Protein AF-0000000082330257 (afdb_homodimer)

InterPro domains:
  IPR017039 Virulence factor BrkB [PF03631] (16-256)
  IPR017039 Virulence factor BrkB [PIRSF035875] (5-257)
  IPR017039 Virulence factor BrkB [PTHR30213] (6-256)
  IPR017039 Virulence factor BrkB [TIGR00765] (14-254)

Radius of gyration: 24.35 Å; Cα contacts (8 Å, |Δi|>4): 590; chains: 2; bounding box: 57×85×53 Å

Nearest PDB structures (foldseek):
  4hyj-assembly2_B  TM=2.632E-01  e=9.137E-01  Exiguobacterium artemiae
  8u5c-assembly1_F  TM=2.332E-01  e=3.524E+00  Homo sapiens
  4s0f-assembly1_A  TM=1.521E-01  e=9.595E+00  Acetivibrio thermocellus ATCC 27405
  4hyj-assembly2_B  TM=2.632E-01  e=1.122E+00  Exiguobacterium artemiae
  4s0f-assembly1_A  TM=1.520E-01  e=5.107E+00  Acetivibrio thermocellus ATCC 27405

Solvent-accessible surface area (backbone atoms only — not comparable to full-atom values): 25754 Å² total; per-residue (Å²): 130,65,62,67,58,52,52,50,50,38,49,52,52,42,62,72,60,50,44,68,45,54,11,24,16,36,17,35,27,48,56,67,11,41,63,34,44,51,51,47,47,34,53,49,26,32,72,74,57,30,65,66,41,20,51,49,49,50,54,57,53,37,70,75,37,48,70,43,42,36,50,50,53,49,48,39,59,64,25,69,68,48,61,69,58,69,30,74,60,38,49,49,45,17,50,50,19,50,49,49,31,35,44,48,48,35,49,49,34,17,58,66,70,68,41,88,67,87,70,47,72,65,54,41,50,52,49,37,49,49,32,49,50,42,26,51,47,24,49,50,48,37,49,54,49,46,52,53,41,55,66,42,34,83,74,40,93,59,43,67,64,47,46,54,50,47,47,44,51,32,36,23,46,35,40,36,40,52,57,53,63,42,41,82,54,92,60,60,71,78,56,30,44,63,16,17,46,45,26,24,53,48,48,50,51,51,44,51,52,48,46,53,44,58,70,65,37,68,54,42,62,50,43,37,59,60,31,33,50,51,51,33,42,50,49,36,25,52,51,34,42,37,50,52,50,14,52,36,44,23,49,56,52,48,52,47,60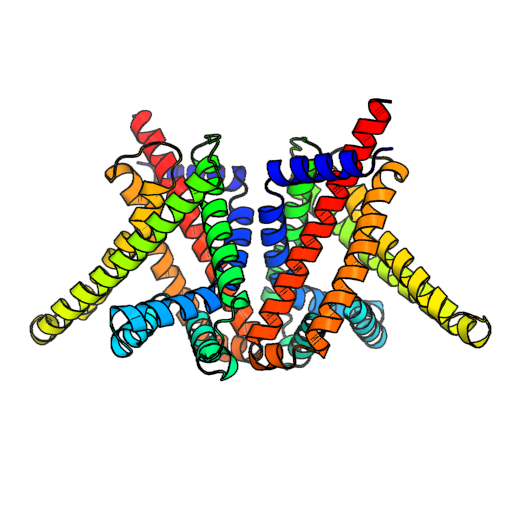,68,72,103,129,63,63,66,57,51,52,50,50,37,49,53,52,41,61,73,61,49,43,68,45,53,12,26,17,35,17,36,26,47,58,67,11,40,62,34,44,51,51,47,47,34,53,50,26,31,71,73,57,31,66,66,41,20,50,50,47,50,53,56,53,37,70,75,38,48,70,42,41,36,51,50,54,49,48,41,60,64,24,70,66,47,60,71,59,67,29,75,62,36,51,49,46,16,51,51,19,50,51,49,32,35,44,49,49,35,51,50,34,17,58,67,69,68,43,88,67,85,70,47,73,64,54,40,50,51,50,37,49,49,30,50,49,42,25,51,46,25,48,50,49,37,49,53,49,46,52,53,42,55,67,40,38,81,74,43,92,58,47,66,64,48,45,53,50,49,48,43,51,33,36,23,47,35,38,35,41,51,56,53,61,43,41,81,52,95,60,60,71,79,56,30,44,61,14,18,47,46,26,24,53,48,46,52,52,50,44,50,53,48,47,54,45,58,71,66,36,69,56,41,61,50,46,37,59,61,31,34,50,51,52,32,43,50,48,37,24,52,51,33,41,35,51,51,50,13,52,38,45,24,49,55,52,50,52,46,60,68,71,102

pLDDT: mean 76.74, std 12.43, range [41.78, 95.62]

Structure (mmCIF, N/CA/C/O backbone):
data_AF-0000000082330257-model_v1
#
loop_
_entity.id
_entity.type
_entity.pdbx_description
1 polymer 'YihY/virulence factor BrkB family protein'
#
loop_
_atom_site.group_PDB
_atom_site.id
_atom_site.type_symbol
_atom_site.label_atom_id
_atom_site.label_alt_id
_atom_site.label_comp_id
_atom_site.label_asym_id
_atom_site.label_entity_id
_atom_site.label_seq_id
_atom_site.pdbx_PDB_ins_code
_atom_site.Cartn_x
_atom_site.Cartn_y
_atom_site.Cartn_z
_atom_site.occupancy
_atom_site.B_iso_or_equiv
_atom_site.auth_seq_id
_atom_site.auth_comp_id
_atom_site.auth_asym_id
_atom_site.auth_atom_id
_atom_site.pdbx_PDB_model_num
ATOM 1 N N . MET A 1 1 ? 24.609 -26.953 3.521 1 55 1 MET A N 1
ATOM 2 C CA . MET A 1 1 ? 24.328 -25.531 3.369 1 55 1 MET A CA 1
ATOM 3 C C . MET A 1 1 ? 23.672 -24.969 4.629 1 55 1 MET A C 1
ATOM 5 O O . MET A 1 1 ? 22.734 -25.547 5.164 1 55 1 MET A O 1
ATOM 9 N N . ASP A 1 2 ? 24.391 -23.984 5.359 1 77.56 2 ASP A N 1
ATOM 10 C CA . ASP A 1 2 ? 23.938 -23.562 6.684 1 77.56 2 ASP A CA 1
ATOM 11 C C . ASP A 1 2 ? 22.688 -22.703 6.594 1 77.56 2 ASP A C 1
ATOM 13 O O . ASP A 1 2 ? 22.703 -21.609 6.023 1 77.56 2 ASP A O 1
ATOM 17 N N . VAL A 1 3 ? 21.609 -23.344 6.824 1 82.25 3 VAL A N 1
ATOM 18 C CA . VAL A 1 3 ? 20.266 -22.766 6.805 1 82.25 3 VAL A CA 1
ATOM 19 C C . VAL A 1 3 ? 20.266 -21.422 7.551 1 82.25 3 VAL A C 1
ATOM 21 O O . VAL A 1 3 ? 19.641 -20.453 7.105 1 82.25 3 VAL A O 1
ATOM 24 N N . SER A 1 4 ? 21.047 -21.359 8.547 1 84.38 4 SER A N 1
ATOM 25 C CA . SER A 1 4 ? 21.109 -20.141 9.352 1 84.38 4 SER A CA 1
ATOM 26 C C . SER A 1 4 ? 21.75 -18.984 8.586 1 84.38 4 SER A C 1
ATOM 28 O O . SER A 1 4 ? 21.281 -17.844 8.656 1 84.38 4 SER A O 1
ATOM 30 N N . GLU A 1 5 ? 22.734 -19.344 7.891 1 83 5 GLU A N 1
ATOM 31 C CA . GLU A 1 5 ? 23.422 -18.312 7.113 1 83 5 GLU A CA 1
ATOM 32 C C . GLU A 1 5 ? 22.562 -17.828 5.961 1 83 5 GLU A C 1
ATOM 34 O O . GLU A 1 5 ? 22.562 -16.641 5.633 1 83 5 GLU A O 1
ATOM 39 N N . THR A 1 6 ? 21.906 -18.797 5.434 1 83.94 6 THR A N 1
ATOM 40 C CA . THR A 1 6 ? 21.016 -18.438 4.336 1 83.94 6 THR A CA 1
ATOM 41 C C . THR A 1 6 ? 19.891 -17.516 4.82 1 83.94 6 THR A C 1
ATOM 43 O O . THR A 1 6 ? 19.594 -16.5 4.184 1 83.94 6 THR A O 1
ATOM 46 N N . LEU A 1 7 ? 19.344 -17.75 5.938 1 85.56 7 LEU A N 1
ATOM 47 C CA . LEU A 1 7 ? 18.266 -16.953 6.504 1 85.56 7 LEU A CA 1
ATOM 48 C C . LEU A 1 7 ? 18.734 -15.547 6.836 1 85.56 7 LEU A C 1
ATOM 50 O O . LEU A 1 7 ? 18.016 -14.57 6.602 1 85.56 7 LEU A O 1
ATOM 54 N N . THR A 1 8 ? 19.938 -15.492 7.371 1 82.25 8 THR A N 1
ATOM 55 C CA . THR A 1 8 ? 20.484 -14.188 7.715 1 82.25 8 THR A CA 1
ATOM 56 C C . THR A 1 8 ? 20.734 -13.359 6.457 1 82.25 8 THR A C 1
ATOM 58 O O . THR A 1 8 ? 20.469 -12.156 6.434 1 82.25 8 THR A O 1
ATOM 61 N N . SER A 1 9 ? 21.25 -14.047 5.465 1 83.81 9 SER A N 1
ATOM 62 C CA . SER A 1 9 ? 21.516 -13.359 4.207 1 83.81 9 SER A CA 1
ATOM 63 C C . SER A 1 9 ? 20.219 -12.883 3.553 1 83.81 9 SER A C 1
ATOM 65 O O . SER A 1 9 ? 20.172 -11.781 2.99 1 83.81 9 SER A O 1
ATOM 67 N N . VAL A 1 10 ? 19.281 -13.688 3.645 1 84 10 VAL A N 1
ATOM 68 C CA . VAL A 1 10 ? 17.984 -13.336 3.084 1 84 10 VAL A CA 1
ATOM 69 C C . VAL A 1 10 ? 17.406 -12.125 3.814 1 84 10 VAL A C 1
ATOM 71 O O . VAL A 1 10 ? 16.953 -11.164 3.182 1 84 10 VAL A O 1
ATOM 74 N N . TYR A 1 11 ? 17.516 -12.133 5.082 1 80.56 11 TYR A N 1
ATOM 75 C CA . TYR A 1 11 ? 17 -11.039 5.891 1 80.56 11 TYR A CA 1
ATOM 76 C C . TYR A 1 11 ? 17.75 -9.742 5.602 1 80.56 11 TYR A C 1
ATOM 78 O O . TYR A 1 11 ? 17.141 -8.688 5.445 1 80.56 11 TYR A O 1
ATOM 86 N N . ARG A 1 12 ? 19.031 -9.797 5.57 1 77.94 12 ARG A N 1
ATOM 87 C CA . ARG A 1 12 ? 19.844 -8.625 5.32 1 77.94 12 ARG A CA 1
ATOM 88 C C . ARG A 1 12 ? 19.562 -8.039 3.941 1 77.94 12 ARG A C 1
ATOM 90 O O . ARG A 1 12 ? 19.438 -6.82 3.793 1 77.94 12 ARG A O 1
ATOM 97 N N . THR A 1 13 ? 19.453 -8.977 3.057 1 75.69 13 THR A N 1
ATOM 98 C CA . THR A 1 13 ? 19.188 -8.531 1.693 1 75.69 13 THR A CA 1
ATOM 99 C C . THR A 1 13 ? 17.812 -7.898 1.586 1 75.69 13 THR A C 1
ATOM 101 O O . THR A 1 13 ? 17.641 -6.855 0.954 1 75.69 13 THR A O 1
ATOM 104 N N . ALA A 1 14 ? 16.875 -8.484 2.23 1 75.94 14 ALA A N 1
ATOM 105 C CA . ALA A 1 14 ? 15.508 -7.988 2.219 1 75.94 14 ALA A CA 1
ATOM 106 C C . ALA A 1 14 ? 15.406 -6.625 2.902 1 75.94 14 ALA A C 1
ATOM 108 O O . ALA A 1 14 ? 14.703 -5.734 2.428 1 75.94 14 ALA A O 1
ATOM 109 N N . SER A 1 15 ? 16.094 -6.484 3.98 1 72.75 15 SER A N 1
ATOM 110 C CA . SER A 1 15 ? 16.078 -5.238 4.742 1 72.75 15 SER A CA 1
ATOM 111 C C . SER A 1 15 ? 16.766 -4.113 3.969 1 72.75 15 SER A C 1
ATOM 113 O O . SER A 1 15 ? 16.297 -2.973 3.979 1 72.75 15 SER A O 1
ATOM 115 N N . ASP A 1 16 ? 17.734 -4.457 3.301 1 72.19 16 ASP A N 1
ATOM 116 C CA . ASP A 1 16 ? 18.516 -3.484 2.549 1 72.19 16 ASP A CA 1
ATOM 117 C C . ASP A 1 16 ? 17.75 -2.971 1.337 1 72.19 16 ASP A C 1
ATOM 119 O O . ASP A 1 16 ? 17.953 -1.836 0.9 1 72.19 16 ASP A O 1
ATOM 123 N N . ARG A 1 17 ? 16.844 -3.768 1 1 70.75 17 ARG A N 1
ATOM 124 C CA . ARG A 1 17 ? 16.203 -3.434 -0.262 1 70.75 17 ARG A CA 1
ATOM 125 C C . ARG A 1 17 ? 14.812 -2.852 -0.025 1 70.75 17 ARG A C 1
ATOM 127 O O . ARG A 1 17 ? 14.031 -2.686 -0.966 1 70.75 17 ARG A O 1
ATOM 134 N N . ASP A 1 18 ? 14.438 -2.498 1.193 1 79.75 18 ASP A N 1
ATOM 135 C CA . ASP A 1 18 ? 13.172 -1.87 1.557 1 79.75 18 ASP A CA 1
ATOM 136 C C . ASP A 1 18 ? 11.984 -2.676 1.025 1 79.75 18 ASP A C 1
ATOM 138 O O . ASP A 1 18 ? 11.023 -2.105 0.509 1 79.75 18 ASP A O 1
ATOM 142 N N . LEU A 1 19 ? 12.094 -3.982 1.088 1 84.88 19 LEU A N 1
ATOM 143 C CA . LEU A 1 19 ? 11.102 -4.875 0.509 1 84.88 19 LEU A CA 1
ATOM 144 C C . LEU A 1 19 ? 9.75 -4.699 1.19 1 84.88 19 LEU A C 1
ATOM 146 O O . LEU A 1 19 ? 8.703 -4.941 0.582 1 84.88 19 LEU A O 1
ATOM 150 N N . SER A 1 20 ? 9.797 -4.195 2.445 1 87.31 20 SER A N 1
ATOM 151 C CA . SER A 1 20 ? 8.539 -3.998 3.154 1 87.31 20 SER A CA 1
ATOM 152 C C . SER A 1 20 ? 7.691 -2.914 2.494 1 87.31 20 SER A C 1
ATOM 154 O O . SER A 1 20 ? 6.465 -3.016 2.447 1 87.31 20 SER A O 1
ATOM 156 N N . PHE A 1 21 ? 8.344 -1.95 1.915 1 86.94 21 PHE A N 1
ATOM 157 C CA . PHE A 1 21 ? 7.613 -0.881 1.245 1 86.94 21 PHE A CA 1
ATOM 158 C C . PHE A 1 21 ? 7.047 -1.365 -0.083 1 86.94 21 PHE A C 1
ATOM 160 O O . PHE A 1 21 ? 5.934 -0.992 -0.461 1 86.94 21 PHE A O 1
ATOM 167 N N . LEU A 1 22 ? 7.797 -2.176 -0.749 1 88.19 22 LEU A N 1
ATOM 168 C CA . LEU A 1 22 ? 7.312 -2.736 -2.008 1 88.19 22 LEU A CA 1
ATOM 169 C C . LEU A 1 22 ? 6.145 -3.684 -1.769 1 88.19 22 LEU A C 1
ATOM 171 O O . LEU A 1 22 ? 5.191 -3.713 -2.555 1 88.19 22 LEU A O 1
ATOM 175 N N . ALA A 1 23 ? 6.25 -4.426 -0.662 1 92.25 23 ALA A N 1
ATOM 176 C CA . ALA A 1 23 ? 5.156 -5.324 -0.3 1 92.25 23 ALA A CA 1
ATOM 177 C C . ALA A 1 23 ? 3.895 -4.539 0.05 1 92.25 23 ALA A C 1
ATOM 179 O O . ALA A 1 23 ? 2.781 -4.969 -0.261 1 92.25 23 ALA A O 1
ATOM 180 N N . ALA A 1 24 ? 4.082 -3.418 0.729 1 92.69 24 ALA A N 1
ATOM 181 C CA . ALA A 1 24 ? 2.949 -2.562 1.074 1 92.69 24 ALA A CA 1
ATOM 182 C C . ALA A 1 24 ? 2.311 -1.967 -0.177 1 92.69 24 ALA A C 1
ATOM 184 O O . ALA A 1 24 ? 1.083 -1.91 -0.289 1 92.69 24 ALA A O 1
ATOM 185 N N . ALA A 1 25 ? 3.145 -1.484 -1.099 1 92.06 25 ALA A N 1
ATOM 186 C CA . ALA A 1 25 ? 2.641 -0.972 -2.369 1 92.06 25 ALA A CA 1
ATOM 187 C C . ALA A 1 25 ? 1.884 -2.053 -3.137 1 92.06 25 ALA A C 1
ATOM 189 O O . ALA A 1 25 ? 0.811 -1.798 -3.688 1 92.06 25 ALA A O 1
ATOM 190 N N . PHE A 1 26 ? 2.457 -3.242 -3.162 1 90.75 26 PHE A N 1
ATOM 191 C CA . PHE A 1 26 ? 1.805 -4.391 -3.777 1 90.75 26 PHE A CA 1
ATOM 192 C C . PHE A 1 26 ? 0.429 -4.625 -3.164 1 90.75 26 PHE A C 1
ATOM 194 O O . PHE A 1 26 ? -0.548 -4.844 -3.885 1 90.75 26 PHE A O 1
ATOM 201 N N . ALA A 1 27 ? 0.396 -4.613 -1.829 1 93.5 27 ALA A N 1
ATOM 202 C CA . ALA A 1 27 ? -0.858 -4.863 -1.125 1 93.5 27 ALA A CA 1
ATOM 203 C C . ALA A 1 27 ? -1.919 -3.838 -1.509 1 93.5 27 ALA A C 1
ATOM 205 O O . ALA A 1 27 ? -3.088 -4.184 -1.699 1 93.5 27 ALA A O 1
ATOM 206 N N . TYR A 1 28 ? -1.498 -2.652 -1.652 1 93.56 28 TYR A N 1
ATOM 207 C CA . TYR A 1 28 ? -2.424 -1.592 -2.035 1 93.56 28 TYR A CA 1
ATOM 208 C C . TYR A 1 28 ? -2.953 -1.813 -3.447 1 93.56 28 TYR A C 1
ATOM 210 O O . TYR A 1 28 ? -4.168 -1.851 -3.664 1 93.56 28 TYR A O 1
ATOM 218 N N . TYR A 1 29 ? -2.127 -1.953 -4.395 1 90.5 29 TYR A N 1
ATOM 219 C CA . TYR A 1 29 ? -2.535 -2.08 -5.789 1 90.5 29 TYR A CA 1
ATOM 220 C C . TYR A 1 29 ? -3.318 -3.367 -6.012 1 90.5 29 TYR A C 1
ATOM 222 O O . TYR A 1 29 ? -4.262 -3.398 -6.809 1 90.5 29 TYR A O 1
ATOM 230 N N . ALA A 1 30 ? -2.877 -4.41 -5.348 1 88.88 30 ALA A N 1
ATOM 231 C CA . ALA A 1 30 ? -3.607 -5.668 -5.449 1 88.88 30 ALA A CA 1
ATOM 232 C C . ALA A 1 30 ? -5.031 -5.523 -4.922 1 88.88 30 ALA A C 1
ATOM 234 O O . ALA A 1 30 ? -5.977 -6.059 -5.512 1 88.88 30 ALA A O 1
ATOM 235 N N . PHE A 1 31 ? -5.164 -4.824 -3.814 1 90.81 31 PHE A N 1
ATOM 236 C CA . PHE A 1 31 ? -6.484 -4.613 -3.229 1 90.81 31 PHE A CA 1
ATOM 237 C C . PHE A 1 31 ? -7.359 -3.779 -4.156 1 90.81 31 PHE A C 1
ATOM 239 O O . PHE A 1 31 ? -8.508 -4.137 -4.422 1 90.81 31 PHE A O 1
ATOM 246 N N . VAL A 1 32 ? -6.844 -2.723 -4.652 1 85.75 32 VAL A N 1
ATOM 247 C CA . VAL A 1 32 ? -7.594 -1.785 -5.48 1 85.75 32 VAL A CA 1
ATOM 248 C C . VAL A 1 32 ? -8.008 -2.465 -6.785 1 85.75 32 VAL A C 1
ATOM 250 O O . VAL A 1 32 ? -9.094 -2.201 -7.312 1 85.75 32 VAL A O 1
ATOM 253 N N . SER A 1 33 ? -7.246 -3.35 -7.227 1 83.75 33 SER A N 1
ATOM 254 C CA . SER A 1 33 ? -7.5 -3.957 -8.531 1 83.75 33 SER A CA 1
ATOM 255 C C . SER A 1 33 ? -8.344 -5.219 -8.398 1 83.75 33 SER A C 1
ATOM 257 O O . SER A 1 33 ? -8.852 -5.742 -9.391 1 83.75 33 SER A O 1
ATOM 259 N N . LEU A 1 34 ? -8.461 -5.695 -7.227 1 80.31 34 LEU A N 1
ATOM 260 C CA . LEU A 1 34 ? -9.031 -7.023 -7.008 1 80.31 34 LEU A CA 1
ATOM 261 C C . LEU A 1 34 ? -10.438 -7.113 -7.586 1 80.31 34 LEU A C 1
ATOM 263 O O . LEU A 1 34 ? -10.727 -8 -8.391 1 80.31 34 LEU A O 1
ATOM 267 N N . ILE A 1 35 ? -11.312 -6.188 -7.16 1 74.44 35 ILE A N 1
ATOM 268 C CA . ILE A 1 35 ? -12.711 -6.254 -7.57 1 74.44 35 ILE A CA 1
ATOM 269 C C . ILE A 1 35 ? -12.812 -6.125 -9.086 1 74.44 35 ILE A C 1
ATOM 271 O O . ILE A 1 35 ? -13.43 -6.957 -9.75 1 74.44 35 ILE A O 1
ATOM 275 N N . PRO A 1 36 ? -12.172 -5.156 -9.609 1 72.25 36 PRO A N 1
ATOM 276 C CA . PRO A 1 36 ? -12.219 -5.043 -11.07 1 72.25 36 PRO A CA 1
ATOM 277 C C . PRO A 1 36 ? -11.641 -6.266 -11.773 1 72.25 36 PRO A C 1
ATOM 279 O O . PRO A 1 36 ? -12.133 -6.664 -12.836 1 72.25 36 PRO A O 1
ATOM 282 N N . LEU A 1 37 ? -10.641 -6.848 -11.227 1 74.25 37 LEU A N 1
ATOM 283 C CA . LEU A 1 37 ? -10.016 -8.016 -11.844 1 74.25 37 LEU A CA 1
ATOM 284 C C . LEU A 1 37 ? -10.938 -9.227 -11.766 1 74.25 37 LEU A C 1
ATOM 286 O O . LEU A 1 37 ? -10.992 -10.031 -12.695 1 74.25 37 LEU A O 1
ATOM 290 N N . VAL A 1 38 ? -11.57 -9.375 -10.664 1 73.44 38 VAL A N 1
ATOM 291 C CA . VAL A 1 38 ? -12.523 -10.469 -10.516 1 73.44 38 VAL A CA 1
ATOM 292 C C . VAL A 1 38 ? -13.664 -10.297 -11.516 1 73.44 38 VAL A C 1
ATOM 294 O O . VAL A 1 38 ? -14.094 -11.266 -12.156 1 73.44 38 VAL A O 1
ATOM 297 N N . LEU A 1 39 ? -14.156 -9.086 -11.562 1 71.62 39 LEU A N 1
ATOM 298 C CA . LEU A 1 39 ? -15.234 -8.805 -12.508 1 71.62 39 LEU A CA 1
ATOM 299 C C . LEU A 1 39 ? -14.773 -9.078 -13.938 1 71.62 39 LEU A C 1
ATOM 301 O O . LEU A 1 39 ? -15.523 -9.648 -14.734 1 71.62 39 LEU A O 1
ATOM 305 N N . LEU A 1 40 ? -13.625 -8.633 -14.258 1 70.38 40 LEU A N 1
ATOM 306 C CA . LEU A 1 40 ? -13.062 -8.875 -15.578 1 70.38 40 LEU A CA 1
ATOM 307 C C . LEU A 1 40 ? -12.922 -10.375 -15.844 1 70.38 40 LEU A C 1
ATOM 309 O O . LEU A 1 40 ? -13.188 -10.844 -16.953 1 70.38 40 LEU A O 1
ATOM 313 N N . ALA A 1 41 ? -12.438 -11.094 -14.914 1 70.25 41 ALA A N 1
ATOM 314 C CA . ALA A 1 41 ? -12.297 -12.539 -15.047 1 70.25 41 ALA A CA 1
ATOM 315 C C . ALA A 1 41 ? -13.648 -13.211 -15.297 1 70.25 41 ALA A C 1
ATOM 317 O O . ALA A 1 41 ? -13.742 -14.164 -16.062 1 70.25 41 ALA A O 1
ATOM 318 N N . LEU A 1 42 ? -14.609 -12.711 -14.609 1 69.94 42 LEU A N 1
ATOM 319 C CA . LEU A 1 42 ? -15.953 -13.25 -14.797 1 69.94 42 LEU A CA 1
ATOM 320 C C . LEU A 1 42 ? -16.453 -12.977 -16.203 1 69.94 42 LEU A C 1
ATOM 322 O O . LEU A 1 42 ? -17.062 -13.852 -16.828 1 69.94 42 LEU A O 1
ATOM 326 N N . VAL A 1 43 ? -16.25 -11.766 -16.594 1 69.38 43 VAL A N 1
ATOM 327 C CA . VAL A 1 43 ? -16.688 -11.391 -17.938 1 69.38 43 VAL A CA 1
ATOM 328 C C . VAL A 1 43 ? -15.953 -12.234 -18.969 1 69.38 43 VAL A C 1
ATOM 330 O O . VAL A 1 43 ? -16.562 -12.789 -19.891 1 69.38 43 VAL A O 1
ATOM 333 N N . VAL A 1 44 ? -14.672 -12.328 -18.875 1 68.38 44 VAL A N 1
ATOM 334 C CA . VAL A 1 44 ? -13.852 -13.086 -19.812 1 68.38 44 VAL A CA 1
ATOM 335 C C . VAL A 1 44 ? -14.211 -14.57 -19.734 1 68.38 44 VAL A C 1
ATOM 337 O O . VAL A 1 44 ? -14.312 -15.25 -20.75 1 68.38 44 VAL A O 1
ATOM 340 N N . GLY A 1 45 ? -14.273 -15.078 -18.531 1 69.94 45 GLY A N 1
ATOM 341 C CA . GLY A 1 45 ? -14.672 -16.469 -18.359 1 69.94 45 GLY A CA 1
ATOM 342 C C . GLY A 1 45 ? -16.016 -16.781 -18.984 1 69.94 45 GLY A C 1
ATOM 343 O O . GLY A 1 45 ? -16.188 -17.859 -19.578 1 69.94 45 GLY A O 1
ATOM 344 N N . SER A 1 46 ? -16.859 -15.812 -18.734 1 72.62 46 SER A N 1
ATOM 345 C CA . SER A 1 46 ? -18.188 -16.016 -19.312 1 72.62 46 SER A CA 1
ATOM 346 C C . SER A 1 46 ? -18.125 -16.016 -20.844 1 72.62 46 SER A C 1
ATOM 348 O O . SER A 1 46 ? -18.859 -16.766 -21.5 1 72.62 46 SER A O 1
ATOM 350 N N . LEU A 1 47 ? -17.266 -15.219 -21.344 1 72 47 LEU A N 1
ATOM 351 C CA . LEU A 1 47 ? -17.156 -15.117 -22.781 1 72 47 LEU A CA 1
ATOM 352 C C . LEU A 1 47 ? -16.469 -16.344 -23.375 1 72 47 LEU A C 1
ATOM 354 O O . LEU A 1 47 ? -16.828 -16.797 -24.453 1 72 47 LEU A O 1
ATOM 358 N N . LEU A 1 48 ? -15.539 -16.844 -22.594 1 68.62 48 LEU A N 1
ATOM 359 C CA . LEU A 1 48 ? -14.734 -17.938 -23.141 1 68.62 48 LEU A CA 1
ATOM 360 C C . LEU A 1 48 ? -15.344 -19.281 -22.797 1 68.62 48 LEU A C 1
ATOM 362 O O . LEU A 1 48 ? -15.234 -20.234 -23.578 1 68.62 48 LEU A O 1
ATOM 366 N N . GLY A 1 49 ? -15.82 -19.438 -21.594 1 71.25 49 GLY A N 1
ATOM 367 C CA . GLY A 1 49 ? -16.25 -20.75 -21.156 1 71.25 49 GLY A CA 1
ATOM 368 C C . GLY A 1 49 ? -17.688 -20.781 -20.656 1 71.25 49 GLY A C 1
ATOM 369 O O . GLY A 1 49 ? -18.156 -21.797 -20.141 1 71.25 49 GLY A O 1
ATOM 370 N N . GLY A 1 50 ? -18.281 -19.688 -20.812 1 73.75 50 GLY A N 1
ATOM 371 C CA . GLY A 1 50 ? -19.656 -19.625 -20.328 1 73.75 50 GLY A CA 1
ATOM 372 C C . GLY A 1 50 ? -19.75 -19.297 -18.844 1 73.75 50 GLY A C 1
ATOM 373 O O . GLY A 1 50 ? -18.734 -19.031 -18.203 1 73.75 50 GLY A O 1
ATOM 374 N N . GLU A 1 51 ? -21 -19.219 -18.312 1 75.06 51 GLU A N 1
ATOM 375 C CA . GLU A 1 51 ? -21.281 -18.828 -16.938 1 75.06 51 GLU A CA 1
ATOM 376 C C . GLU A 1 51 ? -20.703 -19.844 -15.945 1 75.06 51 GLU A C 1
ATOM 378 O O . GLU A 1 51 ? -20.219 -19.469 -14.883 1 75.06 51 GLU A O 1
ATOM 383 N N . ALA A 1 52 ? -20.766 -21.062 -16.328 1 75.25 52 ALA A N 1
ATOM 384 C CA . ALA A 1 52 ? -20.25 -22.109 -15.453 1 75.25 52 ALA A CA 1
ATOM 385 C C . ALA A 1 52 ? -18.75 -21.984 -15.242 1 75.25 52 ALA A C 1
ATOM 387 O O . ALA A 1 52 ? -18.25 -22.188 -14.125 1 75.25 52 ALA A O 1
ATOM 388 N N . ALA A 1 53 ? -18.109 -21.672 -16.297 1 71.06 53 ALA A N 1
ATOM 389 C CA . ALA A 1 53 ? -16.656 -21.5 -16.203 1 71.06 53 ALA A CA 1
ATOM 390 C C . ALA A 1 53 ? -16.312 -20.297 -15.328 1 71.06 53 ALA A C 1
ATOM 392 O O . ALA A 1 53 ? -15.359 -20.359 -14.547 1 71.06 53 ALA A O 1
ATOM 393 N N . ALA A 1 54 ? -17.109 -19.281 -15.492 1 72.75 54 ALA A N 1
ATOM 394 C CA . ALA A 1 54 ? -16.891 -18.094 -14.688 1 72.75 54 ALA A CA 1
ATOM 395 C C . ALA A 1 54 ? -17.094 -18.375 -13.203 1 72.75 54 ALA A C 1
ATOM 397 O O . ALA A 1 54 ? -16.297 -17.938 -12.359 1 72.75 54 ALA A O 1
ATOM 398 N N . GLU A 1 55 ? -18.062 -19.156 -12.922 1 72.44 55 GLU A N 1
ATOM 399 C CA . GLU A 1 55 ? -18.359 -19.516 -11.531 1 72.44 55 GLU A CA 1
ATOM 400 C C . GLU A 1 55 ? -17.25 -20.406 -10.953 1 72.44 55 GLU A C 1
ATOM 402 O O . GLU A 1 55 ? -16.891 -20.266 -9.781 1 72.44 55 GLU A O 1
ATOM 407 N N . ARG A 1 56 ? -16.797 -21.312 -11.766 1 71.5 56 ARG A N 1
ATOM 408 C CA . ARG A 1 56 ? -15.734 -22.188 -11.312 1 71.5 56 ARG A CA 1
ATOM 409 C C . ARG A 1 56 ? -14.453 -21.406 -11.023 1 71.5 56 ARG A C 1
ATOM 411 O O . ARG A 1 56 ? -13.719 -21.719 -10.086 1 71.5 56 ARG A O 1
ATOM 418 N N . LEU A 1 57 ? -14.266 -20.406 -11.805 1 69.19 57 LEU A N 1
ATOM 419 C CA . LEU A 1 57 ? -13.094 -19.547 -11.617 1 69.19 57 LEU A CA 1
ATOM 420 C C . LEU A 1 57 ? -13.156 -18.828 -10.273 1 69.19 57 LEU A C 1
ATOM 422 O O . LEU A 1 57 ? -12.141 -18.719 -9.578 1 69.19 57 LEU A O 1
ATOM 426 N N . ILE A 1 58 ? -14.336 -18.438 -9.984 1 71 58 ILE A N 1
ATOM 427 C CA . ILE A 1 58 ? -14.523 -17.719 -8.727 1 71 58 ILE A CA 1
ATOM 428 C C . ILE A 1 58 ? -14.289 -18.672 -7.551 1 71 58 ILE A C 1
ATOM 430 O O . ILE A 1 58 ? -13.672 -18.297 -6.551 1 71 58 ILE A O 1
ATOM 434 N N . VAL A 1 59 ? -14.773 -19.844 -7.688 1 69.56 59 VAL A N 1
ATOM 435 C CA . VAL A 1 59 ? -14.656 -20.844 -6.621 1 69.56 59 VAL A CA 1
ATOM 436 C C . VAL A 1 59 ? -13.188 -21.188 -6.414 1 69.56 59 VAL A C 1
ATOM 438 O O . VAL A 1 59 ? -12.695 -21.203 -5.281 1 69.56 59 VAL A O 1
ATOM 441 N N . VAL A 1 60 ? -12.531 -21.406 -7.477 1 67.62 60 VAL A N 1
ATOM 442 C CA . VAL A 1 60 ? -11.125 -21.797 -7.387 1 67.62 60 VAL A CA 1
ATOM 443 C C . VAL A 1 60 ? -10.297 -20.625 -6.855 1 67.62 60 VAL A C 1
ATOM 445 O O . VAL A 1 60 ? -9.406 -20.812 -6.023 1 67.62 60 VAL A O 1
ATOM 448 N N . ALA A 1 61 ? -10.586 -19.391 -7.355 1 69.62 61 ALA A N 1
ATOM 449 C CA . ALA A 1 61 ? -9.883 -18.219 -6.871 1 69.62 61 ALA A CA 1
ATOM 450 C C . ALA A 1 61 ? -10.133 -18 -5.379 1 69.62 61 ALA A C 1
ATOM 452 O O . ALA A 1 61 ? -9.234 -17.578 -4.648 1 69.62 61 ALA A O 1
ATOM 453 N N . GLY A 1 62 ? -11.367 -18.312 -4.996 1 72.12 62 GLY A N 1
ATOM 454 C CA . GLY A 1 62 ? -11.734 -18.203 -3.592 1 72.12 62 GLY A CA 1
ATOM 455 C C . GLY A 1 62 ? -10.922 -19.125 -2.695 1 72.12 62 GLY A C 1
ATOM 456 O O . GLY A 1 62 ? -10.625 -18.781 -1.548 1 72.12 62 GLY A O 1
ATOM 457 N N . ASP A 1 63 ? -10.492 -20.234 -3.295 1 69.31 63 ASP A N 1
ATOM 458 C CA . ASP A 1 63 ? -9.711 -21.188 -2.531 1 69.31 63 ASP A CA 1
ATOM 459 C C . ASP A 1 63 ? -8.328 -20.641 -2.205 1 69.31 63 ASP A C 1
ATOM 461 O O . ASP A 1 63 ? -7.672 -21.094 -1.266 1 69.31 63 ASP A O 1
ATOM 465 N N . PHE A 1 64 ? -7.902 -19.656 -2.945 1 69.75 64 PHE A N 1
ATOM 466 C CA . PHE A 1 64 ? -6.582 -19.062 -2.746 1 69.75 64 PHE A CA 1
ATOM 467 C C . PHE A 1 64 ? -6.668 -17.828 -1.859 1 69.75 64 PHE A C 1
ATOM 469 O O . PHE A 1 64 ? -5.645 -17.266 -1.467 1 69.75 64 PHE A O 1
ATOM 476 N N . LEU A 1 65 ? -7.844 -17.406 -1.537 1 74.94 65 LEU A N 1
ATOM 477 C CA . LEU A 1 65 ? -8.047 -16.219 -0.714 1 74.94 65 LEU A CA 1
ATOM 478 C C . LEU A 1 65 ? -8.367 -16.594 0.725 1 74.94 65 LEU A C 1
ATOM 480 O O . LEU A 1 65 ? -9.008 -17.625 0.968 1 74.94 65 LEU A O 1
ATOM 484 N N . PRO A 1 66 ? -7.902 -15.758 1.67 1 76.25 66 PRO A N 1
ATOM 485 C CA . PRO A 1 66 ? -8.445 -15.938 3.02 1 76.25 66 PRO A CA 1
ATOM 486 C C . PRO A 1 66 ? -9.938 -15.617 3.102 1 76.25 66 PRO A C 1
ATOM 488 O O . PRO A 1 66 ? -10.5 -15.031 2.174 1 76.25 66 PRO A O 1
ATOM 491 N N . ALA A 1 67 ? -10.547 -16.047 4.203 1 73.69 67 ALA A N 1
ATOM 492 C CA . ALA A 1 67 ? -11.984 -15.859 4.395 1 73.69 67 ALA A CA 1
ATOM 493 C C . ALA A 1 67 ? -12.391 -14.406 4.164 1 73.69 67 ALA A C 1
ATOM 495 O O . ALA A 1 67 ? -13.43 -14.141 3.555 1 73.69 67 ALA A O 1
ATOM 496 N N . ALA A 1 68 ? -11.555 -13.516 4.59 1 74.75 68 ALA A N 1
ATOM 497 C CA . ALA A 1 68 ? -11.852 -12.102 4.43 1 74.75 68 ALA A CA 1
ATOM 498 C C . ALA A 1 68 ? -11.867 -11.703 2.955 1 74.75 68 ALA A C 1
ATOM 500 O O . ALA A 1 68 ? -12.703 -10.906 2.529 1 74.75 68 ALA A O 1
ATOM 501 N N . GLY A 1 69 ? -10.953 -12.211 2.203 1 77.5 69 GLY A N 1
ATOM 502 C CA . GLY A 1 69 ? -10.922 -11.938 0.774 1 77.5 69 GLY A CA 1
ATOM 503 C C . GLY A 1 69 ? -12.109 -12.531 0.031 1 77.5 69 GLY A C 1
ATOM 504 O O . GLY A 1 69 ? -12.68 -11.883 -0.853 1 77.5 69 GLY A O 1
ATOM 505 N N . GLU A 1 70 ? -12.484 -13.742 0.441 1 76.56 70 GLU A N 1
ATOM 506 C CA . GLU A 1 70 ? -13.648 -14.383 -0.167 1 76.56 70 GLU A CA 1
ATOM 507 C C . GLU A 1 70 ? -14.922 -13.594 0.112 1 76.56 70 GLU A C 1
ATOM 509 O O . GLU A 1 70 ? -15.766 -13.43 -0.773 1 76.56 70 GLU A O 1
ATOM 514 N N . GLU A 1 71 ? -15.031 -13.133 1.302 1 74.88 71 GLU A N 1
ATOM 515 C CA . GLU A 1 71 ? -16.188 -12.336 1.688 1 74.88 71 GLU A CA 1
ATOM 516 C C . GLU A 1 71 ? -16.266 -11.039 0.876 1 74.88 71 GLU A C 1
ATOM 518 O O . GLU A 1 71 ? -17.328 -10.648 0.413 1 74.88 71 GLU A O 1
ATOM 523 N N . LEU A 1 72 ? -15.156 -10.469 0.713 1 73.38 72 LEU A N 1
ATOM 524 C CA . LEU A 1 72 ? -15.117 -9.211 -0.018 1 73.38 72 LEU A CA 1
ATOM 525 C C . LEU A 1 72 ? -15.477 -9.422 -1.485 1 73.38 72 LEU A C 1
ATOM 527 O O . LEU A 1 72 ? -16.219 -8.625 -2.066 1 73.38 72 LEU A O 1
ATOM 531 N N . VAL A 1 73 ? -14.953 -10.453 -2.08 1 73.69 73 VAL A N 1
ATOM 532 C CA . VAL A 1 73 ? -15.227 -10.758 -3.48 1 73.69 73 VAL A CA 1
ATOM 533 C C . VAL A 1 73 ? -16.703 -11.109 -3.658 1 73.69 73 VAL A C 1
ATOM 535 O O . VAL A 1 73 ? -17.344 -10.656 -4.605 1 73.69 73 VAL A O 1
ATOM 538 N N . THR A 1 74 ? -17.25 -11.883 -2.742 1 73.88 74 THR A N 1
ATOM 539 C CA . THR A 1 74 ? -18.656 -12.266 -2.803 1 73.88 74 THR A CA 1
ATOM 540 C C . THR A 1 74 ? -19.562 -11.047 -2.658 1 73.88 74 THR A C 1
ATOM 542 O O . THR A 1 74 ? -20.547 -10.906 -3.393 1 73.88 74 THR A O 1
ATOM 545 N N . ASP A 1 75 ? -19.219 -10.211 -1.734 1 70.5 75 ASP A N 1
ATOM 546 C CA . ASP A 1 75 ? -20 -8.992 -1.531 1 70.5 75 ASP A CA 1
ATOM 547 C C . ASP A 1 75 ? -19.953 -8.102 -2.773 1 70.5 75 ASP A C 1
ATOM 549 O O . ASP A 1 75 ? -20.984 -7.527 -3.162 1 70.5 75 ASP A O 1
ATOM 553 N N . ALA A 1 76 ? -18.828 -7.98 -3.318 1 67.56 76 ALA A N 1
ATOM 554 C CA . ALA A 1 76 ? -18.656 -7.133 -4.496 1 67.56 76 ALA A CA 1
ATOM 555 C C . ALA A 1 76 ? -19.469 -7.672 -5.676 1 67.56 76 ALA A C 1
ATOM 557 O O . ALA A 1 76 ? -19.969 -6.898 -6.492 1 67.56 76 ALA A O 1
ATOM 558 N N . LEU A 1 77 ? -19.562 -8.961 -5.738 1 69.62 77 LEU A N 1
ATOM 559 C CA . LEU A 1 77 ? -20.234 -9.594 -6.863 1 69.62 77 LEU A CA 1
ATOM 560 C C . LEU A 1 77 ? -21.75 -9.609 -6.648 1 69.62 77 LEU A C 1
ATOM 562 O O . LEU A 1 77 ? -22.516 -9.719 -7.609 1 69.62 77 LEU A O 1
ATOM 566 N N . THR A 1 78 ? -22.141 -9.586 -5.426 1 67.25 78 THR A N 1
ATOM 567 C CA . THR A 1 78 ? -23.562 -9.664 -5.145 1 67.25 78 THR A CA 1
ATOM 568 C C . THR A 1 78 ? -24.188 -8.273 -5.113 1 67.25 78 THR A C 1
ATOM 570 O O . THR A 1 78 ? -25.406 -8.133 -5.141 1 67.25 78 THR A O 1
ATOM 573 N N . THR A 1 79 ? -23.406 -7.422 -4.855 1 57.94 79 THR A N 1
ATOM 574 C CA . THR A 1 79 ? -23.969 -6.078 -4.844 1 57.94 79 THR A CA 1
ATOM 575 C C . THR A 1 79 ? -24.312 -5.629 -6.262 1 57.94 79 THR A C 1
ATOM 577 O O . THR A 1 79 ? -23.641 -6 -7.219 1 57.94 79 THR A O 1
ATOM 580 N N . GLU A 1 80 ? -25.562 -5.43 -6.504 1 51.69 80 GLU A N 1
ATOM 581 C CA . GLU A 1 80 ? -26.188 -5.09 -7.781 1 51.69 80 GLU A CA 1
ATOM 582 C C . GLU A 1 80 ? -25.203 -4.332 -8.68 1 51.69 80 GLU A C 1
ATOM 584 O O . GLU A 1 80 ? -25.172 -4.551 -9.891 1 51.69 80 GLU A O 1
ATOM 589 N N . SER A 1 81 ? -24.734 -3.301 -8.18 1 48.66 81 SER A N 1
ATOM 590 C CA . SER A 1 81 ? -23.922 -2.369 -8.961 1 48.66 81 SER A CA 1
ATOM 591 C C . SER A 1 81 ? -22.625 -3.018 -9.422 1 48.66 81 SER A C 1
ATOM 593 O O . SER A 1 81 ? -21.953 -2.502 -10.32 1 48.66 81 SER A O 1
ATOM 595 N N . GLY A 1 82 ? -22.125 -3.969 -8.82 1 48.62 82 GLY A N 1
ATOM 596 C CA . GLY A 1 82 ? -20.922 -4.723 -9.18 1 48.62 82 GLY A CA 1
ATOM 597 C C . GLY A 1 82 ? -21.047 -5.414 -10.523 1 48.62 82 GLY A C 1
ATOM 598 O O . GLY A 1 82 ? -20.062 -5.5 -11.273 1 48.62 82 GLY A O 1
ATOM 599 N N . ARG A 1 83 ? -22.266 -6.125 -10.711 1 46.16 83 ARG A N 1
ATOM 600 C CA . ARG A 1 83 ? -22.453 -6.867 -11.953 1 46.16 83 ARG A CA 1
ATOM 601 C C . ARG A 1 83 ? -22.469 -5.934 -13.156 1 46.16 83 ARG A C 1
ATOM 603 O O . ARG A 1 83 ? -22.047 -6.316 -14.25 1 46.16 83 ARG A O 1
ATOM 610 N N . ALA A 1 84 ? -23.594 -5.059 -13.016 1 43.31 84 ALA A N 1
ATOM 611 C CA . ALA A 1 84 ? -23.875 -4.359 -14.266 1 43.31 84 ALA A CA 1
ATOM 612 C C . ALA A 1 84 ? -22.594 -3.785 -14.867 1 43.31 84 ALA A C 1
ATOM 614 O O . ALA A 1 84 ? -22.328 -3.967 -16.062 1 43.31 84 ALA A O 1
ATOM 615 N N . GLN A 1 85 ? -22.109 -2.523 -14.656 1 42.44 85 GLN A N 1
ATOM 616 C CA . GLN A 1 85 ? -21.203 -1.729 -15.492 1 42.44 85 GLN A CA 1
ATOM 617 C C . GLN A 1 85 ? -19.75 -1.943 -15.102 1 42.44 85 GLN A C 1
ATOM 619 O O . GLN A 1 85 ? -19.234 -1.278 -14.203 1 42.44 85 GLN A O 1
ATOM 624 N N . ALA A 1 86 ? -19.453 -3.209 -14.922 1 51.97 86 ALA A N 1
ATOM 625 C CA . ALA A 1 86 ? -18 -3.18 -15.117 1 51.97 86 ALA A CA 1
ATOM 626 C C . ALA A 1 86 ? -17.578 -1.993 -15.977 1 51.97 86 ALA A C 1
ATOM 628 O O . ALA A 1 86 ? -17.531 -2.102 -17.203 1 51.97 86 ALA A O 1
ATOM 629 N N . THR A 1 87 ? -18 -0.792 -15.492 1 57.34 87 THR A N 1
ATOM 630 C CA . THR A 1 87 ? -17.859 0.513 -16.125 1 57.34 87 THR A CA 1
ATOM 631 C C . THR A 1 87 ? -16.438 0.712 -16.656 1 57.34 87 THR A C 1
ATOM 633 O O . THR A 1 87 ? -15.516 0.001 -16.25 1 57.34 87 THR A O 1
ATOM 636 N N . VAL A 1 88 ? -16.406 1.21 -17.75 1 63.56 88 VAL A N 1
ATOM 637 C CA . VAL A 1 88 ? -15.148 1.683 -18.344 1 63.56 88 VAL A CA 1
ATOM 638 C C . VAL A 1 88 ? -14.203 2.141 -17.234 1 63.56 88 VAL A C 1
ATOM 640 O O . VAL A 1 88 ? -13 1.864 -17.281 1 63.56 88 VAL A O 1
ATOM 643 N N . VAL A 1 89 ? -14.852 2.508 -16.141 1 66.31 89 VAL A N 1
ATOM 644 C CA . VAL A 1 89 ? -14.031 3.025 -15.039 1 66.31 89 VAL A CA 1
ATOM 645 C C . VAL A 1 89 ? -13.43 1.864 -14.258 1 66.31 89 VAL A C 1
ATOM 647 O O . VAL A 1 89 ? -12.242 1.888 -13.922 1 66.31 89 VAL A O 1
ATOM 650 N N . ALA A 1 90 ? -14.336 0.854 -14.117 1 63.47 90 ALA A N 1
ATOM 651 C CA . ALA A 1 90 ? -13.844 -0.307 -13.383 1 63.47 90 ALA A CA 1
ATOM 652 C C . ALA A 1 90 ? -12.719 -1.001 -14.141 1 63.47 90 ALA A C 1
ATOM 654 O O . ALA A 1 90 ? -11.742 -1.445 -13.531 1 63.47 90 ALA A O 1
ATOM 655 N N . LEU A 1 91 ? -12.859 -1.025 -15.398 1 70.81 91 LEU A N 1
ATOM 656 C CA . LEU A 1 91 ? -11.844 -1.655 -16.234 1 70.81 91 LEU A CA 1
ATOM 657 C C . LEU A 1 91 ? -10.555 -0.852 -16.234 1 70.81 91 LEU A C 1
ATOM 659 O O . LEU A 1 91 ? -9.461 -1.425 -16.172 1 70.81 91 LEU A O 1
ATOM 663 N N . VAL A 1 92 ? -10.664 0.402 -16.266 1 75.88 92 VAL A N 1
ATOM 664 C CA . VAL A 1 92 ? -9.492 1.271 -16.266 1 75.88 92 VAL A CA 1
ATOM 665 C C . VAL A 1 92 ? -8.758 1.154 -14.93 1 75.88 92 VAL A C 1
ATOM 667 O O . VAL A 1 92 ? -7.531 1.034 -14.891 1 75.88 92 VAL A O 1
ATOM 670 N N . VAL A 1 93 ? -9.523 1.076 -13.867 1 74.19 93 VAL A N 1
ATOM 671 C CA . VAL A 1 93 ? -8.93 0.987 -12.539 1 74.19 93 VAL A CA 1
ATOM 672 C C . VAL A 1 93 ? -8.281 -0.382 -12.352 1 74.19 93 VAL A C 1
ATOM 674 O O . VAL A 1 93 ? -7.188 -0.486 -11.789 1 74.19 93 VAL A O 1
ATOM 677 N N . ALA A 1 94 ? -8.984 -1.343 -12.875 1 73.94 94 ALA A N 1
ATOM 678 C CA . ALA A 1 94 ? -8.438 -2.695 -12.797 1 73.94 94 ALA A CA 1
ATOM 679 C C . ALA A 1 94 ? -7.129 -2.805 -13.57 1 73.94 94 ALA A C 1
ATOM 681 O O . ALA A 1 94 ? -6.148 -3.373 -13.078 1 73.94 94 ALA A O 1
ATOM 682 N N . ALA A 1 95 ? -7.164 -2.275 -14.773 1 76.69 95 ALA A N 1
ATOM 683 C CA . ALA A 1 95 ? -5.98 -2.316 -15.633 1 76.69 95 ALA A CA 1
ATOM 684 C C . ALA A 1 95 ? -4.836 -1.511 -15.016 1 76.69 95 ALA A C 1
ATOM 686 O O . ALA A 1 95 ? -3.689 -1.961 -15.008 1 76.69 95 ALA A O 1
ATOM 687 N N . TRP A 1 96 ? -5.176 -0.367 -14.508 1 81.69 96 TRP A N 1
ATOM 688 C CA . TRP A 1 96 ? -4.188 0.493 -13.867 1 81.69 96 TRP A CA 1
ATOM 689 C C . TRP A 1 96 ? -3.574 -0.194 -12.648 1 81.69 96 TRP A C 1
ATOM 691 O O . TRP A 1 96 ? -2.354 -0.203 -12.484 1 81.69 96 TRP A O 1
ATOM 701 N N . GLY A 1 97 ? -4.426 -0.771 -11.812 1 81.62 97 GLY A N 1
ATOM 702 C CA . GLY A 1 97 ? -3.939 -1.475 -10.633 1 81.62 97 GLY A CA 1
ATOM 703 C C . GLY A 1 97 ? -3.072 -2.674 -10.969 1 81.62 97 GLY A C 1
ATOM 704 O O . GLY A 1 97 ? -2.023 -2.879 -10.352 1 81.62 97 GLY A O 1
ATOM 705 N N . ALA A 1 98 ? -3.576 -3.428 -11.953 1 80.31 98 ALA A N 1
ATOM 706 C CA . ALA A 1 98 ? -2.814 -4.598 -12.383 1 80.31 98 ALA A CA 1
ATOM 707 C C . ALA A 1 98 ? -1.442 -4.195 -12.914 1 80.31 98 ALA A C 1
ATOM 709 O O . ALA A 1 98 ? -0.434 -4.824 -12.594 1 80.31 98 ALA A O 1
ATOM 710 N N . LEU A 1 99 ? -1.451 -3.127 -13.703 1 81.19 99 LEU A N 1
ATOM 711 C CA . LEU A 1 99 ? -0.196 -2.625 -14.25 1 81.19 99 LEU A CA 1
ATOM 712 C C . LEU A 1 99 ? 0.752 -2.197 -13.133 1 81.19 99 LEU A C 1
ATOM 714 O O . LEU A 1 99 ? 1.955 -2.463 -13.203 1 81.19 99 LEU A O 1
ATOM 718 N N . LYS A 1 100 ? 0.202 -1.566 -12.156 1 84.81 100 LYS A N 1
ATOM 719 C CA . LYS A 1 100 ? 1.041 -1.07 -11.07 1 84.81 100 LYS A CA 1
ATOM 720 C C . LYS A 1 100 ? 1.58 -2.219 -10.219 1 84.81 100 LYS A C 1
ATOM 722 O O . LYS A 1 100 ? 2.695 -2.145 -9.703 1 84.81 100 LYS A O 1
ATOM 727 N N . VAL A 1 101 ? 0.765 -3.24 -10.062 1 83.12 101 VAL A N 1
ATOM 728 C CA . VAL A 1 101 ? 1.216 -4.426 -9.344 1 83.12 101 VAL A CA 1
ATOM 729 C C . VAL A 1 101 ? 2.422 -5.035 -10.055 1 83.12 101 VAL A C 1
ATOM 731 O O . VAL A 1 101 ? 3.443 -5.324 -9.43 1 83.12 101 VAL A O 1
ATOM 734 N N . PHE A 1 102 ? 2.367 -5.148 -11.328 1 83.5 102 PHE A N 1
ATOM 735 C CA . PHE A 1 102 ? 3.436 -5.785 -12.086 1 83.5 102 PHE A CA 1
ATOM 736 C C . PHE A 1 102 ? 4.66 -4.883 -12.164 1 83.5 102 PHE A C 1
ATOM 738 O O . PHE A 1 102 ? 5.793 -5.363 -12.117 1 83.5 102 PHE A O 1
ATOM 745 N N . ARG A 1 103 ? 4.367 -3.645 -12.352 1 82.31 103 ARG A N 1
ATOM 746 C CA . ARG A 1 103 ? 5.488 -2.713 -12.328 1 82.31 103 ARG A CA 1
ATOM 747 C C . ARG A 1 103 ? 6.207 -2.752 -10.984 1 82.31 103 ARG A C 1
ATOM 749 O O . ARG A 1 103 ? 7.438 -2.725 -10.93 1 82.31 103 ARG A O 1
ATOM 756 N N . GLY A 1 104 ? 5.402 -2.764 -9.945 1 83.12 104 GLY A N 1
ATOM 757 C CA . GLY A 1 104 ? 5.988 -2.863 -8.617 1 83.12 104 GLY A CA 1
ATOM 758 C C . GLY A 1 104 ? 6.793 -4.133 -8.414 1 83.12 104 GLY A C 1
ATOM 759 O O . GLY A 1 104 ? 7.891 -4.094 -7.852 1 83.12 104 GLY A O 1
ATOM 760 N N . LEU A 1 105 ? 6.281 -5.199 -8.891 1 85.69 105 LEU A N 1
ATOM 761 C CA . LEU A 1 105 ? 7.008 -6.461 -8.789 1 85.69 105 LEU A CA 1
ATOM 762 C C . LEU A 1 105 ? 8.289 -6.422 -9.617 1 85.69 105 LEU A C 1
ATOM 764 O O . LEU A 1 105 ? 9.336 -6.883 -9.164 1 85.69 105 LEU A O 1
ATOM 768 N N . SER A 1 106 ? 8.133 -5.867 -10.812 1 84.5 106 SER A N 1
ATOM 769 C CA . SER A 1 106 ? 9.312 -5.754 -11.664 1 84.5 106 SER A CA 1
ATOM 770 C C . SER A 1 106 ? 10.398 -4.922 -11 1 84.5 106 SER A C 1
ATOM 772 O O . SER A 1 106 ? 11.578 -5.285 -11.031 1 84.5 106 SER A O 1
ATOM 774 N N . LEU A 1 107 ? 9.977 -3.857 -10.414 1 83.19 107 LEU A N 1
ATOM 775 C CA . LEU A 1 107 ? 10.922 -3.004 -9.695 1 83.19 107 LEU A CA 1
ATOM 776 C C . LEU A 1 107 ? 11.555 -3.752 -8.531 1 83.19 107 LEU A C 1
ATOM 778 O O . LEU A 1 107 ? 12.75 -3.615 -8.281 1 83.19 107 LEU A O 1
ATOM 782 N N . ALA A 1 108 ? 10.773 -4.441 -7.801 1 85.94 108 ALA A N 1
ATOM 783 C CA . ALA A 1 108 ? 11.281 -5.211 -6.668 1 85.94 108 ALA A CA 1
ATOM 784 C C . ALA A 1 108 ? 12.297 -6.254 -7.129 1 85.94 108 ALA A C 1
ATOM 786 O O . ALA A 1 108 ? 13.344 -6.438 -6.492 1 85.94 108 ALA A O 1
ATOM 787 N N . PHE A 1 109 ? 11.977 -6.922 -8.203 1 88.94 109 PHE A N 1
ATOM 788 C CA . PHE A 1 109 ? 12.898 -7.926 -8.719 1 88.94 109 PHE A CA 1
ATOM 789 C C . PHE A 1 109 ? 14.188 -7.273 -9.219 1 88.94 109 PHE A C 1
ATOM 791 O O . PHE A 1 109 ? 15.273 -7.832 -9.047 1 88.94 109 PHE A O 1
ATOM 798 N N . ASP A 1 110 ? 14.047 -6.102 -9.828 1 86.69 110 ASP A N 1
ATOM 799 C CA . ASP A 1 110 ? 15.242 -5.367 -10.234 1 86.69 110 ASP A CA 1
ATOM 800 C C . ASP A 1 110 ? 16.156 -5.094 -9.039 1 86.69 110 ASP A C 1
ATOM 802 O O . ASP A 1 110 ? 17.375 -5.246 -9.125 1 86.69 110 ASP A O 1
ATOM 806 N N . LYS A 1 111 ? 15.539 -4.68 -8.023 1 83.81 111 LYS A N 1
ATOM 807 C CA . LYS A 1 111 ? 16.297 -4.355 -6.816 1 83.81 111 LYS A CA 1
ATOM 808 C C . LYS A 1 111 ? 16.938 -5.602 -6.215 1 83.81 111 LYS A C 1
ATOM 810 O O . LYS A 1 111 ? 18.094 -5.57 -5.789 1 83.81 111 LYS A O 1
ATOM 815 N N . VAL A 1 112 ? 16.188 -6.652 -6.152 1 87.31 112 VAL A N 1
ATOM 816 C CA . VAL A 1 112 ? 16.656 -7.898 -5.559 1 87.31 112 VAL A CA 1
ATOM 817 C C . VAL A 1 112 ? 17.844 -8.438 -6.367 1 87.31 112 VAL A C 1
ATOM 819 O O . VAL A 1 112 ? 18.828 -8.898 -5.797 1 87.31 112 VAL A O 1
ATOM 822 N N . TYR A 1 113 ? 17.75 -8.312 -7.625 1 87.62 113 TYR A N 1
ATOM 823 C CA . TYR A 1 113 ? 18.781 -8.852 -8.5 1 87.62 113 TYR A CA 1
ATOM 824 C C . TYR A 1 113 ? 19.875 -7.824 -8.758 1 87.62 113 TYR A C 1
ATOM 826 O O . TYR A 1 113 ? 20.859 -8.109 -9.445 1 87.62 113 TYR A O 1
ATOM 834 N N . ASP A 1 114 ? 19.594 -6.602 -8.148 1 80.38 114 ASP A N 1
ATOM 835 C CA . ASP A 1 114 ? 20.562 -5.523 -8.211 1 80.38 114 ASP A CA 1
ATOM 836 C C . ASP A 1 114 ? 20.859 -5.129 -9.656 1 80.38 114 ASP A C 1
ATOM 838 O O . ASP A 1 114 ? 22.016 -5.066 -10.062 1 80.38 114 ASP A O 1
ATOM 842 N N . GLU A 1 115 ? 19.922 -5.129 -10.422 1 74.31 115 GLU A N 1
ATOM 843 C CA . GLU A 1 115 ? 20.016 -4.711 -11.82 1 74.31 115 GLU A CA 1
ATOM 844 C C . GLU A 1 115 ? 19.094 -3.521 -12.102 1 74.31 115 GLU A C 1
ATOM 846 O O . GLU A 1 115 ? 18.031 -3.391 -11.492 1 74.31 115 GLU A O 1
ATOM 851 N N . VAL A 1 116 ? 19.656 -2.555 -12.602 1 64.88 116 VAL A N 1
ATOM 852 C CA . VAL A 1 116 ? 18.844 -1.426 -13.031 1 64.88 116 VAL A CA 1
ATOM 853 C C . VAL A 1 116 ? 18.328 -1.67 -14.445 1 64.88 116 VAL A C 1
ATOM 855 O O . VAL A 1 116 ? 19.125 -1.778 -15.391 1 64.88 116 VAL A O 1
ATOM 858 N N . ALA A 1 117 ? 17.188 -2.324 -14.531 1 62.5 117 ALA A N 1
ATOM 859 C CA . ALA A 1 117 ? 16.719 -2.562 -15.891 1 62.5 117 ALA A CA 1
ATOM 860 C C . ALA A 1 117 ? 15.906 -1.376 -16.406 1 62.5 117 ALA A C 1
ATOM 862 O O . ALA A 1 117 ? 15.242 -0.686 -15.625 1 62.5 117 ALA A O 1
ATOM 863 N N . GLU A 1 118 ? 16.234 -0.94 -17.531 1 64.44 118 GLU A N 1
ATOM 864 C CA . GLU A 1 118 ? 15.492 0.105 -18.234 1 64.44 118 GLU A CA 1
ATOM 865 C C . GLU A 1 118 ? 14.219 -0.446 -18.859 1 64.44 118 GLU A C 1
ATOM 867 O O . GLU A 1 118 ? 14.078 -0.466 -20.078 1 64.44 118 GLU A O 1
ATOM 872 N N . ASP A 1 119 ? 13.477 -1.059 -18.109 1 63.56 119 ASP A N 1
ATOM 873 C CA . ASP A 1 119 ? 12.273 -1.607 -18.75 1 63.56 119 ASP A CA 1
ATOM 874 C C . ASP A 1 119 ? 11.273 -0.504 -19.062 1 63.56 119 ASP A C 1
ATOM 876 O O . ASP A 1 119 ? 11.062 0.406 -18.266 1 63.56 119 ASP A O 1
ATOM 880 N N . THR A 1 120 ? 10.945 -0.642 -20.391 1 68.75 120 THR A N 1
ATOM 881 C CA . THR A 1 120 ? 9.898 0.268 -20.828 1 68.75 120 THR A CA 1
ATOM 882 C C . THR A 1 120 ? 8.539 -0.163 -20.281 1 68.75 120 THR A C 1
ATOM 884 O O . THR A 1 120 ? 8.406 -1.262 -19.734 1 68.75 120 THR A O 1
ATOM 887 N N . LEU A 1 121 ? 7.676 0.694 -20.344 1 71.88 121 LEU A N 1
ATOM 888 C CA . LEU A 1 121 ? 6.301 0.398 -19.953 1 71.88 121 LEU A CA 1
ATOM 889 C C . LEU A 1 121 ? 5.762 -0.802 -20.719 1 71.88 121 LEU A C 1
ATOM 891 O O . LEU A 1 121 ? 5.016 -1.615 -20.172 1 71.88 121 LEU A O 1
ATOM 895 N N . VAL A 1 122 ? 6.215 -0.92 -21.938 1 72.94 122 VAL A N 1
ATOM 896 C CA . VAL A 1 122 ? 5.746 -1.995 -22.797 1 72.94 122 VAL A CA 1
ATOM 897 C C . VAL A 1 122 ? 6.281 -3.336 -22.297 1 72.94 122 VAL A C 1
ATOM 899 O O . VAL A 1 122 ? 5.562 -4.336 -22.297 1 72.94 122 VAL A O 1
ATOM 902 N N . ASP A 1 123 ? 7.445 -3.301 -21.906 1 76.19 123 ASP A N 1
ATOM 903 C CA . ASP A 1 123 ? 8.047 -4.523 -21.375 1 76.19 123 ASP A CA 1
ATOM 904 C C . ASP A 1 123 ? 7.332 -4.98 -20.109 1 76.19 123 ASP A C 1
ATOM 906 O O . ASP A 1 123 ? 7.07 -6.172 -19.922 1 76.19 123 ASP A O 1
ATOM 910 N N . GLN A 1 124 ? 6.965 -4.02 -19.422 1 74 124 GLN A N 1
ATOM 911 C CA . GLN A 1 124 ? 6.316 -4.32 -18.156 1 74 124 GLN A CA 1
ATOM 912 C C . GLN A 1 124 ? 4.906 -4.867 -18.375 1 74 124 GLN A C 1
ATOM 914 O O . GLN A 1 124 ? 4.477 -5.785 -17.672 1 74 124 GLN A O 1
ATOM 919 N N . LEU A 1 125 ? 4.297 -4.273 -19.328 1 75 125 LEU A N 1
ATOM 920 C CA . LEU A 1 125 ? 2.967 -4.75 -19.688 1 75 125 LEU A CA 1
ATOM 921 C C . LEU A 1 125 ? 3.025 -6.18 -20.219 1 75 125 LEU A C 1
ATOM 923 O O . LEU A 1 125 ? 2.188 -7.012 -19.875 1 75 125 LEU A O 1
ATOM 927 N N . ARG A 1 126 ? 3.959 -6.426 -21.031 1 77.12 126 ARG A N 1
ATOM 928 C CA . ARG A 1 126 ? 4.121 -7.754 -21.609 1 77.12 126 ARG A CA 1
ATOM 929 C C . ARG A 1 126 ? 4.41 -8.789 -20.516 1 77.12 126 ARG A C 1
ATOM 931 O O . ARG A 1 126 ? 3.789 -9.852 -20.484 1 77.12 126 ARG A O 1
ATOM 938 N N . ASP A 1 127 ? 5.246 -8.406 -19.656 1 76.25 127 ASP A N 1
ATOM 939 C CA . ASP A 1 127 ? 5.602 -9.328 -18.578 1 76.25 127 ASP A CA 1
ATOM 940 C C . ASP A 1 127 ? 4.402 -9.602 -17.672 1 76.25 127 ASP A C 1
ATOM 942 O O . ASP A 1 127 ? 4.168 -10.742 -17.266 1 76.25 127 ASP A O 1
ATOM 946 N N . GLY A 1 128 ? 3.688 -8.57 -17.406 1 75.56 128 GLY A N 1
ATOM 947 C CA . GLY A 1 128 ? 2.486 -8.719 -16.609 1 75.56 128 GLY A CA 1
ATOM 948 C C . GLY A 1 128 ? 1.457 -9.641 -17.234 1 75.56 128 GLY A C 1
ATOM 949 O O . GLY A 1 128 ? 0.909 -10.516 -16.562 1 75.56 128 GLY A O 1
ATOM 950 N N . VAL A 1 129 ? 1.294 -9.453 -18.5 1 76.38 129 VAL A N 1
ATOM 951 C CA . VAL A 1 129 ? 0.336 -10.266 -19.234 1 76.38 129 VAL A CA 1
ATOM 952 C C . VAL A 1 129 ? 0.788 -11.727 -19.234 1 76.38 129 VAL A C 1
ATOM 954 O O . VAL A 1 129 ? -0.024 -12.633 -19.031 1 76.38 129 VAL A O 1
ATOM 957 N N . VAL A 1 130 ? 2.035 -11.914 -19.359 1 75.62 130 VAL A N 1
ATOM 958 C CA . VAL A 1 130 ? 2.59 -13.266 -19.375 1 75.62 130 VAL A CA 1
ATOM 959 C C . VAL A 1 130 ? 2.383 -13.922 -18.016 1 75.62 130 VAL A C 1
ATOM 961 O O . VAL A 1 130 ? 1.956 -15.078 -17.922 1 75.62 130 VAL A O 1
ATOM 964 N N . VAL A 1 131 ? 2.609 -13.141 -17.047 1 76.38 131 VAL A N 1
ATOM 965 C CA . VAL A 1 131 ? 2.475 -13.672 -15.695 1 76.38 131 VAL A CA 1
ATOM 966 C C . VAL A 1 131 ? 1.01 -14 -15.414 1 76.38 131 VAL A C 1
ATOM 968 O O . VAL A 1 131 ? 0.698 -15.047 -14.844 1 76.38 131 VAL A O 1
ATOM 971 N N . ILE A 1 132 ? 0.163 -13.125 -15.82 1 73.44 132 ILE A N 1
ATOM 972 C CA . ILE A 1 132 ? -1.265 -13.312 -15.586 1 73.44 132 ILE A CA 1
ATOM 973 C C . ILE A 1 132 ? -1.756 -14.539 -16.344 1 73.44 132 ILE A C 1
ATOM 975 O O . ILE A 1 132 ? -2.439 -15.391 -15.789 1 73.44 132 ILE A O 1
ATOM 979 N N . ILE A 1 133 ? -1.339 -14.617 -17.609 1 72.25 133 ILE A N 1
ATOM 980 C CA . ILE A 1 133 ? -1.761 -15.734 -18.453 1 72.25 133 ILE A CA 1
ATOM 981 C C . ILE A 1 133 ? -1.182 -17.031 -17.906 1 72.25 133 ILE A C 1
ATOM 983 O O . ILE A 1 133 ? -1.886 -18.047 -17.828 1 72.25 133 ILE A O 1
ATOM 987 N N . ALA A 1 134 ? 0.057 -16.906 -17.547 1 72.81 134 ALA A N 1
ATOM 988 C CA . ALA A 1 134 ? 0.706 -18.109 -17 1 72.81 134 ALA A CA 1
ATOM 989 C C . ALA A 1 134 ? 0.074 -18.531 -15.68 1 72.81 134 ALA A C 1
ATOM 991 O O . ALA A 1 134 ? -0.138 -19.719 -15.438 1 72.81 134 ALA A O 1
ATOM 992 N N . GLY A 1 135 ? -0.201 -17.578 -14.883 1 71.44 135 GLY A N 1
ATOM 993 C CA . GLY A 1 135 ? -0.872 -17.859 -13.625 1 71.44 135 GLY A CA 1
ATOM 994 C C . GLY A 1 135 ? -2.27 -18.422 -13.812 1 71.44 135 GLY A C 1
ATOM 995 O O . GLY A 1 135 ? -2.65 -19.391 -13.148 1 71.44 135 GLY A O 1
ATOM 996 N N . ALA A 1 136 ? -3.006 -17.75 -14.68 1 68.62 136 ALA A N 1
ATOM 997 C CA . ALA A 1 136 ? -4.34 -18.234 -15.016 1 68.62 136 ALA A CA 1
ATOM 998 C C . ALA A 1 136 ? -4.273 -19.656 -15.594 1 68.62 136 ALA A C 1
ATOM 1000 O O . ALA A 1 136 ? -5.094 -20.5 -15.25 1 68.62 136 ALA A O 1
ATOM 1001 N N . GLY A 1 137 ? -3.289 -19.797 -16.5 1 70.94 137 GLY A N 1
ATOM 1002 C CA . GLY A 1 137 ? -3.082 -21.125 -17.047 1 70.94 137 GLY A CA 1
ATOM 1003 C C . GLY A 1 137 ? -2.77 -22.172 -16 1 70.94 137 GLY A C 1
ATOM 1004 O O . GLY A 1 137 ? -3.279 -23.281 -16.062 1 70.94 137 GLY A O 1
ATOM 1005 N N . ALA A 1 138 ? -1.95 -21.766 -15.07 1 72.19 138 ALA A N 1
ATOM 1006 C CA . ALA A 1 138 ? -1.612 -22.656 -13.969 1 72.19 138 ALA A CA 1
ATOM 1007 C C . ALA A 1 138 ? -2.848 -23 -13.141 1 72.19 138 ALA A C 1
ATOM 1009 O O . ALA A 1 138 ? -3.027 -24.156 -12.727 1 72.19 138 ALA A O 1
ATOM 1010 N N . LEU A 1 139 ? -3.668 -22.047 -12.992 1 69.25 139 LEU A N 1
ATOM 1011 C CA . LEU A 1 139 ? -4.91 -22.25 -12.258 1 69.25 139 LEU A CA 1
ATOM 1012 C C . LEU A 1 139 ? -5.828 -23.219 -13 1 69.25 139 LEU A C 1
ATOM 1014 O O . LEU A 1 139 ? -6.418 -24.109 -12.398 1 69.25 139 LEU A O 1
ATOM 1018 N N . VAL A 1 140 ? -5.902 -22.969 -14.312 1 69.75 140 VAL A N 1
ATOM 1019 C CA . VAL A 1 140 ? -6.711 -23.859 -15.148 1 69.75 140 VAL A CA 1
ATOM 1020 C C . VAL A 1 140 ? -6.156 -25.281 -15.086 1 69.75 140 VAL A C 1
ATOM 1022 O O . VAL A 1 140 ? -6.914 -26.25 -14.961 1 69.75 140 VAL A O 1
ATOM 1025 N N . LEU A 1 141 ? -4.867 -25.297 -15.172 1 70.12 141 LEU A N 1
ATOM 1026 C CA . LEU A 1 141 ? -4.219 -26.609 -15.102 1 70.12 141 LEU A CA 1
ATOM 1027 C C . LEU A 1 141 ? -4.48 -27.266 -13.75 1 70.12 141 LEU A C 1
ATOM 1029 O O . LEU A 1 141 ? -4.711 -28.484 -13.688 1 70.12 141 LEU A O 1
ATOM 1033 N N . MET A 1 142 ? -4.492 -26.531 -12.766 1 68.81 142 MET A N 1
ATOM 1034 C CA . MET A 1 142 ? -4.777 -27.047 -11.43 1 68.81 142 MET A CA 1
ATOM 1035 C C . MET A 1 142 ? -6.207 -27.578 -11.336 1 68.81 142 MET A C 1
ATOM 1037 O O . MET A 1 142 ? -6.449 -28.625 -10.734 1 68.81 142 MET A O 1
ATOM 1041 N N . ILE A 1 143 ? -7.074 -26.859 -11.867 1 67.94 143 ILE A N 1
ATOM 1042 C CA . ILE A 1 143 ? -8.477 -27.266 -11.883 1 67.94 143 ILE A CA 1
ATOM 1043 C C . ILE A 1 143 ? -8.625 -28.562 -12.672 1 67.94 143 ILE A C 1
ATOM 1045 O O . ILE A 1 143 ? -9.336 -29.469 -12.242 1 67.94 143 ILE A O 1
ATOM 1049 N N . ALA A 1 144 ? -7.98 -28.547 -13.789 1 69.38 144 ALA A N 1
ATOM 1050 C CA . ALA A 1 144 ? -8.031 -29.734 -14.633 1 69.38 144 ALA A CA 1
ATOM 1051 C C . ALA A 1 144 ? -7.477 -30.953 -13.898 1 69.38 144 ALA A C 1
ATOM 1053 O O . ALA A 1 144 ? -8.078 -32.031 -13.922 1 69.38 144 ALA A O 1
ATOM 1054 N N . ILE A 1 145 ? -6.391 -30.734 -13.227 1 67.12 145 ILE A N 1
ATOM 1055 C CA . ILE A 1 145 ? -5.762 -31.812 -12.477 1 67.12 145 ILE A CA 1
ATOM 1056 C C . ILE A 1 145 ? -6.664 -32.25 -11.312 1 67.12 145 ILE A C 1
ATOM 1058 O O . ILE A 1 145 ? -6.828 -33.438 -11.047 1 67.12 145 ILE A O 1
ATOM 1062 N N . GLY A 1 146 ? -7.16 -31.25 -10.609 1 63.97 146 GLY A N 1
ATOM 1063 C CA . GLY A 1 146 ? -8.094 -31.547 -9.539 1 63.97 146 GLY A CA 1
ATOM 1064 C C . GLY A 1 146 ? -9.312 -32.344 -10.008 1 63.97 146 GLY A C 1
ATOM 1065 O O . GLY A 1 146 ? -9.766 -33.25 -9.32 1 63.97 146 GLY A O 1
ATOM 1066 N N . ALA A 1 147 ? -9.812 -31.906 -11.094 1 64.25 147 ALA A N 1
ATOM 1067 C CA . ALA A 1 147 ? -10.969 -32.594 -11.656 1 64.25 147 ALA A CA 1
ATOM 1068 C C . ALA A 1 147 ? -10.633 -34.062 -11.977 1 64.25 147 ALA A C 1
ATOM 1070 O O . ALA A 1 147 ? -11.438 -34.969 -11.727 1 64.25 147 ALA A O 1
ATOM 1071 N N . VAL A 1 148 ? -9.516 -34.25 -12.516 1 63.94 148 VAL A N 1
ATOM 1072 C CA . VAL A 1 148 ? -9.086 -35.594 -12.883 1 63.94 148 VAL A CA 1
ATOM 1073 C C . VAL A 1 148 ? -8.867 -36.438 -11.633 1 63.94 148 VAL A C 1
ATOM 1075 O O . VAL A 1 148 ? -9.258 -37.594 -11.586 1 63.94 148 VAL A O 1
ATOM 1078 N N . LEU A 1 149 ? -8.258 -35.719 -10.641 1 63.38 149 LEU A N 1
ATOM 1079 C CA . LEU A 1 149 ? -8.008 -36.438 -9.391 1 63.38 149 LEU A CA 1
ATOM 1080 C C . LEU A 1 149 ? -9.312 -36.75 -8.656 1 63.38 149 LEU A C 1
ATOM 1082 O O . LEU A 1 149 ? -9.422 -37.75 -7.965 1 63.38 149 LEU A O 1
ATOM 1086 N N . GLY A 1 150 ? -10.094 -35.656 -8.664 1 60.56 150 GLY A N 1
ATOM 1087 C CA . GLY A 1 150 ? -11.406 -35.906 -8.086 1 60.56 150 GLY A CA 1
ATOM 1088 C C . GLY A 1 150 ? -12.109 -37.125 -8.672 1 60.56 150 GLY A C 1
ATOM 1089 O O . GLY A 1 150 ? -12.719 -37.906 -7.938 1 60.56 150 GLY A O 1
ATOM 1090 N N . ILE A 1 151 ? -12.008 -37.25 -9.852 1 59.09 151 ILE A N 1
ATOM 1091 C CA . ILE A 1 151 ? -12.578 -38.438 -10.5 1 59.09 151 ILE A CA 1
ATOM 1092 C C . ILE A 1 151 ? -11.844 -39.688 -10.031 1 59.09 151 ILE A C 1
ATOM 1094 O O . ILE A 1 151 ? -12.461 -40.719 -9.805 1 59.09 151 ILE A O 1
ATOM 1098 N N . ALA A 1 152 ? -10.586 -39.438 -9.773 1 53.44 152 ALA A N 1
ATOM 1099 C CA . ALA A 1 152 ? -9.797 -40.594 -9.359 1 53.44 152 ALA A CA 1
ATOM 1100 C C . ALA A 1 152 ? -9.93 -40.844 -7.855 1 53.44 152 ALA A C 1
ATOM 1102 O O . ALA A 1 152 ? -9.547 -41.906 -7.355 1 53.44 152 ALA A O 1
ATOM 1103 N N . ALA A 1 153 ? -10.117 -39.812 -7.023 1 56.91 153 ALA A N 1
ATOM 1104 C CA . ALA A 1 153 ? -10.203 -39.906 -5.57 1 56.91 153 ALA A CA 1
ATOM 1105 C C . ALA A 1 153 ? -11.289 -40.906 -5.145 1 56.91 153 ALA A C 1
ATOM 1107 O O . ALA A 1 153 ? -11.18 -41.531 -4.094 1 56.91 153 ALA A O 1
ATOM 1108 N N . ASP A 1 154 ? -12.398 -40.875 -5.793 1 52.84 154 ASP A N 1
ATOM 1109 C CA . ASP A 1 154 ? -13.281 -42 -5.441 1 52.84 154 ASP A CA 1
ATOM 1110 C C . ASP A 1 154 ? -12.539 -43.312 -5.449 1 52.84 154 ASP A C 1
ATOM 1112 O O . ASP A 1 154 ? -12.969 -44.281 -4.82 1 52.84 154 ASP A O 1
ATOM 1116 N N . VAL A 1 155 ? -11.5 -43.5 -6.09 1 50.84 155 VAL A N 1
ATOM 1117 C CA . VAL A 1 155 ? -10.828 -44.781 -6.137 1 50.84 155 VAL A CA 1
ATOM 1118 C C . VAL A 1 155 ? -9.523 -44.719 -5.348 1 50.84 155 VAL A C 1
ATOM 1120 O O . VAL A 1 155 ? -8.906 -45.75 -5.059 1 50.84 155 VAL A O 1
ATOM 1123 N N . VAL A 1 156 ? -8.938 -43.531 -5.074 1 52.09 156 VAL A N 1
ATOM 1124 C CA . VAL A 1 156 ? -7.605 -43.562 -4.473 1 52.09 156 VAL A CA 1
ATOM 1125 C C . VAL A 1 156 ? -7.711 -43.188 -2.992 1 52.09 156 VAL A C 1
ATOM 1127 O O . VAL A 1 156 ? -8.234 -42.125 -2.641 1 52.09 156 VAL A O 1
ATOM 1130 N N . PRO A 1 157 ? -7.582 -43.938 -1.968 1 53.88 157 PRO A N 1
ATOM 1131 C CA . PRO A 1 157 ? -7.727 -43.875 -0.512 1 53.88 157 PRO A CA 1
ATOM 1132 C C . PRO A 1 157 ? -7.07 -42.656 0.09 1 53.88 157 PRO A C 1
ATOM 1134 O O . PRO A 1 157 ? -7.516 -42.156 1.129 1 53.88 157 PRO A O 1
ATOM 1137 N N . PHE A 1 158 ? -5.957 -41.969 -0.531 1 54.62 158 PHE A N 1
ATOM 1138 C CA . PHE A 1 158 ? -5.195 -40.906 0.105 1 54.62 158 PHE A CA 1
ATOM 1139 C C . PHE A 1 158 ? -5.516 -39.562 -0.538 1 54.62 158 PHE A C 1
ATOM 1141 O O . PHE A 1 158 ? -4.645 -38.688 -0.637 1 54.62 158 PHE A O 1
ATOM 1148 N N . ALA A 1 159 ? -6.695 -39.344 -0.827 1 52.88 159 ALA A N 1
ATOM 1149 C CA . ALA A 1 159 ? -7.246 -38.188 -1.527 1 52.88 159 ALA A CA 1
ATOM 1150 C C . ALA A 1 159 ? -6.961 -36.906 -0.76 1 52.88 159 ALA A C 1
ATOM 1152 O O . ALA A 1 159 ? -6.719 -35.844 -1.362 1 52.88 159 ALA A O 1
ATOM 1153 N N . GLY A 1 160 ? -7.039 -37.031 0.579 1 54.66 160 GLY A N 1
ATOM 1154 C CA . GLY A 1 160 ? -6.75 -35.875 1.394 1 54.66 160 GLY A CA 1
ATOM 1155 C C . GLY A 1 160 ? -5.32 -35.375 1.243 1 54.66 160 GLY A C 1
ATOM 1156 O O . GLY A 1 160 ? -5.086 -34.188 1.056 1 54.66 160 GLY A O 1
ATOM 1157 N N . ALA A 1 161 ? -4.418 -36.219 1.523 1 56.59 161 ALA A N 1
ATOM 1158 C CA . ALA A 1 161 ? -3.004 -35.906 1.364 1 56.59 161 ALA A CA 1
ATOM 1159 C C . ALA A 1 161 ? -2.699 -35.469 -0.066 1 56.59 161 ALA A C 1
ATOM 1161 O O . ALA A 1 161 ? -1.888 -34.562 -0.288 1 56.59 161 ALA A O 1
ATOM 1162 N N . LEU A 1 162 ? -3.365 -36.062 -1.004 1 59.06 162 LEU A N 1
ATOM 1163 C CA . LEU A 1 162 ? -3.205 -35.719 -2.41 1 59.06 162 LEU A CA 1
ATOM 1164 C C . LEU A 1 162 ? -3.715 -34.312 -2.682 1 59.06 162 LEU A C 1
ATOM 1166 O O . LEU A 1 162 ? -3.17 -33.594 -3.529 1 59.06 162 LEU A O 1
ATOM 1170 N N . GLY A 1 163 ? -4.672 -34.031 -1.797 1 62.09 163 GLY A N 1
ATOM 1171 C CA . GLY A 1 163 ? -5.223 -32.688 -1.923 1 62.09 163 GLY A CA 1
ATOM 1172 C C . GLY A 1 163 ? -4.227 -31.609 -1.56 1 62.09 163 GLY A C 1
ATOM 1173 O O . GLY A 1 163 ? -4.078 -30.625 -2.293 1 62.09 163 GLY A O 1
ATOM 1174 N N . TRP A 1 164 ? -3.551 -31.938 -0.472 1 70.12 164 TRP A N 1
ATOM 1175 C CA . TRP A 1 164 ? -2.578 -30.953 -0.015 1 70.12 164 TRP A CA 1
ATOM 1176 C C . TRP A 1 164 ? -1.405 -30.844 -0.986 1 70.12 164 TRP A C 1
ATOM 1178 O O . TRP A 1 164 ? -0.915 -29.75 -1.268 1 70.12 164 TRP A O 1
ATOM 1188 N N . VAL A 1 165 ? -0.98 -32 -1.49 1 74.25 165 VAL A N 1
ATOM 1189 C CA . VAL A 1 165 ? 0.143 -32.031 -2.422 1 74.25 165 VAL A CA 1
ATOM 1190 C C . VAL A 1 165 ? -0.254 -31.328 -3.725 1 74.25 165 VAL A C 1
ATOM 1192 O O . VAL A 1 165 ? 0.535 -30.578 -4.301 1 74.25 165 VAL A O 1
ATOM 1195 N N . THR A 1 166 ? -1.435 -31.625 -4.117 1 72.88 166 THR A N 1
ATOM 1196 C CA . THR A 1 166 ? -1.925 -31.016 -5.348 1 72.88 166 THR A CA 1
ATOM 1197 C C . THR A 1 166 ? -2.025 -29.5 -5.191 1 72.88 166 THR A C 1
ATOM 1199 O O . THR A 1 166 ? -1.676 -28.75 -6.109 1 72.88 166 THR A O 1
ATOM 1202 N N . LE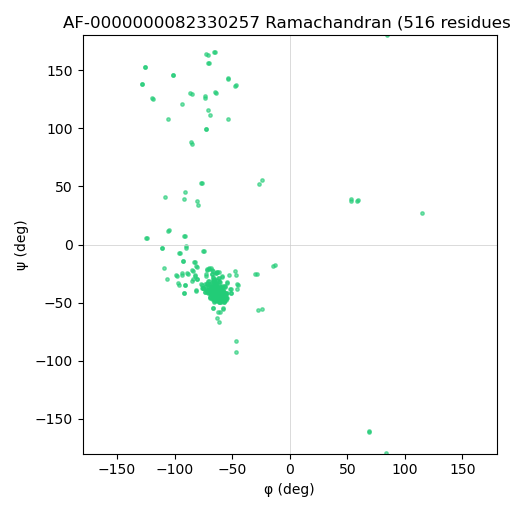U A 1 167 ? -2.422 -29.125 -4 1 72.94 167 LEU A N 1
ATOM 1203 C CA . LEU A 1 167 ? -2.525 -27.703 -3.748 1 72.94 167 LEU A CA 1
ATOM 1204 C C . LEU A 1 167 ? -1.15 -27.031 -3.787 1 72.94 167 LEU A C 1
ATOM 1206 O O . LEU A 1 167 ? -0.979 -25.984 -4.406 1 72.94 167 LEU A O 1
ATOM 1210 N N . LEU A 1 168 ? -0.248 -27.75 -3.154 1 82.31 168 LEU A N 1
ATOM 1211 C CA . LEU A 1 168 ? 1.094 -27.188 -3.098 1 82.31 168 LEU A CA 1
ATOM 1212 C C . LEU A 1 168 ? 1.718 -27.125 -4.488 1 82.31 168 LEU A C 1
ATOM 1214 O O . LEU A 1 168 ? 2.346 -26.125 -4.852 1 82.31 168 LEU A O 1
ATOM 1218 N N . LEU A 1 169 ? 1.548 -28.156 -5.227 1 83.38 169 LEU A N 1
ATOM 1219 C CA . LEU A 1 169 ? 2.08 -28.188 -6.586 1 83.38 169 LEU A CA 1
ATOM 1220 C C . LEU A 1 169 ? 1.393 -27.141 -7.461 1 83.38 169 LEU A C 1
ATOM 1222 O O . LEU A 1 169 ? 2.037 -26.5 -8.297 1 83.38 169 LEU A O 1
ATOM 1226 N N . GLY A 1 170 ? 0.104 -27.062 -7.285 1 81.31 170 GLY A N 1
ATOM 1227 C CA . GLY A 1 170 ? -0.633 -26.031 -7.992 1 81.31 170 GLY A CA 1
ATOM 1228 C C . GLY A 1 170 ? -0.135 -24.625 -7.688 1 81.31 170 GLY A C 1
ATOM 1229 O O . GLY A 1 170 ? 0.024 -23.812 -8.594 1 81.31 170 GLY A O 1
ATOM 1230 N N . LEU A 1 171 ? 0.188 -24.422 -6.41 1 84.44 171 LEU A N 1
ATOM 1231 C CA . LEU A 1 171 ? 0.675 -23.109 -5.996 1 84.44 171 LEU A CA 1
ATOM 1232 C C . LEU A 1 171 ? 2.059 -22.828 -6.578 1 84.44 171 LEU A C 1
ATOM 1234 O O . LEU A 1 171 ? 2.354 -21.703 -6.98 1 84.44 171 LEU A O 1
ATOM 1238 N N . VAL A 1 172 ? 2.852 -23.859 -6.598 1 90.31 172 VAL A N 1
ATOM 1239 C CA . VAL A 1 172 ? 4.176 -23.688 -7.191 1 90.31 172 VAL A CA 1
ATOM 1240 C C . VAL A 1 172 ? 4.035 -23.297 -8.664 1 90.31 172 VAL A C 1
ATOM 1242 O O . VAL A 1 172 ? 4.738 -22.406 -9.141 1 90.31 172 VAL A O 1
ATOM 1245 N N . LEU A 1 173 ? 3.119 -23.953 -9.32 1 86.62 173 LEU A N 1
ATOM 1246 C CA . LEU A 1 173 ? 2.902 -23.672 -10.734 1 86.62 173 LEU A CA 1
ATOM 1247 C C . LEU A 1 173 ? 2.367 -22.266 -10.945 1 86.62 173 LEU A C 1
ATOM 1249 O O . LEU A 1 173 ? 2.676 -21.625 -11.953 1 86.62 173 LEU A O 1
ATOM 1253 N N . VAL A 1 174 ? 1.663 -21.781 -10.016 1 83.5 174 VAL A N 1
ATOM 1254 C CA . VAL A 1 174 ? 1.082 -20.453 -10.109 1 83.5 174 VAL A CA 1
ATOM 1255 C C . VAL A 1 174 ? 2.164 -19.391 -9.875 1 83.5 174 VAL A C 1
ATOM 1257 O O . VAL A 1 174 ? 2.178 -18.359 -10.531 1 83.5 174 VAL A O 1
ATOM 1260 N N . PHE A 1 175 ? 3.094 -19.672 -8.945 1 91.38 175 PHE A N 1
ATOM 1261 C CA . PHE A 1 175 ? 4.113 -18.703 -8.586 1 91.38 175 PHE A CA 1
ATOM 1262 C C . PHE A 1 175 ? 5.293 -18.766 -9.555 1 91.38 175 PHE A C 1
ATOM 1264 O O . PHE A 1 175 ? 6.035 -17.797 -9.703 1 91.38 175 PHE A O 1
ATOM 1271 N N . LEU A 1 176 ? 5.477 -19.875 -10.219 1 92.31 176 LEU A N 1
ATOM 1272 C CA . LEU A 1 176 ? 6.652 -20.125 -11.039 1 92.31 176 LEU A CA 1
ATOM 1273 C C . LEU A 1 176 ? 6.812 -19.062 -12.109 1 92.31 176 LEU A C 1
ATOM 1275 O O . LEU A 1 176 ? 7.914 -18.531 -12.312 1 92.31 176 LEU A O 1
ATOM 1279 N N . PRO A 1 177 ? 5.762 -18.703 -12.805 1 90.38 177 PRO A N 1
ATOM 1280 C CA . PRO A 1 177 ? 5.922 -17.688 -13.844 1 90.38 177 PRO A CA 1
ATOM 1281 C C . PRO A 1 177 ? 6.41 -16.344 -13.289 1 90.38 177 PRO A C 1
ATOM 1283 O O . PRO A 1 177 ? 7.129 -15.617 -13.977 1 90.38 177 PRO A O 1
ATOM 1286 N N . ILE A 1 178 ? 6.055 -16.031 -12.141 1 90.56 178 ILE A N 1
ATOM 1287 C CA . ILE A 1 178 ? 6.484 -14.781 -11.523 1 90.56 178 ILE A CA 1
ATOM 1288 C C . ILE A 1 178 ? 8.008 -14.773 -11.375 1 90.56 178 ILE A C 1
ATOM 1290 O O . ILE A 1 178 ? 8.672 -13.805 -11.75 1 90.56 178 ILE A O 1
ATOM 1294 N N . TYR A 1 179 ? 8.539 -15.844 -10.938 1 94.25 179 TYR A N 1
ATOM 1295 C CA . TYR A 1 179 ? 9.969 -15.93 -10.625 1 94.25 179 TYR A CA 1
ATOM 1296 C C . TYR A 1 179 ? 10.781 -16.172 -11.891 1 94.25 179 TYR A C 1
ATOM 1298 O O . TYR A 1 179 ? 11.992 -15.953 -11.906 1 94.25 179 TYR A O 1
ATOM 1306 N N . TYR A 1 180 ? 10.102 -16.625 -12.875 1 92.12 180 TYR A N 1
ATOM 1307 C CA . TYR A 1 180 ? 10.805 -16.938 -14.109 1 92.12 180 TYR A CA 1
ATOM 1308 C C . TYR A 1 180 ? 10.82 -15.727 -15.047 1 92.12 180 TYR A C 1
ATOM 1310 O O . TYR A 1 180 ? 11.805 -15.5 -15.75 1 92.12 180 TYR A O 1
ATOM 1318 N N . VAL A 1 181 ? 9.805 -14.945 -15.078 1 89.19 181 VAL A N 1
ATOM 1319 C CA . VAL A 1 181 ? 9.609 -13.906 -16.094 1 89.19 181 VAL A CA 1
ATOM 1320 C C . VAL A 1 181 ? 10.086 -12.562 -15.547 1 89.19 181 VAL A C 1
ATOM 1322 O O . VAL A 1 181 ? 10.633 -11.742 -16.297 1 89.19 181 VAL A O 1
ATOM 1325 N N . LEU A 1 182 ? 9.961 -12.305 -14.305 1 88.31 182 LEU A N 1
ATOM 1326 C CA . LEU A 1 182 ? 10.109 -10.961 -13.773 1 88.31 182 LEU A CA 1
ATOM 1327 C C . LEU A 1 182 ? 11.578 -10.602 -13.594 1 88.31 182 LEU A C 1
ATOM 1329 O O . LEU A 1 182 ? 11.945 -9.422 -13.625 1 88.31 182 LEU A O 1
ATOM 1333 N N . PRO A 1 183 ? 12.375 -11.586 -13.336 1 89.69 183 PRO A N 1
ATOM 1334 C CA . PRO A 1 183 ? 13.781 -11.195 -13.234 1 89.69 183 PRO A CA 1
ATOM 1335 C C . PRO A 1 183 ? 14.273 -10.422 -14.461 1 89.69 183 PRO A C 1
ATOM 1337 O O . PRO A 1 183 ? 13.883 -10.734 -15.586 1 89.69 183 PRO A O 1
ATOM 1340 N N . PRO A 1 184 ? 15.141 -9.43 -14.148 1 88.06 184 PRO A N 1
ATOM 1341 C CA . PRO A 1 184 ? 15.656 -8.617 -15.25 1 88.06 184 PRO A CA 1
ATOM 1342 C C . PRO A 1 184 ? 16.703 -9.352 -16.078 1 88.06 184 PRO A C 1
ATOM 1344 O O . PRO A 1 184 ? 17.156 -8.828 -17.109 1 88.06 184 PRO A O 1
ATOM 1347 N N . VAL A 1 185 ? 17.094 -10.523 -15.664 1 86.94 185 VAL A N 1
ATOM 1348 C CA . VAL A 1 185 ? 18.062 -11.352 -16.375 1 86.94 185 VAL A CA 1
ATOM 1349 C C . VAL A 1 185 ? 17.469 -12.734 -16.625 1 86.94 185 VAL A C 1
ATOM 1351 O O . VAL A 1 185 ? 16.609 -13.203 -15.875 1 86.94 185 VAL A O 1
ATOM 1354 N N . PRO A 1 186 ? 17.938 -13.312 -17.641 1 89.94 186 PRO A N 1
ATOM 1355 C CA . PRO A 1 186 ? 17.484 -14.688 -17.859 1 89.94 186 PRO A CA 1
ATOM 1356 C C . PRO A 1 186 ? 17.938 -15.648 -16.75 1 89.94 186 PRO A C 1
ATOM 1358 O O . PRO A 1 186 ? 19.078 -15.578 -16.312 1 89.94 186 PRO A O 1
ATOM 1361 N N . VAL A 1 187 ? 17 -16.391 -16.266 1 92.25 187 VAL A N 1
ATOM 1362 C CA . VAL A 1 187 ? 17.297 -17.359 -15.211 1 92.25 187 VAL A CA 1
ATOM 1363 C C . VAL A 1 187 ? 16.766 -18.734 -15.594 1 92.25 187 VAL A C 1
ATOM 1365 O O . VAL A 1 187 ? 15.695 -18.844 -16.203 1 92.25 187 VAL A O 1
ATOM 1368 N N . PRO A 1 188 ? 17.562 -19.766 -15.328 1 93.5 188 PRO A N 1
ATOM 1369 C CA . PRO A 1 188 ? 17.031 -21.109 -15.578 1 93.5 188 PRO A CA 1
ATOM 1370 C C . PRO A 1 188 ? 15.938 -21.5 -14.594 1 93.5 188 PRO A C 1
ATOM 1372 O O . PRO A 1 188 ? 15.891 -20.984 -13.477 1 93.5 188 PRO A O 1
ATOM 1375 N N . LEU A 1 189 ? 15.078 -22.422 -14.977 1 93 189 LEU A N 1
ATOM 1376 C CA . LEU A 1 189 ? 13.93 -22.859 -14.195 1 93 189 LEU A CA 1
ATOM 1377 C C . LEU A 1 189 ? 14.375 -23.422 -12.852 1 93 189 LEU A C 1
ATOM 1379 O O . LEU A 1 189 ? 13.695 -23.234 -11.836 1 93 189 LEU A O 1
ATOM 1383 N N . GLU A 1 190 ? 15.484 -24.094 -12.82 1 93.31 190 GLU A N 1
ATOM 1384 C CA . GLU A 1 190 ? 15.961 -24.734 -11.602 1 93.31 190 GLU A CA 1
ATOM 1385 C C . GLU A 1 190 ? 16.359 -23.703 -10.547 1 93.31 190 GLU A C 1
ATOM 1387 O O . GLU A 1 190 ? 16.281 -23.984 -9.352 1 93.31 190 GLU A O 1
ATOM 1392 N N . ASP A 1 191 ? 16.719 -22.516 -11.016 1 94.44 191 ASP A N 1
ATOM 1393 C CA . ASP A 1 191 ? 17.203 -21.484 -10.094 1 94.44 191 ASP A CA 1
ATOM 1394 C C . ASP A 1 191 ? 16.031 -20.75 -9.438 1 94.44 191 ASP A C 1
ATOM 1396 O O . ASP A 1 191 ? 16.219 -20.047 -8.445 1 94.44 191 ASP A O 1
ATOM 1400 N N . VAL A 1 192 ? 14.844 -20.938 -10.016 1 95.44 192 VAL A N 1
ATOM 1401 C CA . VAL A 1 192 ? 13.758 -20.141 -9.469 1 95.44 192 VAL A CA 1
ATOM 1402 C C . VAL A 1 192 ? 12.766 -21.031 -8.734 1 95.44 192 VAL A C 1
ATOM 1404 O O . VAL A 1 192 ? 11.859 -20.547 -8.062 1 95.44 192 VAL A O 1
ATOM 1407 N N . LEU A 1 193 ? 13.016 -22.359 -8.758 1 94.88 193 LEU A N 1
ATOM 1408 C CA . LEU A 1 193 ? 12.141 -23.344 -8.109 1 94.88 193 LEU A CA 1
ATOM 1409 C C . LEU A 1 193 ? 12.156 -23.156 -6.598 1 94.88 193 LEU A C 1
ATOM 1411 O O . LEU A 1 193 ? 11.117 -23.281 -5.945 1 94.88 193 LEU A O 1
ATOM 1415 N N . PRO A 1 194 ? 13.328 -22.859 -5.992 1 94.81 194 PRO A N 1
ATOM 1416 C CA . PRO A 1 194 ? 13.328 -22.688 -4.539 1 94.81 194 PRO A CA 1
ATOM 1417 C C . PRO A 1 194 ? 12.445 -21.531 -4.086 1 94.81 194 PRO A C 1
ATOM 1419 O O . PRO A 1 194 ? 11.719 -21.656 -3.094 1 94.81 194 PRO A O 1
ATOM 1422 N N . GLY A 1 195 ? 12.531 -20.438 -4.828 1 95.62 195 GLY A N 1
ATOM 1423 C CA . GLY A 1 195 ? 11.672 -19.297 -4.5 1 95.62 195 GLY A CA 1
ATOM 1424 C C . GLY A 1 195 ? 10.195 -19.609 -4.664 1 95.62 195 GLY A C 1
ATOM 1425 O O . GLY A 1 195 ? 9.383 -19.234 -3.82 1 95.62 195 GLY A O 1
ATOM 1426 N N . ALA A 1 196 ? 9.867 -20.328 -5.73 1 95.5 196 ALA A N 1
ATOM 1427 C CA . ALA A 1 196 ? 8.477 -20.703 -5.98 1 95.5 196 ALA A CA 1
ATOM 1428 C C . ALA A 1 196 ? 7.957 -21.641 -4.895 1 95.5 196 ALA A C 1
ATOM 1430 O O . ALA A 1 196 ? 6.82 -21.516 -4.438 1 95.5 196 ALA A O 1
ATOM 1431 N N . ALA A 1 197 ? 8.781 -22.578 -4.539 1 95.19 197 ALA A N 1
ATOM 1432 C CA . ALA A 1 197 ? 8.422 -23.516 -3.477 1 95.19 197 ALA A CA 1
ATOM 1433 C C . ALA A 1 197 ? 8.25 -22.797 -2.145 1 95.19 197 ALA A C 1
ATOM 1435 O O . ALA A 1 197 ? 7.309 -23.078 -1.395 1 95.19 197 ALA A O 1
ATOM 1436 N N . PHE A 1 198 ? 9.18 -21.922 -1.841 1 95.44 198 PHE A N 1
ATOM 1437 C CA . PHE A 1 198 ? 9.086 -21.125 -0.627 1 95.44 198 PHE A CA 1
ATOM 1438 C C . PHE A 1 198 ? 7.785 -20.328 -0.596 1 95.44 198 PHE A C 1
ATOM 1440 O O . PHE A 1 198 ? 7.09 -20.312 0.421 1 95.44 198 PHE A O 1
ATOM 1447 N N . ALA A 1 199 ? 7.477 -19.672 -1.671 1 94.44 199 ALA A N 1
ATOM 1448 C CA . ALA A 1 199 ? 6.258 -18.875 -1.768 1 94.44 199 ALA A CA 1
ATOM 1449 C C . ALA A 1 199 ? 5.016 -19.75 -1.607 1 94.44 199 ALA A C 1
ATOM 1451 O O . ALA A 1 199 ? 4.051 -19.359 -0.952 1 94.44 199 ALA A O 1
ATOM 1452 N N . ALA A 1 200 ? 5.059 -20.938 -2.182 1 91.31 200 ALA A N 1
ATOM 1453 C CA . ALA A 1 200 ? 3.924 -21.859 -2.102 1 91.31 200 ALA A CA 1
ATOM 1454 C C . ALA A 1 200 ? 3.695 -22.328 -0.667 1 91.31 200 ALA A C 1
ATOM 1456 O O . ALA A 1 200 ? 2.568 -22.297 -0.169 1 91.31 200 ALA A O 1
ATOM 1457 N N . VAL A 1 201 ? 4.754 -22.75 -0.052 1 93.5 201 VAL A N 1
ATOM 1458 C CA . VAL A 1 201 ? 4.668 -23.203 1.332 1 93.5 201 VAL A CA 1
ATOM 1459 C C . VAL A 1 201 ? 4.258 -22.031 2.234 1 93.5 201 VAL A C 1
ATOM 1461 O O . VAL A 1 201 ? 3.395 -22.188 3.1 1 93.5 201 VAL A O 1
ATOM 1464 N N . GLY A 1 202 ? 4.957 -20.891 2.035 1 94.12 202 GLY A N 1
ATOM 1465 C CA . GLY A 1 202 ? 4.605 -19.703 2.807 1 94.12 202 GLY A CA 1
ATOM 1466 C C . GLY A 1 202 ? 3.156 -19.297 2.645 1 94.12 202 GLY A C 1
ATOM 1467 O O . GLY A 1 202 ? 2.506 -18.891 3.611 1 94.12 202 GLY A O 1
ATOM 1468 N N . TRP A 1 203 ? 2.689 -19.375 1.447 1 88.81 203 TRP A N 1
ATOM 1469 C CA . TRP A 1 203 ? 1.296 -19.047 1.16 1 88.81 203 TRP A CA 1
ATOM 1470 C C . TRP A 1 203 ? 0.353 -19.953 1.93 1 88.81 203 TRP A C 1
ATOM 1472 O O . TRP A 1 203 ? -0.645 -19.5 2.494 1 88.81 203 TRP A O 1
ATOM 1482 N N . THR A 1 204 ? 0.636 -21.234 1.889 1 86.62 204 THR A N 1
ATOM 1483 C CA . THR A 1 204 ? -0.183 -22.219 2.59 1 86.62 204 THR A CA 1
ATOM 1484 C C . THR A 1 204 ? -0.205 -21.938 4.09 1 86.62 204 THR A C 1
ATOM 1486 O O . THR A 1 204 ? -1.265 -21.969 4.719 1 86.62 204 THR A O 1
ATOM 1489 N N . ILE A 1 205 ? 0.955 -21.672 4.645 1 90.56 205 ILE A N 1
ATOM 1490 C CA . ILE A 1 205 ? 1.057 -21.344 6.062 1 90.56 205 ILE A CA 1
ATOM 1491 C C . ILE A 1 205 ? 0.259 -20.078 6.363 1 90.56 205 ILE A C 1
ATOM 1493 O O . ILE A 1 205 ? -0.447 -20 7.371 1 90.56 205 ILE A O 1
ATOM 1497 N N . LEU A 1 206 ? 0.426 -19.094 5.492 1 89.12 206 LEU A N 1
ATOM 1498 C CA . LEU A 1 206 ? -0.307 -17.844 5.637 1 89.12 206 LEU A CA 1
ATOM 1499 C C . LEU A 1 206 ? -1.812 -18.078 5.617 1 89.12 206 LEU A C 1
ATOM 1501 O O . LEU A 1 206 ? -2.549 -17.5 6.418 1 89.12 206 LEU A O 1
ATOM 1505 N N . GLN A 1 207 ? -2.254 -18.938 4.734 1 81.62 207 GLN A N 1
ATOM 1506 C CA . GLN A 1 207 ? -3.672 -19.266 4.633 1 81.62 207 GLN A CA 1
ATOM 1507 C C . GLN A 1 207 ? -4.168 -19.938 5.91 1 81.62 207 GLN A C 1
ATOM 1509 O O . GLN A 1 207 ? -5.25 -19.609 6.41 1 81.62 207 GLN A O 1
ATOM 1514 N N . ILE A 1 208 ? -3.434 -20.875 6.387 1 83.5 208 ILE A N 1
ATOM 1515 C CA . ILE A 1 208 ? -3.801 -21.578 7.605 1 83.5 208 ILE A CA 1
ATOM 1516 C C . ILE A 1 208 ? -3.846 -20.609 8.781 1 83.5 208 ILE A C 1
ATOM 1518 O O . ILE A 1 208 ? -4.785 -20.641 9.578 1 83.5 208 ILE A O 1
ATOM 1522 N N . GLY A 1 209 ? -2.799 -19.781 8.922 1 84.94 209 GLY A N 1
ATOM 1523 C CA . GLY A 1 209 ? -2.768 -18.797 9.992 1 84.94 209 GLY A CA 1
ATOM 1524 C C . GLY A 1 209 ? -3.963 -17.875 9.977 1 84.94 209 GLY A C 1
ATOM 1525 O O . GLY A 1 209 ? -4.559 -17.594 11.016 1 84.94 209 GLY A O 1
ATOM 1526 N N . PHE A 1 210 ? -4.285 -17.422 8.836 1 81.44 210 PHE A N 1
ATOM 1527 C CA . PHE A 1 210 ? -5.406 -16.5 8.727 1 81.44 210 PHE A CA 1
ATOM 1528 C C . PHE A 1 210 ? -6.73 -17.219 8.938 1 81.44 210 PHE A C 1
ATOM 1530 O O . PHE A 1 210 ? -7.684 -16.641 9.461 1 81.44 210 PHE A O 1
ATOM 1537 N N . GLN A 1 211 ? -6.84 -18.453 8.547 1 75.62 211 GLN A N 1
ATOM 1538 C CA . GLN A 1 211 ? -8.039 -19.234 8.812 1 75.62 211 GLN A CA 1
ATOM 1539 C C . GLN A 1 211 ? -8.25 -19.438 10.312 1 75.62 211 GLN A C 1
ATOM 1541 O O . GLN A 1 211 ? -9.375 -19.375 10.797 1 75.62 211 GLN A O 1
ATOM 1546 N N . ILE A 1 212 ? -7.195 -19.781 10.977 1 77 212 ILE A N 1
ATOM 1547 C CA . ILE A 1 212 ? -7.258 -19.953 12.422 1 77 212 ILE A CA 1
ATOM 1548 C C . ILE A 1 212 ? -7.672 -18.625 13.078 1 77 212 ILE A C 1
ATOM 1550 O O . ILE A 1 212 ? -8.523 -18.609 13.969 1 77 212 ILE A O 1
ATOM 1554 N N . TYR A 1 213 ? -7.039 -17.625 12.586 1 74.75 213 TYR A N 1
ATOM 1555 C CA . TYR A 1 213 ? -7.383 -16.312 13.125 1 74.75 213 TYR A CA 1
ATOM 1556 C C . TYR A 1 213 ? -8.852 -15.992 12.883 1 74.75 213 TYR A C 1
ATOM 1558 O O . TYR A 1 213 ? -9.547 -15.5 13.773 1 74.75 213 TYR A O 1
ATOM 1566 N N . ALA A 1 214 ? -9.305 -16.141 11.734 1 68.81 214 ALA A N 1
ATOM 1567 C CA . ALA A 1 214 ? -10.68 -15.836 11.359 1 68.81 214 ALA A CA 1
ATOM 1568 C C . ALA A 1 214 ? -11.672 -16.688 12.148 1 68.81 214 ALA A C 1
ATOM 1570 O O . ALA A 1 214 ? -12.773 -16.25 12.469 1 68.81 214 ALA A O 1
ATOM 1571 N N . ALA A 1 215 ? -11.281 -17.922 12.359 1 69.06 215 ALA A N 1
ATOM 1572 C CA . ALA A 1 215 ? -12.164 -18.844 13.078 1 69.06 215 ALA A CA 1
ATOM 1573 C C . ALA A 1 215 ? -12.289 -18.453 14.547 1 69.06 215 ALA A C 1
ATOM 1575 O O . ALA A 1 215 ? -13.297 -18.75 15.195 1 69.06 215 ALA A O 1
ATOM 1576 N N . ASN A 1 216 ? -11.242 -17.969 14.992 1 62.12 216 ASN A N 1
ATOM 1577 C CA . ASN A 1 216 ? -11.234 -17.656 16.422 1 62.12 216 ASN A CA 1
ATOM 1578 C C . ASN A 1 216 ? -11.523 -16.188 16.672 1 62.12 216 ASN A C 1
ATOM 1580 O O . ASN A 1 216 ? -11.789 -15.789 17.812 1 62.12 216 ASN A O 1
ATOM 1584 N N . ALA A 1 217 ? -11.18 -15.43 15.711 1 56.81 217 ALA A N 1
ATOM 1585 C CA . ALA A 1 217 ? -11.328 -13.992 15.93 1 56.81 217 ALA A CA 1
ATOM 1586 C C . ALA A 1 217 ? -12.773 -13.555 15.734 1 56.81 217 ALA A C 1
ATOM 1588 O O . ALA A 1 217 ? -13.141 -13.07 14.656 1 56.81 217 ALA A O 1
ATOM 1589 N N . GLY A 1 218 ? -13.758 -14.352 16.062 1 51.47 218 GLY A N 1
ATOM 1590 C CA . GLY A 1 218 ? -15.094 -13.781 16.172 1 51.47 218 GLY A CA 1
ATOM 1591 C C . GLY A 1 218 ? -15.094 -12.266 16.188 1 51.47 218 GLY A C 1
ATOM 1592 O O . GLY A 1 218 ? -16.062 -11.633 15.75 1 51.47 218 GLY A O 1
ATOM 1593 N N . SER A 1 219 ? -13.914 -11.641 16.469 1 51.53 219 SER A N 1
ATOM 1594 C CA . SER A 1 219 ? -13.797 -10.234 16.844 1 51.53 219 SER A CA 1
ATOM 1595 C C . SER A 1 219 ? -13.523 -9.359 15.617 1 51.53 219 SER A C 1
ATOM 1597 O O . SER A 1 219 ? -13.844 -8.164 15.617 1 51.53 219 SER A O 1
ATOM 1599 N N . TYR A 1 220 ? -12.891 -9.969 14.523 1 55.38 220 TYR A N 1
ATOM 1600 C CA . TYR A 1 220 ? -12.68 -9.031 13.422 1 55.38 220 TYR A CA 1
ATOM 1601 C C . TYR A 1 220 ? -14 -8.664 12.758 1 55.38 220 TYR A C 1
ATOM 1603 O O . TYR A 1 220 ? -14.148 -7.555 12.242 1 55.38 220 TYR A O 1
ATOM 1611 N N . GLN A 1 221 ? -14.914 -9.594 12.773 1 56.66 221 GLN A N 1
ATOM 1612 C CA . GLN A 1 221 ? -16.25 -9.273 12.305 1 56.66 221 GLN A CA 1
ATOM 1613 C C . GLN A 1 221 ? -16.906 -8.219 13.195 1 56.66 221 GLN A C 1
ATOM 1615 O O . GLN A 1 221 ? -17.766 -7.465 12.742 1 56.66 221 GLN A O 1
ATOM 1620 N N . ALA A 1 222 ? -16.312 -8.312 14.359 1 55.34 222 ALA A N 1
ATOM 1621 C CA . ALA A 1 222 ? -16.844 -7.32 15.289 1 55.34 222 ALA A CA 1
ATOM 1622 C C . ALA A 1 222 ? -16.469 -5.906 14.859 1 55.34 222 ALA A C 1
ATOM 1624 O O . ALA A 1 222 ? -17.188 -4.945 15.148 1 55.34 222 ALA A O 1
ATOM 1625 N N . TYR A 1 223 ? -15.414 -5.93 14.062 1 60.38 223 TYR A N 1
ATOM 1626 C CA . TYR A 1 223 ? -14.977 -4.621 13.578 1 60.38 223 TYR A CA 1
ATOM 1627 C C . TYR A 1 223 ? -15.656 -4.277 12.258 1 60.38 223 TYR A C 1
ATOM 1629 O O . TYR A 1 223 ? -15.414 -3.211 11.688 1 60.38 223 TYR A O 1
ATOM 1637 N N . GLY A 1 224 ? -16.641 -5.211 11.914 1 65.5 224 GLY A N 1
ATOM 1638 C CA . GLY A 1 224 ? -17.453 -4.949 10.734 1 65.5 224 GLY A CA 1
ATOM 1639 C C . GLY A 1 224 ? -16.656 -5.051 9.438 1 65.5 224 GLY A C 1
ATOM 1640 O O . GLY A 1 224 ? -15.695 -5.805 9.352 1 65.5 224 GLY A O 1
ATOM 1641 N N . ALA A 1 225 ? -17.125 -4.512 8.43 1 69.25 225 ALA A N 1
ATOM 1642 C CA . ALA A 1 225 ? -16.562 -4.551 7.082 1 69.25 225 ALA A CA 1
ATOM 1643 C C . ALA A 1 225 ? -15.156 -3.98 7.062 1 69.25 225 ALA A C 1
ATOM 1645 O O . ALA A 1 225 ? -14.297 -4.461 6.316 1 69.25 225 ALA A O 1
ATOM 1646 N N . VAL A 1 226 ? -14.828 -3.082 7.965 1 73 226 VAL A N 1
ATOM 1647 C CA . VAL A 1 226 ? -13.508 -2.471 8.023 1 73 226 VAL A CA 1
ATOM 1648 C C . VAL A 1 226 ? -12.484 -3.496 8.5 1 73 226 VAL A C 1
ATOM 1650 O O . VAL A 1 226 ? -11.367 -3.559 7.984 1 73 226 VAL A O 1
ATOM 1653 N N . GLY A 1 227 ? -12.93 -4.215 9.469 1 75.56 227 GLY A N 1
ATOM 1654 C CA . GLY A 1 227 ? -12.055 -5.262 9.969 1 75.56 227 GLY A CA 1
ATOM 1655 C C . GLY A 1 227 ? -11.719 -6.309 8.922 1 75.56 227 GLY A C 1
ATOM 1656 O O . GLY A 1 227 ? -10.578 -6.77 8.844 1 75.56 227 GLY A O 1
ATOM 1657 N N . VAL A 1 228 ? -12.734 -6.641 8.148 1 78.25 228 VAL A N 1
ATOM 1658 C CA . VAL A 1 228 ? -12.547 -7.633 7.098 1 78.25 228 VAL A CA 1
ATOM 1659 C C . VAL A 1 228 ? -11.547 -7.113 6.066 1 78.25 228 VAL A C 1
ATOM 1661 O O . VAL A 1 228 ? -10.656 -7.848 5.629 1 78.25 228 VAL A O 1
ATOM 1664 N N . VAL A 1 229 ? -11.68 -5.859 5.742 1 82.88 229 VAL A N 1
ATOM 1665 C CA . VAL A 1 229 ? -10.797 -5.258 4.746 1 82.88 229 VAL A CA 1
ATOM 1666 C C . VAL A 1 229 ? -9.375 -5.168 5.301 1 82.88 229 VAL A C 1
ATOM 1668 O O . VAL A 1 229 ? -8.406 -5.453 4.594 1 82.88 229 VAL A O 1
ATOM 1671 N N . LEU A 1 230 ? -9.281 -4.805 6.562 1 82.44 230 LEU A N 1
ATOM 1672 C CA . LEU A 1 230 ? -7.973 -4.691 7.195 1 82.44 230 LEU A CA 1
ATOM 1673 C C . LEU A 1 230 ? -7.25 -6.035 7.195 1 82.44 230 LEU A C 1
ATOM 1675 O O . LEU A 1 230 ? -6.047 -6.098 6.938 1 82.44 230 LEU A O 1
ATOM 1679 N N . LEU A 1 231 ? -8.008 -7.02 7.566 1 81.62 231 LEU A N 1
ATOM 1680 C CA . LEU A 1 231 ? -7.422 -8.352 7.59 1 81.62 231 LEU A CA 1
ATOM 1681 C C . LEU A 1 231 ? -6.973 -8.773 6.195 1 81.62 231 LEU A C 1
ATOM 1683 O O . LEU A 1 231 ? -5.906 -9.375 6.035 1 81.62 231 LEU A O 1
ATOM 1687 N N . PHE A 1 232 ? -7.773 -8.508 5.281 1 86.75 232 PHE A N 1
ATOM 1688 C CA . PHE A 1 232 ? -7.469 -8.914 3.918 1 86.75 232 PHE A CA 1
ATOM 1689 C C . PHE A 1 232 ? -6.25 -8.172 3.389 1 86.75 232 PHE A C 1
ATOM 1691 O O . PHE A 1 232 ? -5.379 -8.766 2.75 1 86.75 232 PHE A O 1
ATOM 1698 N N . VAL A 1 233 ? -6.18 -6.875 3.566 1 90 233 VAL A N 1
ATOM 1699 C CA . VAL A 1 233 ? -5.047 -6.117 3.053 1 90 233 VAL A CA 1
ATOM 1700 C C . VAL A 1 233 ? -3.771 -6.531 3.787 1 90 233 VAL A C 1
ATOM 1702 O O . VAL A 1 233 ? -2.686 -6.539 3.201 1 90 233 VAL A O 1
ATOM 1705 N N . THR A 1 234 ? -3.908 -6.824 5.062 1 88.25 234 THR A N 1
ATOM 1706 C CA . THR A 1 234 ? -2.766 -7.348 5.805 1 88.25 234 THR A CA 1
ATOM 1707 C C . THR A 1 234 ? -2.293 -8.672 5.203 1 88.25 234 THR A C 1
ATOM 1709 O O . THR A 1 234 ? -1.089 -8.914 5.098 1 88.25 234 THR A O 1
ATOM 1712 N N . TRP A 1 235 ? -3.275 -9.523 4.902 1 87.94 235 TRP A N 1
ATOM 1713 C CA . TRP A 1 235 ? -2.959 -10.773 4.219 1 87.94 235 TRP A CA 1
ATOM 1714 C C . TRP A 1 235 ? -2.205 -10.508 2.918 1 87.94 235 TRP A C 1
ATOM 1716 O O . TRP A 1 235 ? -1.22 -11.18 2.615 1 87.94 235 TRP A O 1
ATOM 1726 N N . LEU A 1 236 ? -2.66 -9.594 2.162 1 91.62 236 LEU A N 1
ATOM 1727 C CA . LEU A 1 236 ? -2.014 -9.227 0.905 1 91.62 236 LEU A CA 1
ATOM 1728 C C . LEU A 1 236 ? -0.585 -8.75 1.146 1 91.62 236 LEU A C 1
ATOM 1730 O O . LEU A 1 236 ? 0.31 -9.023 0.343 1 91.62 236 LEU A O 1
ATOM 1734 N N . TYR A 1 237 ? -0.395 -7.988 2.152 1 92.94 237 TYR A N 1
ATOM 1735 C CA . TYR A 1 237 ? 0.931 -7.504 2.518 1 92.94 237 TYR A CA 1
ATOM 1736 C C . TYR A 1 237 ? 1.89 -8.664 2.754 1 92.94 237 TYR A C 1
ATOM 1738 O O . TYR A 1 237 ? 2.992 -8.688 2.201 1 92.94 237 TYR A O 1
ATOM 1746 N N . PHE A 1 238 ? 1.455 -9.602 3.545 1 92.69 238 PHE A N 1
ATOM 1747 C CA . PHE A 1 238 ? 2.301 -10.758 3.844 1 92.69 238 PHE A CA 1
ATOM 1748 C C . PHE A 1 238 ? 2.51 -11.609 2.6 1 92.69 238 PHE A C 1
ATOM 1750 O O . PHE A 1 238 ? 3.576 -12.203 2.418 1 92.69 238 PHE A O 1
ATOM 1757 N N . ALA A 1 239 ? 1.459 -11.719 1.793 1 91.62 239 ALA A N 1
ATOM 1758 C CA . ALA A 1 239 ? 1.611 -12.422 0.522 1 91.62 239 ALA A CA 1
ATOM 1759 C C . ALA A 1 239 ? 2.699 -11.781 -0.333 1 91.62 239 ALA A C 1
ATOM 1761 O O . ALA A 1 239 ? 3.525 -12.484 -0.927 1 91.62 239 ALA A O 1
ATOM 1762 N N . GLY A 1 240 ? 2.654 -10.438 -0.448 1 93.12 240 GLY A N 1
ATOM 1763 C CA . GLY A 1 240 ? 3.709 -9.727 -1.152 1 93.12 240 GLY A CA 1
ATOM 1764 C C . GLY A 1 240 ? 5.09 -9.969 -0.568 1 93.12 240 GLY A C 1
ATOM 1765 O O . GLY A 1 240 ? 6.051 -10.18 -1.306 1 93.12 240 GLY A O 1
ATOM 1766 N N . MET A 1 241 ? 5.152 -9.953 0.752 1 92.94 241 MET A N 1
ATOM 1767 C CA . MET A 1 241 ? 6.414 -10.234 1.431 1 92.94 241 MET A CA 1
ATOM 1768 C C . MET A 1 241 ? 6.938 -11.617 1.055 1 92.94 241 MET A C 1
ATOM 1770 O O . MET A 1 241 ? 8.133 -11.789 0.806 1 92.94 241 MET A O 1
ATOM 1774 N N . LEU A 1 242 ? 6.062 -12.578 1.06 1 93.38 242 LEU A N 1
ATOM 1775 C CA . LEU A 1 242 ? 6.438 -13.953 0.735 1 93.38 242 LEU A CA 1
ATOM 1776 C C . LEU A 1 242 ? 7 -14.039 -0.68 1 93.38 242 LEU A C 1
ATOM 1778 O O . LEU A 1 242 ? 8.016 -14.703 -0.908 1 93.38 242 LEU A O 1
ATOM 1782 N N . ILE A 1 243 ? 6.336 -13.406 -1.612 1 93.62 243 ILE A N 1
ATOM 1783 C CA . ILE A 1 243 ? 6.777 -13.422 -3.004 1 93.62 243 ILE A CA 1
ATOM 1784 C C . ILE A 1 243 ? 8.172 -12.805 -3.109 1 93.62 243 ILE A C 1
ATOM 1786 O O . ILE A 1 243 ? 9.055 -13.359 -3.76 1 93.62 243 ILE A O 1
ATOM 1790 N N . LEU A 1 244 ? 8.391 -11.727 -2.467 1 93.75 244 LEU A N 1
ATOM 1791 C CA . LEU A 1 244 ? 9.664 -11.016 -2.561 1 93.75 244 LEU A CA 1
ATOM 1792 C C . LEU A 1 244 ? 10.773 -11.773 -1.846 1 93.75 244 LEU A C 1
ATOM 1794 O O . LEU A 1 244 ? 11.906 -11.82 -2.324 1 93.75 244 LEU A O 1
ATOM 1798 N N . PHE A 1 245 ? 10.438 -12.336 -0.716 1 94.25 245 PHE A N 1
ATOM 1799 C CA . PHE A 1 245 ? 11.43 -13.141 -0.018 1 94.25 245 PHE A CA 1
ATOM 1800 C C . PHE A 1 245 ? 11.836 -14.344 -0.859 1 94.25 245 PHE A C 1
ATOM 1802 O O . PHE A 1 245 ? 12.984 -14.781 -0.811 1 94.25 245 PHE A O 1
ATOM 1809 N N . GLY A 1 246 ? 10.875 -14.906 -1.552 1 95 246 GLY A N 1
ATOM 1810 C CA . GLY A 1 246 ? 11.219 -15.977 -2.479 1 95 246 GLY A CA 1
ATOM 1811 C C . GLY A 1 246 ? 12.234 -15.555 -3.523 1 95 246 GLY A C 1
ATOM 1812 O O . GLY A 1 246 ? 13.141 -16.312 -3.861 1 95 246 GLY A O 1
ATOM 1813 N N . ALA A 1 247 ? 12.062 -14.398 -4.043 1 93.69 247 ALA A N 1
ATOM 1814 C CA . ALA A 1 247 ? 13.016 -13.867 -5.016 1 93.69 247 ALA A CA 1
ATOM 1815 C C . ALA A 1 247 ? 14.406 -13.719 -4.398 1 93.69 247 ALA A C 1
ATOM 1817 O O . ALA A 1 247 ? 15.414 -14.055 -5.027 1 93.69 247 ALA A O 1
ATOM 1818 N N . VAL A 1 248 ? 14.469 -13.195 -3.205 1 93.69 248 VAL A N 1
ATOM 1819 C CA . VAL A 1 248 ? 15.734 -13.023 -2.504 1 93.69 248 VAL A CA 1
ATOM 1820 C C . VAL A 1 248 ? 16.391 -14.383 -2.27 1 93.69 248 VAL A C 1
ATOM 1822 O O . VAL A 1 248 ? 17.609 -14.531 -2.416 1 93.69 248 VAL A O 1
ATOM 1825 N N . LEU A 1 249 ? 15.555 -15.281 -1.856 1 94.12 249 LEU A N 1
ATOM 1826 C CA . LEU A 1 249 ? 16.047 -16.625 -1.637 1 94.12 249 LEU A CA 1
ATOM 1827 C C . LEU A 1 249 ? 16.734 -17.172 -2.895 1 94.12 249 LEU A C 1
ATOM 1829 O O . LEU A 1 249 ? 17.797 -17.781 -2.818 1 94.12 249 LEU A O 1
ATOM 1833 N N . ASN A 1 250 ? 16.078 -16.984 -4.031 1 94.56 250 ASN A N 1
ATOM 1834 C CA . ASN A 1 250 ? 16.656 -17.438 -5.289 1 94.56 250 ASN A CA 1
ATOM 1835 C C . ASN A 1 250 ? 18.031 -16.797 -5.535 1 94.56 250 ASN A C 1
ATOM 1837 O O . ASN A 1 250 ? 18.969 -17.484 -5.949 1 94.56 250 ASN A O 1
ATOM 1841 N N . VAL A 1 251 ? 18.156 -15.539 -5.305 1 91.12 251 VAL A N 1
ATOM 1842 C CA . VAL A 1 251 ? 19.391 -14.805 -5.574 1 91.12 251 VAL A CA 1
ATOM 1843 C C . VAL A 1 251 ? 20.484 -15.273 -4.613 1 91.12 251 VAL A C 1
ATOM 1845 O O . VAL A 1 251 ? 21.625 -15.477 -5.02 1 91.12 251 VAL A O 1
ATOM 1848 N N . VAL A 1 252 ? 20.125 -15.359 -3.359 1 90.12 252 VAL A N 1
ATOM 1849 C CA . VAL A 1 252 ? 21.094 -15.758 -2.342 1 90.12 252 VAL A CA 1
ATOM 1850 C C . VAL A 1 252 ? 21.594 -17.156 -2.643 1 90.12 252 VAL A C 1
ATOM 1852 O O . VAL A 1 252 ? 22.797 -17.438 -2.523 1 90.12 252 VAL A O 1
ATOM 1855 N N . LEU A 1 253 ? 20.719 -18.078 -3.047 1 90.88 253 LEU A N 1
ATOM 1856 C CA . LEU A 1 253 ? 21.125 -19.453 -3.359 1 90.88 253 LEU A CA 1
ATOM 1857 C C . LEU A 1 253 ? 21.969 -19.484 -4.629 1 90.88 253 LEU A C 1
ATOM 1859 O O . LEU A 1 253 ? 22.906 -20.281 -4.719 1 90.88 253 LEU A O 1
ATOM 1863 N N . ALA A 1 254 ? 21.578 -18.688 -5.555 1 87.75 254 ALA A N 1
ATOM 1864 C CA . ALA A 1 254 ? 22.359 -18.641 -6.789 1 87.75 254 ALA A CA 1
ATOM 1865 C C . ALA A 1 254 ? 23.781 -18.125 -6.523 1 87.75 254 ALA A C 1
ATOM 1867 O O . ALA A 1 254 ? 24.75 -18.625 -7.098 1 87.75 254 ALA A O 1
ATOM 1868 N N . ASP A 1 255 ? 23.797 -17.031 -5.758 1 83.44 255 ASP A N 1
ATOM 1869 C CA . ASP A 1 255 ? 25.094 -16.469 -5.41 1 83.44 255 ASP A CA 1
ATOM 1870 C C . ASP A 1 255 ? 25.969 -17.484 -4.672 1 83.44 255 ASP A C 1
ATOM 1872 O O . ASP A 1 255 ? 27.188 -17.516 -4.859 1 83.44 255 ASP A O 1
ATOM 1876 N N . ARG A 1 256 ? 25.391 -18.203 -3.889 1 80 256 ARG A N 1
ATOM 1877 C CA . ARG A 1 256 ? 26.125 -19.219 -3.135 1 80 256 ARG A CA 1
ATOM 1878 C C . ARG A 1 256 ? 26.578 -20.344 -4.047 1 80 256 ARG A C 1
ATOM 1880 O O . ARG A 1 256 ? 27.688 -20.875 -3.871 1 80 256 ARG A O 1
ATOM 1887 N N . ALA A 1 257 ? 25.734 -20.734 -4.953 1 79.19 257 ALA A N 1
ATOM 1888 C CA . ALA A 1 257 ? 26.109 -21.781 -5.895 1 79.19 257 ALA A CA 1
ATOM 1889 C C . ALA A 1 257 ? 27.297 -21.359 -6.75 1 79.19 257 ALA A C 1
ATOM 1891 O O . ALA A 1 257 ? 28.156 -22.172 -7.078 1 79.19 257 ALA A O 1
ATOM 1892 N N . LEU A 1 258 ? 27.281 -20.062 -6.949 1 72.44 258 LEU A N 1
ATOM 1893 C CA . LEU A 1 258 ? 28.391 -19.531 -7.734 1 72.44 258 LEU A CA 1
ATOM 1894 C C . LEU A 1 258 ? 29.656 -19.469 -6.891 1 72.44 258 LEU A C 1
ATOM 1896 O O . LEU A 1 258 ? 30.766 -19.578 -7.422 1 72.44 258 LEU A O 1
ATOM 1900 N N . ALA A 1 259 ? 29.422 -19.188 -5.652 1 73.31 259 ALA A N 1
ATOM 1901 C CA . ALA A 1 259 ? 30.562 -19.078 -4.754 1 73.31 259 ALA A CA 1
ATOM 1902 C C . ALA A 1 259 ? 31.156 -20.453 -4.465 1 73.31 259 ALA A C 1
ATOM 1904 O O . ALA A 1 259 ? 32.344 -20.562 -4.18 1 73.31 259 ALA A O 1
ATOM 1905 N N . GLU A 1 260 ? 30.438 -21.516 -4.551 1 66.81 260 GLU A N 1
ATOM 1906 C CA . GLU A 1 260 ? 30.922 -22.875 -4.328 1 66.81 260 GLU A CA 1
ATOM 1907 C C . GLU A 1 260 ? 31.516 -23.469 -5.605 1 66.81 260 GLU A C 1
ATOM 1909 O O . GLU A 1 260 ? 32.469 -24.234 -5.559 1 66.81 260 GLU A O 1
ATOM 1914 N N . MET B 1 1 ? 9.422 32.625 -14.023 1 54.56 1 MET B N 1
ATOM 1915 C CA . MET B 1 1 ? 9.695 31.219 -13.859 1 54.56 1 MET B CA 1
ATOM 1916 C C . MET B 1 1 ? 8.688 30.375 -14.625 1 54.56 1 MET B C 1
ATOM 1918 O O . MET B 1 1 ? 7.48 30.609 -14.531 1 54.56 1 MET B O 1
ATOM 1922 N N . ASP B 1 2 ? 9.148 29.594 -15.688 1 77.06 2 ASP B N 1
ATOM 1923 C CA . ASP B 1 2 ? 8.219 28.938 -16.594 1 77.06 2 ASP B CA 1
ATOM 1924 C C . ASP B 1 2 ? 7.52 27.75 -15.914 1 77.06 2 ASP B C 1
ATOM 1926 O O . ASP B 1 2 ? 8.164 26.766 -15.555 1 77.06 2 ASP B O 1
ATOM 1930 N N . VAL B 1 3 ? 6.363 28 -15.484 1 81.81 3 VAL B N 1
ATOM 1931 C CA . VAL B 1 3 ? 5.488 27.062 -14.797 1 81.81 3 VAL B CA 1
ATOM 1932 C C . VAL B 1 3 ? 5.477 25.734 -15.539 1 81.81 3 VAL B C 1
ATOM 1934 O O . VAL B 1 3 ? 5.504 24.672 -14.922 1 81.81 3 VAL B O 1
ATOM 1937 N N . SER B 1 4 ? 5.582 25.828 -16.812 1 83.94 4 SER B N 1
ATOM 1938 C CA . SER B 1 4 ? 5.539 24.609 -17.625 1 83.94 4 SER B CA 1
ATOM 1939 C C . SER B 1 4 ? 6.801 23.781 -17.438 1 83.94 4 SER B C 1
ATOM 1941 O O . SER B 1 4 ? 6.73 22.547 -17.344 1 83.94 4 SER B O 1
ATOM 1943 N N . GLU B 1 5 ? 7.859 24.469 -17.375 1 82.75 5 GLU B N 1
ATOM 1944 C CA . GLU B 1 5 ? 9.125 23.766 -17.188 1 82.75 5 GLU B CA 1
ATOM 1945 C C . GLU B 1 5 ? 9.203 23.141 -15.797 1 82.75 5 GLU B C 1
ATOM 1947 O O . GLU B 1 5 ? 9.734 22.031 -15.633 1 82.75 5 GLU B O 1
ATOM 1952 N N . THR B 1 6 ? 8.695 23.906 -14.914 1 83.25 6 THR B N 1
ATOM 1953 C CA . THR B 1 6 ? 8.695 23.406 -13.539 1 83.25 6 THR B CA 1
ATOM 1954 C C . THR B 1 6 ? 7.816 22.156 -13.43 1 83.25 6 THR B C 1
ATOM 1956 O O . THR B 1 6 ? 8.227 21.156 -12.828 1 83.25 6 THR B O 1
ATOM 1959 N N . LEU B 1 7 ? 6.711 22.125 -14.039 1 85.06 7 LEU B N 1
ATOM 1960 C CA . LEU B 1 7 ? 5.781 21 -14 1 85.06 7 LEU B CA 1
ATOM 1961 C C . LEU B 1 7 ? 6.391 19.766 -14.656 1 85.06 7 LEU B C 1
ATOM 1963 O O . LEU B 1 7 ? 6.234 18.641 -14.164 1 85.06 7 LEU B O 1
ATOM 1967 N N . THR B 1 8 ? 7.062 20.031 -15.758 1 81.81 8 THR B N 1
ATOM 1968 C CA . THR B 1 8 ? 7.699 18.922 -16.469 1 81.81 8 THR B CA 1
ATOM 1969 C C . THR B 1 8 ? 8.82 18.312 -15.633 1 81.81 8 THR B C 1
ATOM 1971 O O . THR B 1 8 ? 8.977 17.094 -15.578 1 81.81 8 THR B O 1
ATOM 1974 N N . SER B 1 9 ? 9.555 19.203 -15.016 1 83.5 9 SER B N 1
ATOM 1975 C CA . SER B 1 9 ? 10.648 18.734 -14.172 1 83.5 9 SER B CA 1
ATOM 1976 C C . SER B 1 9 ? 10.125 17.953 -12.969 1 83.5 9 SER B C 1
ATOM 1978 O O . SER B 1 9 ? 10.711 16.938 -12.578 1 83.5 9 SER B O 1
ATOM 1980 N N . VAL B 1 10 ? 9.094 18.422 -12.461 1 83.5 10 VAL B N 1
ATOM 1981 C CA . VAL B 1 10 ? 8.477 17.75 -11.32 1 83.5 10 VAL B CA 1
ATOM 1982 C C . VAL B 1 10 ? 7.992 16.375 -11.734 1 83.5 10 VAL B C 1
ATOM 1984 O O . VAL B 1 10 ? 8.25 15.383 -11.047 1 83.5 10 VAL B O 1
ATOM 1987 N N . TYR B 1 11 ? 7.391 16.312 -12.844 1 80.06 11 TYR B N 1
ATOM 1988 C CA . TYR B 1 11 ? 6.867 15.047 -13.344 1 80.06 11 TYR B CA 1
ATOM 1989 C C . TYR B 1 11 ? 7.992 14.062 -13.625 1 80.06 11 TYR B C 1
ATOM 1991 O O . TYR B 1 11 ? 7.902 12.891 -13.258 1 80.06 11 TYR B O 1
ATOM 1999 N N . ARG B 1 12 ? 9 14.477 -14.297 1 77.44 12 ARG B N 1
ATOM 2000 C CA . ARG B 1 12 ? 10.125 13.625 -14.641 1 77.44 12 ARG B CA 1
ATOM 2001 C C . ARG B 1 12 ? 10.82 13.102 -13.383 1 77.44 12 ARG B C 1
ATOM 2003 O O . ARG B 1 12 ? 11.148 11.914 -13.297 1 77.44 12 ARG B O 1
ATOM 2010 N N . THR B 1 13 ? 10.922 14.031 -12.492 1 75.5 13 THR B N 1
ATOM 2011 C CA . THR B 1 13 ? 11.586 13.648 -11.258 1 75.5 13 THR B CA 1
ATOM 2012 C C . THR B 1 13 ? 10.734 12.648 -10.469 1 75.5 13 THR B C 1
ATOM 2014 O O . THR B 1 13 ? 11.25 11.664 -9.945 1 75.5 13 THR B O 1
ATOM 2017 N N . ALA B 1 14 ? 9.5 12.891 -10.453 1 75.69 14 ALA B N 1
ATOM 2018 C CA . ALA B 1 14 ? 8.57 12.016 -9.75 1 75.69 14 ALA B CA 1
ATOM 2019 C C . ALA B 1 14 ? 8.516 10.633 -10.391 1 75.69 14 ALA B C 1
ATOM 2021 O O . ALA B 1 14 ? 8.469 9.617 -9.688 1 75.69 14 ALA B O 1
ATOM 2022 N N . SER B 1 15 ? 8.531 10.617 -11.68 1 72.12 15 SER B N 1
ATOM 2023 C CA . SER B 1 15 ? 8.469 9.359 -12.422 1 72.12 15 SER B CA 1
ATOM 2024 C C . SER B 1 15 ? 9.75 8.547 -12.242 1 72.12 15 SER B C 1
ATOM 2026 O O . SER B 1 15 ? 9.703 7.328 -12.102 1 72.12 15 SER B O 1
ATOM 2028 N N . ASP B 1 16 ? 10.766 9.211 -12.18 1 72 16 ASP B N 1
ATOM 2029 C CA . ASP B 1 16 ? 12.078 8.57 -12.062 1 72 16 ASP B CA 1
ATOM 2030 C C . ASP B 1 16 ? 12.273 7.965 -10.672 1 72 16 ASP B C 1
ATOM 2032 O O . ASP B 1 16 ? 13.008 6.984 -10.516 1 72 16 ASP B O 1
ATOM 2036 N N . ARG B 1 17 ? 11.523 8.492 -9.836 1 70.69 17 ARG B N 1
ATOM 2037 C CA . ARG B 1 17 ? 11.797 8.094 -8.461 1 70.69 17 ARG B CA 1
ATOM 2038 C C . ARG B 1 17 ? 10.742 7.113 -7.949 1 70.69 17 ARG B C 1
ATOM 2040 O O . ARG B 1 17 ? 10.695 6.816 -6.754 1 70.69 17 ARG B O 1
ATOM 2047 N N . ASP B 1 18 ? 9.898 6.555 -8.797 1 79.81 18 ASP B N 1
ATOM 2048 C CA . ASP B 1 18 ? 8.891 5.551 -8.461 1 79.81 18 ASP B CA 1
ATOM 2049 C C . ASP B 1 18 ? 8.008 6.02 -7.309 1 79.81 18 ASP B C 1
ATOM 2051 O O . ASP B 1 18 ? 7.699 5.242 -6.402 1 79.81 18 ASP B O 1
ATOM 2055 N N . LEU B 1 19 ? 7.688 7.297 -7.293 1 84.94 19 LEU B N 1
ATOM 2056 C CA . LEU B 1 19 ? 6.949 7.906 -6.191 1 84.94 19 LEU B CA 1
ATOM 2057 C C . LEU B 1 19 ? 5.57 7.277 -6.047 1 84.94 19 LEU B C 1
ATOM 2059 O O . LEU B 1 19 ? 5.008 7.25 -4.949 1 84.94 19 LEU B O 1
ATOM 2063 N N . SER B 1 20 ? 5.082 6.703 -7.168 1 87.31 20 SER B N 1
ATOM 2064 C CA . SER B 1 20 ? 3.766 6.078 -7.098 1 87.31 20 SER B CA 1
ATOM 2065 C C . SER B 1 20 ? 3.779 4.859 -6.188 1 87.31 20 SER B C 1
ATOM 2067 O O . SER B 1 20 ? 2.807 4.598 -5.477 1 87.31 20 SER B O 1
ATOM 2069 N N . PHE B 1 21 ? 4.887 4.184 -6.145 1 87 21 PHE B N 1
ATOM 2070 C CA . PHE B 1 21 ? 4.988 3.01 -5.285 1 87 21 PHE B CA 1
ATOM 2071 C C . PHE B 1 21 ? 5.121 3.422 -3.822 1 87 21 PHE B C 1
ATOM 2073 O O . PHE B 1 21 ? 4.562 2.77 -2.938 1 87 21 PHE B O 1
ATOM 2080 N N . LEU B 1 22 ? 5.832 4.48 -3.59 1 88.19 22 LEU B N 1
ATOM 2081 C CA . LEU B 1 22 ? 5.969 4.988 -2.229 1 88.19 22 LEU B CA 1
ATOM 2082 C C . LEU B 1 22 ? 4.633 5.52 -1.712 1 88.19 22 LEU B C 1
ATOM 2084 O O . LEU B 1 22 ? 4.301 5.336 -0.539 1 88.19 22 LEU B O 1
ATOM 2088 N N . ALA B 1 23 ? 3.9 6.156 -2.631 1 92.25 23 ALA B N 1
ATOM 2089 C CA . ALA B 1 23 ? 2.578 6.652 -2.262 1 92.25 23 ALA B CA 1
ATOM 2090 C C . ALA B 1 23 ? 1.628 5.5 -1.945 1 92.25 23 ALA 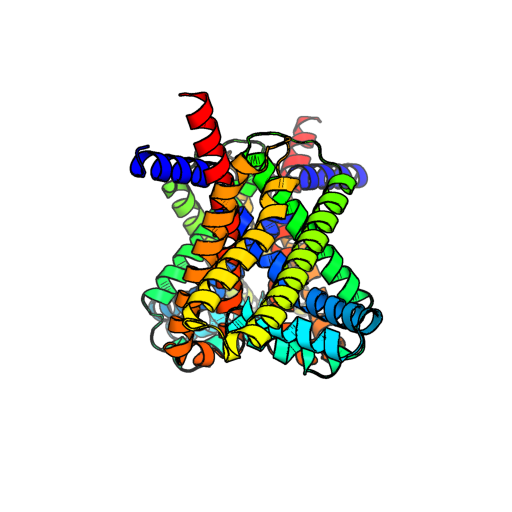B C 1
ATOM 2092 O O . ALA B 1 23 ? 0.792 5.609 -1.045 1 92.25 23 ALA B O 1
ATOM 2093 N N . ALA B 1 24 ? 1.734 4.441 -2.713 1 92.69 24 ALA B N 1
ATOM 2094 C CA . ALA B 1 24 ? 0.909 3.26 -2.467 1 92.69 24 ALA B CA 1
ATOM 2095 C C . ALA B 1 24 ? 1.256 2.617 -1.127 1 92.69 24 ALA B C 1
ATOM 2097 O O . ALA B 1 24 ? 0.366 2.209 -0.378 1 92.69 24 ALA B O 1
ATOM 2098 N N . ALA B 1 25 ? 2.562 2.486 -0.854 1 92.06 25 ALA B N 1
ATOM 2099 C CA . ALA B 1 25 ? 3.002 1.963 0.437 1 92.06 25 ALA B CA 1
ATOM 2100 C C . ALA B 1 25 ? 2.5 2.838 1.582 1 92.06 25 ALA B C 1
ATOM 2102 O O . ALA B 1 25 ? 2.029 2.326 2.602 1 92.06 25 ALA B O 1
ATOM 2103 N N . PHE B 1 26 ? 2.615 4.141 1.407 1 90.69 26 PHE B N 1
ATOM 2104 C CA . PHE B 1 26 ? 2.096 5.098 2.379 1 90.69 26 PHE B CA 1
ATOM 2105 C C . PHE B 1 26 ? 0.61 4.859 2.627 1 90.69 26 PHE B C 1
ATOM 2107 O O . PHE B 1 26 ? 0.163 4.844 3.777 1 90.69 26 PHE B O 1
ATOM 2114 N N . ALA B 1 27 ? -0.14 4.715 1.521 1 93.56 27 ALA B N 1
ATOM 2115 C CA . ALA B 1 27 ? -1.584 4.523 1.632 1 93.56 27 ALA B CA 1
ATOM 2116 C C . ALA B 1 27 ? -1.909 3.266 2.434 1 93.56 27 ALA B C 1
ATOM 2118 O O . ALA B 1 27 ? -2.83 3.266 3.254 1 93.56 27 ALA B O 1
ATOM 2119 N N . TYR B 1 28 ? -1.147 2.275 2.221 1 93.62 28 TYR B N 1
ATOM 2120 C CA . TYR B 1 28 ? -1.356 1.027 2.947 1 93.62 28 TYR B CA 1
ATOM 2121 C C . TYR B 1 28 ? -1.077 1.208 4.434 1 93.62 28 TYR B C 1
ATOM 2123 O O . TYR B 1 28 ? -1.928 0.904 5.273 1 93.62 28 TYR B O 1
ATOM 2131 N N . TYR B 1 29 ? 0.046 1.672 4.793 1 90.5 29 TYR B N 1
ATOM 2132 C CA . TYR B 1 29 ? 0.44 1.798 6.191 1 90.5 29 TYR B CA 1
ATOM 2133 C C . TYR B 1 29 ? -0.441 2.809 6.914 1 90.5 29 TYR B C 1
ATOM 2135 O O . TYR B 1 29 ? -0.764 2.627 8.094 1 90.5 29 TYR B O 1
ATOM 2143 N N . ALA B 1 30 ? -0.758 3.867 6.215 1 88.75 30 ALA B N 1
ATOM 2144 C CA . ALA B 1 30 ? -1.653 4.859 6.805 1 88.75 30 ALA B CA 1
ATOM 2145 C C . ALA B 1 30 ? -3.016 4.246 7.125 1 88.75 30 ALA B C 1
ATOM 2147 O O . ALA B 1 30 ? -3.602 4.527 8.172 1 88.75 30 ALA B O 1
ATOM 2148 N N . PHE B 1 31 ? -3.51 3.449 6.199 1 90.75 31 PHE B N 1
ATOM 2149 C CA . PHE B 1 31 ? -4.801 2.805 6.406 1 90.75 31 PHE B CA 1
ATOM 2150 C C . PHE B 1 31 ? -4.742 1.833 7.578 1 90.75 31 PHE B C 1
ATOM 2152 O O . PHE B 1 31 ? -5.609 1.855 8.453 1 90.75 31 PHE B O 1
ATOM 2159 N N . VAL B 1 32 ? -3.75 1.025 7.625 1 85.69 32 VAL B N 1
ATOM 2160 C CA . VAL B 1 32 ? -3.615 -0.015 8.641 1 85.69 32 VAL B CA 1
ATOM 2161 C C . VAL B 1 32 ? -3.438 0.625 10.016 1 85.69 32 VAL B C 1
ATOM 2163 O O . VAL B 1 32 ? -3.924 0.098 11.016 1 85.69 32 VAL B O 1
ATOM 2166 N N . SER B 1 33 ? -2.869 1.724 10.055 1 83.56 33 SER B N 1
ATOM 2167 C CA . SER B 1 33 ? -2.543 2.342 11.328 1 83.56 33 SER B CA 1
ATOM 2168 C C . SER B 1 33 ? -3.652 3.279 11.789 1 83.56 33 SER B C 1
ATOM 2170 O O . SER B 1 33 ? -3.676 3.701 12.953 1 83.56 33 SER B O 1
ATOM 2172 N N . LEU B 1 34 ? -4.512 3.605 10.922 1 80.12 34 LEU B N 1
ATOM 2173 C CA . LEU B 1 34 ? -5.469 4.68 11.164 1 80.12 34 LEU B CA 1
ATOM 2174 C C . LEU B 1 34 ? -6.301 4.395 12.414 1 80.12 34 LEU B C 1
ATOM 2176 O O . LEU B 1 34 ? -6.363 5.219 13.32 1 80.12 34 LEU B O 1
ATOM 2180 N N . ILE B 1 35 ? -6.953 3.225 12.43 1 74.56 35 ILE B N 1
ATOM 2181 C CA . ILE B 1 35 ? -7.859 2.904 13.523 1 74.56 35 ILE B CA 1
ATOM 2182 C C . ILE B 1 35 ? -7.086 2.873 14.844 1 74.56 35 ILE B C 1
ATOM 2184 O O . ILE B 1 35 ? -7.469 3.531 15.812 1 74.56 35 ILE B O 1
ATOM 2188 N N . PRO B 1 36 ? -6.012 2.191 14.836 1 72.25 36 PRO B N 1
ATOM 2189 C CA . PRO B 1 36 ? -5.227 2.188 16.078 1 72.25 36 PRO B CA 1
ATOM 2190 C C . PRO B 1 36 ? -4.758 3.582 16.484 1 72.25 36 PRO B C 1
ATOM 2192 O O . PRO B 1 36 ? -4.699 3.896 17.672 1 72.25 36 PRO B O 1
ATOM 2195 N N . LEU B 1 37 ? -4.422 4.387 15.555 1 74 37 LEU B N 1
ATOM 2196 C CA . LEU B 1 37 ? -3.947 5.73 15.852 1 74 37 LEU B CA 1
ATOM 2197 C C . LEU B 1 37 ? -5.078 6.602 16.391 1 74 37 LEU B C 1
ATOM 2199 O O . LEU B 1 37 ? -4.859 7.426 17.281 1 74 37 LEU B O 1
ATOM 2203 N N . VAL B 1 38 ? -6.219 6.453 15.812 1 73.12 38 VAL B N 1
ATOM 2204 C CA . VAL B 1 38 ? -7.375 7.195 16.312 1 73.12 38 VAL B CA 1
ATOM 2205 C C . VAL B 1 38 ? -7.695 6.766 17.734 1 73.12 38 VAL B C 1
ATOM 2207 O O . VAL B 1 38 ? -7.969 7.605 18.594 1 73.12 38 VAL B O 1
ATOM 2210 N N . LEU B 1 39 ? -7.703 5.477 17.906 1 71.56 39 LEU B N 1
ATOM 2211 C CA . LEU B 1 39 ? -7.965 4.965 19.25 1 71.56 39 LEU B CA 1
ATOM 2212 C C . LEU B 1 39 ? -6.918 5.477 20.234 1 71.56 39 LEU B C 1
ATOM 2214 O O . LEU B 1 39 ? -7.258 5.859 21.359 1 71.56 39 LEU B O 1
ATOM 2218 N N . LEU B 1 40 ? -5.707 5.41 19.844 1 70.31 40 LEU B N 1
ATOM 2219 C CA . LEU B 1 40 ? -4.629 5.918 20.688 1 70.31 40 LEU B CA 1
ATOM 2220 C C . LEU B 1 40 ? -4.82 7.402 20.984 1 70.31 40 LEU B C 1
ATOM 2222 O O . LEU B 1 40 ? -4.582 7.852 22.109 1 70.31 40 LEU B O 1
ATOM 2226 N N . ALA B 1 41 ? -5.152 8.156 20.016 1 70 41 ALA B N 1
ATOM 2227 C CA . ALA B 1 41 ? -5.391 9.586 20.203 1 70 41 ALA B CA 1
ATOM 2228 C C . ALA B 1 41 ? -6.527 9.836 21.188 1 70 41 ALA B C 1
ATOM 2230 O O . ALA B 1 41 ? -6.469 10.773 21.984 1 70 41 ALA B O 1
ATOM 2231 N N . LEU B 1 42 ? -7.504 9.008 21.062 1 69.5 42 LEU B N 1
ATOM 2232 C CA . LEU B 1 42 ? -8.633 9.141 21.984 1 69.5 42 LEU B CA 1
ATOM 2233 C C . LEU B 1 42 ? -8.203 8.836 23.406 1 69.5 42 LEU B C 1
ATOM 2235 O O . LEU B 1 42 ? -8.609 9.531 24.344 1 69.5 42 LEU B O 1
ATOM 2239 N N . VAL B 1 43 ? -7.488 7.777 23.516 1 69.31 43 VAL B N 1
ATOM 2240 C CA . VAL B 1 43 ? -7.012 7.391 24.828 1 69.31 43 VAL B CA 1
ATOM 2241 C C . VAL B 1 43 ? -6.121 8.492 25.406 1 69.31 43 VAL B C 1
ATOM 2243 O O . VAL B 1 43 ? -6.285 8.906 26.547 1 69.31 43 VAL B O 1
ATOM 2246 N N . VAL B 1 44 ? -5.184 8.961 24.641 1 68.19 44 VAL B N 1
ATOM 2247 C CA . VAL B 1 44 ? -4.262 10.008 25.078 1 68.19 44 VAL B CA 1
ATOM 2248 C C . VAL B 1 44 ? -5.027 11.297 25.344 1 68.19 44 VAL B C 1
ATOM 2250 O O . VAL B 1 44 ? -4.762 12 26.328 1 68.19 44 VAL B O 1
ATOM 2253 N N . GLY B 1 45 ? -5.875 11.664 24.406 1 69.56 45 GLY B N 1
ATOM 2254 C CA . GLY B 1 45 ? -6.695 12.852 24.594 1 69.56 45 GLY B CA 1
ATOM 2255 C C . GLY B 1 45 ? -7.527 12.805 25.875 1 69.56 45 GLY B C 1
ATOM 2256 O O . GLY B 1 45 ? -7.66 13.812 26.562 1 69.56 45 GLY B O 1
ATOM 2257 N N . SER B 1 46 ? -8.031 11.602 26.016 1 72.31 46 SER B N 1
ATOM 2258 C CA . SER B 1 46 ? -8.836 11.445 27.234 1 72.31 46 SER B CA 1
ATOM 2259 C C . SER B 1 46 ? -7.973 11.586 28.484 1 72.31 46 SER B C 1
ATOM 2261 O O . SER B 1 46 ? -8.422 12.133 29.5 1 72.31 46 SER B O 1
ATOM 2263 N N . LEU B 1 47 ? -6.785 11.117 28.375 1 71.69 47 LEU B N 1
ATOM 2264 C CA . LEU B 1 47 ? -5.887 11.164 29.516 1 71.69 47 LEU B CA 1
ATOM 2265 C C . LEU B 1 47 ? -5.402 12.586 29.766 1 71.69 47 LEU B C 1
ATOM 2267 O O . LEU B 1 47 ? -5.242 12.992 30.922 1 71.69 47 LEU B O 1
ATOM 2271 N N . LEU B 1 48 ? -5.223 13.273 28.688 1 68.38 48 LEU B N 1
ATOM 2272 C CA . LEU B 1 48 ? -4.613 14.594 28.812 1 68.38 48 LEU B CA 1
ATOM 2273 C C . LEU B 1 48 ? -5.684 15.672 28.969 1 68.38 48 LEU B C 1
ATOM 2275 O O . LEU B 1 48 ? -5.469 16.672 29.672 1 68.38 48 LEU B O 1
ATOM 2279 N N . GLY B 1 49 ? -6.742 15.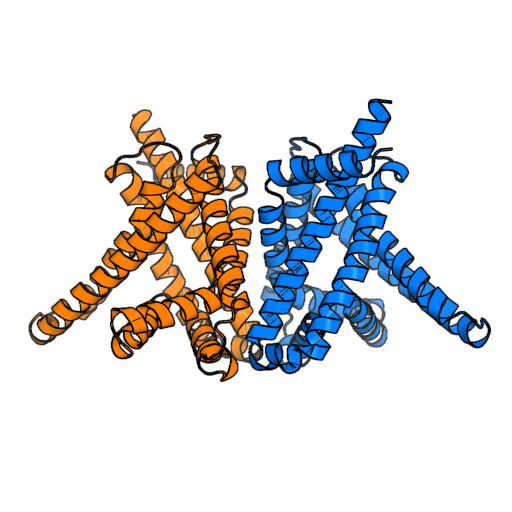562 28.219 1 70.69 49 GLY B N 1
ATOM 2280 C CA . GLY B 1 49 ? -7.707 16.656 28.203 1 70.69 49 GLY B CA 1
ATOM 2281 C C . GLY B 1 49 ? -9.117 16.203 28.562 1 70.69 49 GLY B C 1
ATOM 2282 O O . GLY B 1 49 ? -10.062 17 28.484 1 70.69 49 GLY B O 1
ATOM 2283 N N . GLY B 1 50 ? -9.195 15.016 28.922 1 73.31 50 GLY B N 1
ATOM 2284 C CA . GLY B 1 50 ? -10.523 14.516 29.234 1 73.31 50 GLY B CA 1
ATOM 2285 C C . GLY B 1 50 ? -11.297 14.055 28.016 1 73.31 50 GLY B C 1
ATOM 2286 O O . GLY B 1 50 ? -10.766 14.047 26.906 1 73.31 50 GLY B O 1
ATOM 2287 N N . GLU B 1 51 ? -12.547 13.578 28.219 1 75 51 GLU B N 1
ATOM 2288 C CA . GLU B 1 51 ? -13.406 13.023 27.172 1 75 51 GLU B CA 1
ATOM 2289 C C . GLU B 1 51 ? -13.766 14.078 26.125 1 75 51 GLU B C 1
ATOM 2291 O O . GLU B 1 51 ? -13.844 13.781 24.938 1 75 51 GLU B O 1
ATOM 2296 N N . ALA B 1 52 ? -13.945 15.266 26.594 1 74.94 52 ALA B N 1
ATOM 2297 C CA . ALA B 1 52 ? -14.305 16.344 25.688 1 74.94 52 ALA B CA 1
ATOM 2298 C C . ALA B 1 52 ? -13.188 16.625 24.688 1 74.94 52 ALA B C 1
ATOM 2300 O O . ALA B 1 52 ? -13.453 16.875 23.516 1 74.94 52 ALA B O 1
ATOM 2301 N N . ALA B 1 53 ? -12.023 16.578 25.203 1 70.56 53 ALA B N 1
ATOM 2302 C CA . ALA B 1 53 ? -10.875 16.812 24.344 1 70.56 53 ALA B CA 1
ATOM 2303 C C . ALA B 1 53 ? -10.742 15.695 23.297 1 70.56 53 ALA B C 1
ATOM 2305 O O . ALA B 1 53 ? -10.43 15.961 22.141 1 70.56 53 ALA B O 1
ATOM 2306 N N . ALA B 1 54 ? -11.016 14.516 23.781 1 72.44 54 ALA B N 1
ATOM 2307 C CA . ALA B 1 54 ? -10.953 13.375 22.875 1 72.44 54 ALA B CA 1
ATOM 2308 C C . ALA B 1 54 ? -11.992 13.492 21.766 1 72.44 54 ALA B C 1
ATOM 2310 O O . ALA B 1 54 ? -11.695 13.227 20.594 1 72.44 54 ALA B O 1
ATOM 2311 N N . GLU B 1 55 ? -13.148 13.953 22.125 1 72.44 55 GLU B N 1
ATOM 2312 C CA . GLU B 1 55 ? -14.227 14.117 21.156 1 72.44 55 GLU B CA 1
ATOM 2313 C C . GLU B 1 55 ? -13.898 15.219 20.156 1 72.44 55 GLU B C 1
ATOM 2315 O O . GLU B 1 55 ? -14.211 15.102 18.969 1 72.44 55 GLU B O 1
ATOM 2320 N N . ARG B 1 56 ? -13.336 16.266 20.688 1 71 56 ARG B N 1
ATOM 2321 C CA . ARG B 1 56 ? -12.977 17.375 19.812 1 71 56 ARG B CA 1
ATOM 2322 C C . ARG B 1 56 ? -11.898 16.969 18.812 1 71 56 ARG B C 1
ATOM 2324 O O . ARG B 1 56 ? -11.906 17.406 17.672 1 71 56 ARG B O 1
ATOM 2331 N N . LEU B 1 57 ? -11.047 16.109 19.266 1 68.69 57 LEU B N 1
ATOM 2332 C CA . LEU B 1 57 ? -9.984 15.617 18.406 1 68.69 57 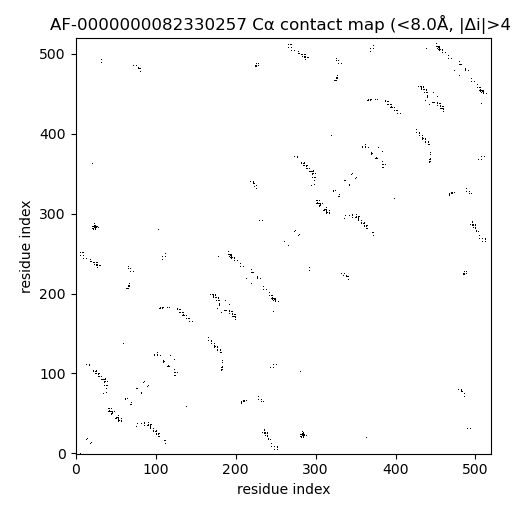LEU B CA 1
ATOM 2333 C C . LEU B 1 57 ? -10.562 14.812 17.234 1 68.69 57 LEU B C 1
ATOM 2335 O O . LEU B 1 57 ? -10.102 14.938 16.109 1 68.69 57 LEU B O 1
ATOM 2339 N N . ILE B 1 58 ? -11.555 14.086 17.594 1 70.81 58 ILE B N 1
ATOM 2340 C CA . ILE B 1 58 ? -12.188 13.258 16.562 1 70.81 58 ILE B CA 1
ATOM 2341 C C . ILE B 1 58 ? -12.891 14.156 15.547 1 70.81 58 ILE B C 1
ATOM 2343 O O . ILE B 1 58 ? -12.828 13.891 14.336 1 70.81 58 ILE B O 1
ATOM 2347 N N . VAL B 1 59 ? -13.523 15.172 16.031 1 69.25 59 VAL B N 1
ATOM 2348 C CA . VAL B 1 59 ? -14.266 16.078 15.156 1 69.25 59 VAL B CA 1
ATOM 2349 C C . VAL B 1 59 ? -13.305 16.812 14.227 1 69.25 59 VAL B C 1
ATOM 2351 O O . VAL B 1 59 ? -13.523 16.875 13.016 1 69.25 59 VAL B O 1
ATOM 2354 N N . VAL B 1 60 ? -12.266 17.266 14.781 1 66.69 60 VAL B N 1
ATOM 2355 C CA . VAL B 1 60 ? -11.297 18.031 14 1 66.69 60 VAL B CA 1
ATOM 2356 C C . VAL B 1 60 ? -10.609 17.109 13 1 66.69 60 VAL B C 1
ATOM 2358 O O . VAL B 1 60 ? -10.398 17.484 11.844 1 66.69 60 VAL B O 1
ATOM 2361 N N . ALA B 1 61 ? -10.234 15.891 13.469 1 68.81 61 ALA B N 1
ATOM 2362 C CA . ALA B 1 61 ? -9.609 14.922 12.578 1 68.81 61 ALA B CA 1
ATOM 2363 C C . ALA B 1 61 ? -10.555 14.547 11.438 1 68.81 61 ALA B C 1
ATOM 2365 O O . ALA B 1 61 ? -10.117 14.352 10.297 1 68.81 61 ALA B O 1
ATOM 2366 N N . GLY B 1 62 ? -11.82 14.461 11.797 1 71.88 62 GLY B N 1
ATOM 2367 C CA . GLY B 1 62 ? -12.836 14.148 10.805 1 71.88 62 GLY B CA 1
ATOM 2368 C C . GLY B 1 62 ? -12.93 15.195 9.703 1 71.88 62 GLY B C 1
ATOM 2369 O O . GLY B 1 62 ? -13.211 14.867 8.547 1 71.88 62 GLY B O 1
ATOM 2370 N N . ASP B 1 63 ? -12.578 16.422 10.086 1 68.88 63 ASP B N 1
ATOM 2371 C CA . ASP B 1 63 ? -12.633 17.516 9.117 1 68.88 63 ASP B CA 1
ATOM 2372 C C . ASP B 1 63 ? -11.547 17.359 8.055 1 68.88 63 ASP B C 1
ATOM 2374 O O . ASP B 1 63 ? -11.664 17.906 6.961 1 68.88 63 ASP B O 1
ATOM 2378 N N . PHE B 1 64 ? -10.539 16.609 8.359 1 69 64 PHE B N 1
ATOM 2379 C CA . PHE B 1 64 ? -9.422 16.422 7.438 1 69 64 PHE B CA 1
ATOM 2380 C C . PHE B 1 64 ? -9.602 15.148 6.621 1 69 64 PHE B C 1
ATOM 2382 O O . PHE B 1 64 ? -8.836 14.891 5.691 1 69 64 PHE B O 1
ATOM 2389 N N . LEU B 1 65 ? -10.57 14.375 6.938 1 74.5 65 LEU B N 1
ATOM 2390 C CA . LEU B 1 65 ? -10.82 13.117 6.242 1 74.5 65 LEU B CA 1
ATOM 2391 C C . LEU B 1 65 ? -11.969 13.273 5.25 1 74.5 65 LEU B C 1
ATOM 2393 O O . LEU B 1 65 ? -12.906 14.039 5.488 1 74.5 65 LEU B O 1
ATOM 2397 N N . PRO B 1 66 ? -11.852 12.539 4.125 1 76.06 66 PRO B N 1
ATOM 2398 C CA . PRO B 1 66 ? -13.055 12.438 3.303 1 76.06 66 PRO B CA 1
ATOM 2399 C C . PRO B 1 66 ? -14.188 11.688 4.004 1 76.06 66 PRO B C 1
ATOM 2401 O O . PRO B 1 66 ? -13.961 11.031 5.027 1 76.06 66 PRO B O 1
ATOM 2404 N N . ALA B 1 67 ? -15.391 11.82 3.455 1 73.69 67 ALA B N 1
ATOM 2405 C CA . ALA B 1 67 ? -16.578 11.211 4.051 1 73.69 67 ALA B CA 1
ATOM 2406 C C . ALA B 1 67 ? -16.344 9.727 4.32 1 73.69 67 ALA B C 1
ATOM 2408 O O . ALA B 1 67 ? -16.75 9.211 5.367 1 73.69 67 ALA B O 1
ATOM 2409 N N . ALA B 1 68 ? -15.656 9.086 3.428 1 74.69 68 ALA B N 1
ATOM 2410 C CA . ALA B 1 68 ? -15.391 7.66 3.586 1 74.69 68 ALA B CA 1
ATOM 2411 C C . ALA B 1 68 ? -14.492 7.402 4.789 1 74.69 68 ALA B C 1
ATOM 2413 O O . ALA B 1 68 ? -14.68 6.426 5.516 1 74.69 68 ALA B O 1
ATOM 2414 N N . GLY B 1 69 ? -13.516 8.219 4.977 1 77.5 69 GLY B N 1
ATOM 2415 C CA . GLY B 1 69 ? -12.641 8.094 6.129 1 77.5 69 GLY B CA 1
ATOM 2416 C C . GLY B 1 69 ? -13.344 8.359 7.449 1 77.5 69 GLY B C 1
ATOM 2417 O O . GLY B 1 69 ? -13.117 7.652 8.43 1 77.5 69 GLY B O 1
ATOM 2418 N N . GLU B 1 70 ? -14.219 9.367 7.422 1 76.44 70 GLU B N 1
ATOM 2419 C CA . GLU B 1 70 ? -14.992 9.68 8.617 1 76.44 70 GLU B CA 1
ATOM 2420 C C . GLU B 1 70 ? -15.914 8.523 8.992 1 76.44 70 GLU B C 1
ATOM 2422 O O . GLU B 1 70 ? -16.047 8.188 10.172 1 76.44 70 GLU B O 1
ATOM 2427 N N . GLU B 1 71 ? -16.516 7.957 8.016 1 74.75 71 GLU B N 1
ATOM 2428 C CA . GLU B 1 71 ? -17.391 6.82 8.234 1 74.75 71 GLU B CA 1
ATOM 2429 C C . GLU B 1 71 ? -16.641 5.637 8.828 1 74.75 71 GLU B C 1
ATOM 2431 O O . GLU B 1 71 ? -17.125 4.98 9.75 1 74.75 71 GLU B O 1
ATOM 2436 N N . LEU B 1 72 ? -15.508 5.426 8.305 1 73.44 72 LEU B N 1
ATOM 2437 C CA . LEU B 1 72 ? -14.711 4.297 8.773 1 73.44 72 LEU B CA 1
ATOM 2438 C C . LEU B 1 72 ? -14.266 4.508 10.211 1 73.44 72 LEU B C 1
ATOM 2440 O O . LEU B 1 72 ? -14.305 3.58 11.023 1 73.44 72 LEU B O 1
ATOM 2444 N N . VAL B 1 73 ? -13.828 5.695 10.523 1 73.75 73 VAL B N 1
ATOM 2445 C CA . VAL B 1 73 ? -13.375 6.02 11.875 1 73.75 73 VAL B CA 1
ATOM 2446 C C . VAL B 1 73 ? -14.539 5.934 12.852 1 73.75 73 VAL B C 1
ATOM 2448 O O . VAL B 1 73 ? -14.406 5.383 13.945 1 73.75 73 VAL B O 1
ATOM 2451 N N . THR B 1 74 ? -15.703 6.426 12.461 1 73.75 74 THR B N 1
ATOM 2452 C CA . THR B 1 74 ? -16.891 6.387 13.312 1 73.75 74 THR B CA 1
ATOM 2453 C C . THR B 1 74 ? -17.328 4.949 13.555 1 73.75 74 THR B C 1
ATOM 2455 O O . THR B 1 74 ? -17.656 4.582 14.688 1 73.75 74 THR B O 1
ATOM 2458 N N . ASP B 1 75 ? -17.328 4.188 12.516 1 70.44 75 ASP B N 1
ATOM 2459 C CA . ASP B 1 75 ? -17.688 2.783 12.648 1 70.44 75 ASP B CA 1
ATOM 2460 C C . ASP B 1 75 ? -16.734 2.043 13.57 1 70.44 75 ASP B C 1
ATOM 2462 O O . ASP B 1 75 ? -17.156 1.225 14.391 1 70.44 75 ASP B O 1
ATOM 2466 N N . ALA B 1 76 ? -15.508 2.291 13.406 1 67.69 76 ALA B N 1
ATOM 2467 C CA . ALA B 1 76 ? -14.492 1.622 14.211 1 67.69 76 ALA B CA 1
ATOM 2468 C C . ALA B 1 76 ? -14.633 1.989 15.688 1 67.69 76 ALA B C 1
ATOM 2470 O O . ALA B 1 76 ? -14.367 1.167 16.562 1 67.69 76 ALA B O 1
ATOM 2471 N N . LEU B 1 77 ? -15.039 3.205 15.922 1 69.56 77 LEU B N 1
ATOM 2472 C CA . LEU B 1 77 ? -15.141 3.693 17.297 1 69.56 77 LEU B CA 1
ATOM 2473 C C . LEU B 1 77 ? -16.453 3.244 17.938 1 69.56 77 LEU B C 1
ATOM 2475 O O . LEU B 1 77 ? -16.562 3.195 19.156 1 69.56 77 LEU B O 1
ATOM 2479 N N . THR B 1 78 ? -17.422 3.029 17.125 1 66.62 78 THR B N 1
ATOM 2480 C CA . THR B 1 78 ? -18.719 2.662 17.672 1 66.62 78 THR B CA 1
ATOM 2481 C C . THR B 1 78 ? -18.828 1.15 17.844 1 66.62 78 THR B C 1
ATOM 2483 O O . THR B 1 78 ? -19.734 0.661 18.531 1 66.62 78 THR B O 1
ATOM 2486 N N . THR B 1 79 ? -18.125 0.55 17.109 1 57.5 79 THR B N 1
ATOM 2487 C CA . THR B 1 79 ? -18.188 -0.896 17.297 1 57.5 79 THR B CA 1
ATOM 2488 C C . THR B 1 79 ? -17.562 -1.312 18.609 1 57.5 79 THR B C 1
ATOM 2490 O O . THR B 1 79 ? -16.594 -0.7 19.062 1 57.5 79 THR B O 1
ATOM 2493 N N . GLU B 1 80 ? -18.375 -1.775 19.5 1 51.56 80 GLU B N 1
ATOM 2494 C CA . GLU B 1 80 ? -18.078 -2.162 20.875 1 51.56 80 GLU B CA 1
ATOM 2495 C C . GLU B 1 80 ? -16.609 -2.541 21.047 1 51.56 80 GLU B C 1
ATOM 2497 O O . GLU B 1 80 ? -15.984 -2.221 22.062 1 51.56 80 GLU B O 1
ATOM 2502 N N . SER B 1 81 ? -16.188 -3.441 20.281 1 48.53 81 SER B N 1
ATOM 2503 C CA . SER B 1 81 ? -14.883 -4.055 20.438 1 48.53 81 SER B CA 1
ATOM 2504 C C . SER B 1 81 ? -13.766 -3.049 20.172 1 48.53 81 SER B C 1
ATOM 2506 O O . SER B 1 81 ? -12.602 -3.299 20.516 1 48.53 81 SER B O 1
ATOM 2508 N N . GLY B 1 82 ? -13.945 -2.035 19.484 1 48.28 82 GLY B N 1
ATOM 2509 C CA . GLY B 1 82 ? -12.992 -0.97 19.203 1 48.28 82 GLY B CA 1
ATOM 2510 C C . GLY B 1 82 ? -12.523 -0.247 20.453 1 48.28 82 GLY B C 1
ATOM 2511 O O . GLY B 1 82 ? -11.359 0.155 20.547 1 48.28 82 GLY B O 1
ATOM 2512 N N . ARG B 1 83 ? -13.562 0.124 21.344 1 45.72 83 ARG B N 1
ATOM 2513 C CA . ARG B 1 83 ? -13.227 0.862 22.562 1 45.72 83 ARG B CA 1
ATOM 2514 C C . ARG B 1 83 ? -12.297 0.049 23.453 1 45.72 83 ARG B C 1
ATOM 2516 O O . ARG B 1 83 ? -11.438 0.609 24.141 1 45.72 83 ARG B O 1
ATOM 2523 N N . ALA B 1 84 ? -13.016 -1.09 23.922 1 42.84 84 ALA B N 1
ATOM 2524 C CA . ALA B 1 84 ? -12.352 -1.745 25.047 1 42.84 84 ALA B CA 1
ATOM 2525 C C . ALA B 1 84 ? -10.867 -1.938 24.781 1 42.84 84 ALA B C 1
ATOM 2527 O O . ALA B 1 84 ? -10.023 -1.647 25.625 1 42.84 84 ALA B O 1
ATOM 2528 N N . GLN B 1 85 ? -10.328 -2.967 24.062 1 41.78 85 GLN B N 1
ATOM 2529 C CA . GLN B 1 85 ? -8.953 -3.453 24.125 1 41.78 85 GLN B CA 1
ATOM 2530 C C . GLN B 1 85 ? -8.078 -2.768 23.094 1 41.78 85 GLN B C 1
ATOM 2532 O O . GLN B 1 85 ? -7.945 -3.25 21.969 1 41.78 85 GLN B O 1
ATOM 2537 N N . ALA B 1 86 ? -8.344 -1.502 22.969 1 51.72 86 ALA B N 1
ATOM 2538 C CA . ALA B 1 86 ? -7.102 -0.976 22.406 1 51.72 86 ALA B CA 1
ATOM 2539 C C . ALA B 1 86 ? -5.91 -1.842 22.797 1 51.72 86 ALA B C 1
ATOM 2541 O O . ALA B 1 86 ? -5.238 -1.567 23.797 1 51.72 86 ALA B O 1
ATOM 2542 N N . THR B 1 87 ? -6.117 -3.174 22.516 1 57.22 87 THR B N 1
ATOM 2543 C CA . THR B 1 87 ? -5.277 -4.32 22.844 1 57.22 87 THR B CA 1
ATOM 2544 C C . THR B 1 87 ? -3.818 -4.039 22.484 1 57.22 87 THR B C 1
ATOM 2546 O O . THR B 1 87 ? -3.527 -3.125 21.719 1 57.22 87 THR B O 1
ATOM 2549 N N . VAL B 1 88 ? -3.025 -4.406 23.375 1 63.44 88 VAL B N 1
ATOM 2550 C CA . VAL B 1 88 ? -1.586 -4.441 23.141 1 63.44 88 VAL B CA 1
ATOM 2551 C C . VAL B 1 88 ? -1.308 -4.691 21.656 1 63.44 88 VAL B C 1
ATOM 2553 O O . VAL B 1 88 ? -0.419 -4.066 21.062 1 63.44 88 VAL B O 1
ATOM 2556 N N . VAL B 1 89 ? -2.301 -5.32 21.062 1 66.25 89 VAL B N 1
ATOM 2557 C CA . VAL B 1 89 ? -2.098 -5.668 19.656 1 66.25 89 VAL B CA 1
ATOM 2558 C C . VAL B 1 89 ? -2.387 -4.453 18.781 1 66.25 89 VAL B C 1
ATOM 2560 O O . VAL B 1 89 ? -1.627 -4.148 17.859 1 66.25 89 VAL B O 1
ATOM 2563 N N . ALA B 1 90 ? -3.475 -3.764 19.266 1 63.47 90 ALA B N 1
ATOM 2564 C CA . ALA B 1 90 ? -3.83 -2.576 18.484 1 63.47 90 ALA B CA 1
ATOM 2565 C C . ALA B 1 90 ? -2.736 -1.517 18.578 1 63.47 90 ALA B C 1
ATOM 2567 O O . ALA B 1 90 ? -2.424 -0.854 17.578 1 63.47 90 ALA B O 1
ATOM 2568 N N . LEU B 1 91 ? -2.172 -1.43 19.703 1 70.75 91 LEU B N 1
ATOM 2569 C CA . LEU B 1 91 ? -1.105 -0.457 19.922 1 70.75 91 LEU B CA 1
ATOM 2570 C C . LEU B 1 91 ? 0.145 -0.839 19.125 1 70.75 91 LEU B C 1
ATOM 2572 O O . LEU B 1 91 ? 0.804 0.023 18.547 1 70.75 91 LEU B O 1
ATOM 2576 N N . VAL B 1 92 ? 0.437 -2.059 19.094 1 75.88 92 VAL B N 1
ATOM 2577 C CA . VAL B 1 92 ? 1.617 -2.541 18.391 1 75.88 92 VAL B CA 1
ATOM 2578 C C . VAL B 1 92 ? 1.438 -2.33 16.891 1 75.88 92 VAL B C 1
ATOM 2580 O O . VAL B 1 92 ? 2.352 -1.856 16.203 1 75.88 92 VAL B O 1
ATOM 2583 N N . VAL B 1 93 ? 0.243 -2.578 16.422 1 74.25 93 VAL B N 1
ATOM 2584 C CA . VAL B 1 93 ? -0.036 -2.434 14.992 1 74.25 93 VAL B CA 1
ATOM 2585 C C . VAL B 1 93 ? -0.029 -0.955 14.617 1 74.25 93 VAL B C 1
ATOM 2587 O O . VAL B 1 93 ? 0.496 -0.582 13.562 1 74.25 93 VAL B O 1
ATOM 2590 N N . ALA B 1 94 ? -0.591 -0.199 15.523 1 73.81 94 ALA B N 1
ATOM 2591 C CA . ALA B 1 94 ? -0.604 1.242 15.281 1 73.81 94 ALA B CA 1
ATOM 2592 C C . ALA B 1 94 ? 0.815 1.803 15.234 1 73.81 94 ALA B C 1
ATOM 2594 O O . ALA B 1 94 ? 1.15 2.59 14.352 1 73.81 94 ALA B O 1
ATOM 2595 N N . ALA B 1 95 ? 1.594 1.387 16.219 1 76.75 95 ALA B N 1
ATOM 2596 C CA . ALA B 1 95 ? 2.975 1.854 16.297 1 76.75 95 ALA B CA 1
ATOM 2597 C C . ALA B 1 95 ? 3.785 1.37 15.086 1 76.75 95 ALA B C 1
ATOM 2599 O O . ALA B 1 95 ? 4.551 2.137 14.5 1 76.75 95 ALA B O 1
ATOM 2600 N N . TRP B 1 96 ? 3.578 0.147 14.742 1 81.81 96 TRP B N 1
ATOM 2601 C CA . TRP B 1 96 ? 4.262 -0.437 13.594 1 81.81 96 TRP B CA 1
ATOM 2602 C C . TRP B 1 96 ? 3.887 0.289 12.305 1 81.81 96 TRP B C 1
ATOM 2604 O O . TRP B 1 96 ? 4.758 0.646 11.508 1 81.81 96 TRP B O 1
ATOM 2614 N N . GLY B 1 97 ? 2.598 0.507 12.109 1 81.62 97 GLY B N 1
ATOM 2615 C CA . GLY B 1 97 ? 2.139 1.216 10.93 1 81.62 97 GLY B CA 1
ATOM 2616 C C . GLY B 1 97 ? 2.65 2.641 10.852 1 81.62 97 GLY B C 1
ATOM 2617 O O . GLY B 1 97 ? 3.088 3.092 9.789 1 81.62 97 GLY B O 1
ATOM 2618 N N . ALA B 1 98 ? 2.553 3.299 12.016 1 80.19 98 ALA B N 1
ATOM 2619 C CA . ALA B 1 98 ? 3.039 4.676 12.07 1 80.19 98 ALA B CA 1
ATOM 2620 C C . ALA B 1 98 ? 4.527 4.746 11.742 1 80.19 98 ALA B C 1
ATOM 2622 O O . ALA B 1 98 ? 4.961 5.617 10.984 1 80.19 98 ALA B O 1
ATOM 2623 N N . LEU B 1 99 ? 5.27 3.801 12.305 1 81 99 LEU B N 1
ATOM 2624 C CA . LEU B 1 99 ? 6.703 3.744 12.039 1 81 99 LEU B CA 1
ATOM 2625 C C . LEU B 1 99 ? 6.977 3.518 10.562 1 81 99 LEU B C 1
ATOM 2627 O O . LEU B 1 99 ? 7.883 4.129 9.992 1 81 99 LEU B O 1
ATOM 2631 N N . LYS B 1 100 ? 6.207 2.674 9.984 1 84.62 100 LYS B N 1
ATOM 2632 C CA . LYS B 1 100 ? 6.43 2.354 8.578 1 84.62 100 LYS B CA 1
ATOM 2633 C C . LYS B 1 100 ? 6.055 3.527 7.68 1 84.62 100 LYS B C 1
ATOM 2635 O O . LYS B 1 100 ? 6.676 3.74 6.637 1 84.62 100 LYS B O 1
ATOM 2640 N N . VAL B 1 101 ? 5.02 4.246 8.07 1 83.12 101 VAL B N 1
ATOM 2641 C CA . VAL B 1 101 ? 4.637 5.441 7.328 1 83.12 101 VAL B CA 1
ATOM 2642 C C . VAL B 1 101 ? 5.793 6.441 7.328 1 83.12 101 VAL B C 1
ATOM 2644 O O . VAL B 1 101 ? 6.172 6.961 6.273 1 83.12 101 VAL B O 1
ATOM 2647 N N . PHE B 1 102 ? 6.398 6.648 8.43 1 83.19 102 PHE B N 1
ATOM 2648 C CA . PHE B 1 102 ? 7.461 7.641 8.547 1 83.19 102 PHE B CA 1
ATOM 2649 C C . PHE B 1 102 ? 8.734 7.148 7.871 1 83.19 102 PHE B C 1
ATOM 2651 O O . PHE B 1 102 ? 9.461 7.934 7.254 1 83.19 102 PHE B O 1
ATOM 2658 N N . ARG B 1 103 ? 8.969 5.902 8.078 1 82.06 103 ARG B N 1
ATOM 2659 C CA . ARG B 1 103 ? 10.117 5.344 7.371 1 82.06 103 ARG B CA 1
ATOM 2660 C C . ARG B 1 103 ? 9.945 5.473 5.859 1 82.06 103 ARG B C 1
ATOM 2662 O O . ARG B 1 103 ? 10.891 5.809 5.148 1 82.06 103 ARG B O 1
ATOM 2669 N N . GLY B 1 104 ? 8.758 5.145 5.426 1 83.06 104 GLY B N 1
ATOM 2670 C CA . GLY B 1 104 ? 8.469 5.293 4.008 1 83.06 104 GLY B CA 1
ATOM 2671 C C . GLY B 1 104 ? 8.625 6.719 3.516 1 83.06 104 GLY B C 1
ATOM 2672 O O . GLY B 1 104 ? 9.195 6.953 2.447 1 83.06 104 GLY B O 1
ATOM 2673 N N . LEU B 1 105 ? 8.148 7.629 4.281 1 85.5 105 LEU B N 1
ATOM 2674 C CA . LEU B 1 105 ? 8.289 9.031 3.918 1 85.5 105 LEU B CA 1
ATOM 2675 C C . LEU B 1 105 ? 9.758 9.453 3.916 1 85.5 105 LEU B C 1
ATOM 2677 O O . LEU B 1 105 ? 10.203 10.164 3.016 1 85.5 105 LEU B O 1
ATOM 2681 N N . SER B 1 106 ? 10.453 8.984 4.949 1 84.25 106 SER B N 1
ATOM 2682 C CA . SER B 1 106 ? 11.875 9.305 5.016 1 84.25 106 SER B CA 1
ATOM 2683 C C . SER B 1 106 ? 12.617 8.773 3.791 1 84.25 106 SER B C 1
ATOM 2685 O O . SER B 1 106 ? 13.461 9.477 3.217 1 84.25 106 SER B O 1
ATOM 2687 N N . LEU B 1 107 ? 12.289 7.578 3.438 1 82.94 107 LEU B N 1
ATOM 2688 C CA . LEU B 1 107 ? 12.906 6.98 2.254 1 82.94 107 LEU B CA 1
ATOM 2689 C C . LEU B 1 107 ? 12.555 7.777 1.002 1 82.94 107 LEU B C 1
ATOM 2691 O O . LEU B 1 107 ? 13.398 7.98 0.132 1 82.94 107 LEU B O 1
ATOM 2695 N N . ALA B 1 108 ? 11.336 8.141 0.875 1 85.62 108 ALA B N 1
ATOM 2696 C CA . ALA B 1 108 ? 10.898 8.922 -0.28 1 85.62 108 ALA B CA 1
ATOM 2697 C C . ALA B 1 108 ? 11.633 10.258 -0.354 1 85.62 108 ALA B C 1
ATOM 2699 O O . ALA B 1 108 ? 12.062 10.68 -1.432 1 85.62 108 ALA B O 1
ATOM 2700 N N . PHE B 1 109 ? 11.766 10.891 0.777 1 88.69 109 PHE B N 1
ATOM 2701 C CA . PHE B 1 109 ? 12.477 12.164 0.802 1 88.69 109 PHE B CA 1
ATOM 2702 C C . PHE B 1 109 ? 13.953 11.969 0.461 1 88.69 109 PHE B C 1
ATOM 2704 O O . PHE B 1 109 ? 14.547 12.805 -0.217 1 88.69 109 PHE B O 1
ATOM 2711 N N . ASP B 1 110 ? 14.508 10.859 0.946 1 86.44 110 ASP B N 1
ATOM 2712 C CA . ASP B 1 110 ? 15.883 10.555 0.57 1 86.44 110 ASP B CA 1
ATOM 2713 C C . ASP B 1 110 ? 16.031 10.453 -0.946 1 86.44 110 ASP B C 1
ATOM 2715 O O . ASP B 1 110 ? 17 10.969 -1.518 1 86.44 110 ASP B O 1
ATOM 2719 N N . LYS B 1 111 ? 15.133 9.789 -1.492 1 83.75 111 LYS B N 1
ATOM 2720 C CA . LYS B 1 111 ? 15.172 9.602 -2.939 1 83.75 111 LYS B CA 1
ATOM 2721 C C . LYS B 1 111 ? 14.977 10.922 -3.676 1 83.75 111 LYS B C 1
ATOM 2723 O O . LYS B 1 111 ? 15.664 11.195 -4.66 1 83.75 111 LYS B O 1
ATOM 2728 N N . VAL B 1 112 ? 14.047 11.695 -3.23 1 87.12 112 VAL B N 1
ATOM 2729 C CA . VAL B 1 112 ? 13.734 12.969 -3.871 1 87.12 112 VAL B CA 1
ATOM 2730 C C . VAL B 1 112 ? 14.938 13.898 -3.783 1 87.12 112 VAL B C 1
ATOM 2732 O O . VAL B 1 112 ? 15.273 14.586 -4.754 1 87.12 112 VAL B O 1
ATOM 2735 N N . TYR B 1 113 ? 15.578 13.859 -2.693 1 87.44 113 TYR B N 1
ATOM 2736 C CA . TYR B 1 113 ? 16.703 14.758 -2.471 1 87.44 113 TYR B CA 1
ATOM 2737 C C . TYR B 1 113 ? 18.016 14.125 -2.943 1 87.44 113 TYR B C 1
ATOM 2739 O O . TYR B 1 113 ? 19.078 14.75 -2.873 1 87.44 113 TYR B O 1
ATOM 2747 N N . ASP B 1 114 ? 17.812 12.828 -3.438 1 80.19 114 ASP B N 1
ATOM 2748 C CA . ASP B 1 114 ? 18.938 12.094 -4.012 1 80.19 114 ASP B CA 1
ATOM 2749 C C . ASP B 1 114 ? 20.062 11.945 -2.998 1 80.19 114 ASP B C 1
ATOM 2751 O O . ASP B 1 114 ? 21.219 12.273 -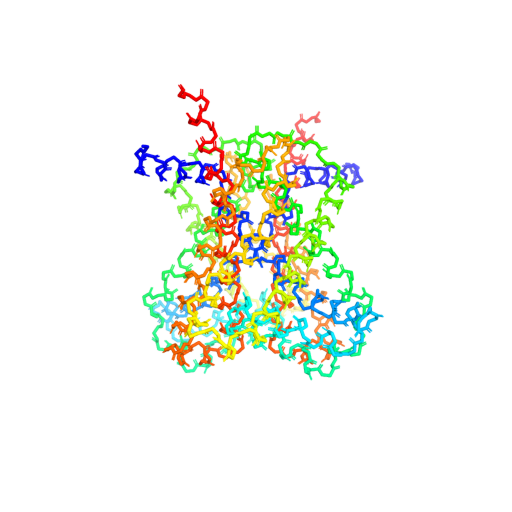3.293 1 80.19 114 ASP B O 1
ATOM 2755 N N . GLU B 1 115 ? 19.75 11.75 -1.836 1 73.94 115 GLU B N 1
ATOM 2756 C CA . GLU B 1 115 ? 20.703 11.508 -0.756 1 73.94 115 GLU B CA 1
ATOM 2757 C C . GLU B 1 115 ? 20.484 10.133 -0.13 1 73.94 115 GLU B C 1
ATOM 2759 O O . GLU B 1 115 ? 19.359 9.641 -0.073 1 73.94 115 GLU B O 1
ATOM 2764 N N . VAL B 1 116 ? 21.484 9.414 -0.107 1 64.81 116 VAL B N 1
ATOM 2765 C CA . VAL B 1 116 ? 21.422 8.141 0.598 1 64.81 116 VAL B CA 1
ATOM 2766 C C . VAL B 1 116 ? 21.719 8.352 2.082 1 64.81 116 VAL B C 1
ATOM 2768 O O . VAL B 1 116 ? 22.812 8.781 2.451 1 64.81 116 VAL B O 1
ATOM 2771 N N . ALA B 1 117 ? 20.656 8.68 2.818 1 62.41 117 ALA B N 1
ATOM 2772 C CA . ALA B 1 117 ? 20.953 8.891 4.234 1 62.41 117 ALA B CA 1
ATOM 2773 C C . ALA B 1 117 ? 20.938 7.562 4.996 1 62.41 117 ALA B C 1
ATOM 2775 O O . ALA B 1 117 ? 20.188 6.645 4.641 1 62.41 117 ALA B O 1
ATOM 2776 N N . GLU B 1 118 ? 21.953 7.34 5.711 1 64.19 118 GLU B N 1
ATOM 2777 C CA . GLU B 1 118 ? 22.062 6.188 6.605 1 64.19 118 GLU B CA 1
ATOM 2778 C C . GLU B 1 118 ? 21.234 6.398 7.867 1 64.19 118 GLU B C 1
ATOM 2780 O O . GLU B 1 118 ? 21.781 6.52 8.969 1 64.19 118 GLU B O 1
ATOM 2785 N N . ASP B 1 119 ? 20.047 6.691 7.703 1 63.28 119 ASP B N 1
ATOM 2786 C CA . ASP B 1 119 ? 19.281 6.918 8.93 1 63.28 119 ASP B CA 1
ATOM 2787 C C . ASP B 1 119 ? 19 5.602 9.641 1 63.28 119 ASP B C 1
ATOM 2789 O O . ASP B 1 119 ? 18.641 4.609 9 1 63.28 119 ASP B O 1
ATOM 2793 N N . THR B 1 120 ? 19.438 5.719 10.93 1 68.12 120 THR B N 1
ATOM 2794 C CA . THR B 1 120 ? 19.125 4.582 11.781 1 68.12 120 THR B CA 1
ATOM 2795 C C . THR B 1 120 ? 17.625 4.535 12.094 1 68.12 120 THR B C 1
ATOM 2797 O O . THR B 1 120 ? 16.906 5.496 11.82 1 68.12 120 THR B O 1
ATOM 2800 N N . LEU B 1 121 ? 17.234 3.467 12.523 1 71.19 121 LEU B N 1
ATOM 2801 C CA . LEU B 1 121 ? 15.852 3.299 12.961 1 71.19 121 LEU B CA 1
ATOM 2802 C C . LEU B 1 121 ? 15.484 4.344 14.008 1 71.19 121 LEU B C 1
ATOM 2804 O O . LEU B 1 121 ? 14.359 4.844 14.023 1 71.19 121 LEU B O 1
ATOM 2808 N N . VAL B 1 122 ? 16.469 4.711 14.781 1 72.38 122 VAL B N 1
ATOM 2809 C CA . VAL B 1 122 ? 16.234 5.664 15.859 1 72.38 122 VAL B CA 1
ATOM 2810 C C . VAL B 1 122 ? 15.984 7.055 15.281 1 72.38 122 VAL B C 1
ATOM 2812 O O . VAL B 1 122 ? 15.117 7.789 15.766 1 72.38 122 VAL B O 1
ATOM 2815 N N . ASP B 1 123 ? 16.703 7.332 14.312 1 75.62 123 ASP B N 1
ATOM 2816 C CA . ASP B 1 123 ? 16.531 8.633 13.664 1 75.62 123 ASP B CA 1
ATOM 2817 C C . ASP B 1 123 ? 15.141 8.734 13.031 1 75.62 123 ASP B C 1
ATOM 2819 O O . ASP B 1 123 ? 14.484 9.773 13.141 1 75.62 123 ASP B O 1
ATOM 2823 N N . GLN B 1 124 ? 14.781 7.652 12.578 1 73.31 124 GLN B N 1
ATOM 2824 C CA . GLN B 1 124 ? 13.492 7.625 11.898 1 73.31 124 GLN B CA 1
ATOM 2825 C C . GLN B 1 124 ? 12.336 7.738 12.891 1 73.31 124 GLN B C 1
ATOM 2827 O O . GLN B 1 124 ? 11.344 8.414 12.625 1 73.31 124 GLN B O 1
ATOM 2832 N N . LEU B 1 125 ? 12.547 7.086 13.969 1 74.62 125 LEU B N 1
ATOM 2833 C CA . LEU B 1 125 ? 11.555 7.164 15.031 1 74.62 125 LEU B CA 1
ATOM 2834 C C . LEU B 1 125 ? 11.461 8.586 15.578 1 74.62 125 LEU B C 1
ATOM 2836 O O . LEU B 1 125 ? 10.359 9.094 15.812 1 74.62 125 LEU B O 1
ATOM 2840 N N . ARG B 1 126 ? 12.555 9.164 15.766 1 76.56 126 ARG B N 1
ATOM 2841 C CA . ARG B 1 126 ? 12.594 10.531 16.281 1 76.56 126 ARG B CA 1
ATOM 2842 C C . ARG B 1 126 ? 11.93 11.5 15.32 1 76.56 126 ARG B C 1
ATOM 2844 O O . ARG B 1 126 ? 11.102 12.328 15.734 1 76.56 126 ARG B O 1
ATOM 2851 N N . ASP B 1 127 ? 12.234 11.312 14.109 1 75.56 127 ASP B N 1
ATOM 2852 C CA . ASP B 1 127 ? 11.656 12.195 13.102 1 75.56 127 ASP B CA 1
ATOM 2853 C C . ASP B 1 127 ? 10.148 12.016 13.016 1 75.56 127 ASP B C 1
ATOM 2855 O O . ASP B 1 127 ? 9.406 12.992 12.914 1 75.56 127 ASP B O 1
ATOM 2859 N N . GLY B 1 128 ? 9.758 10.805 13.094 1 74.94 128 GLY B N 1
ATOM 2860 C CA . GLY B 1 128 ? 8.328 10.516 13.086 1 74.94 128 GLY B CA 1
ATOM 2861 C C . GLY B 1 128 ? 7.59 11.133 14.25 1 74.94 128 GLY B C 1
ATOM 2862 O O . GLY B 1 128 ? 6.531 11.742 14.07 1 74.94 128 GLY B O 1
ATOM 2863 N N . VAL B 1 129 ? 8.203 11.016 15.375 1 75.81 129 VAL B N 1
ATOM 2864 C CA . VAL B 1 129 ? 7.605 11.57 16.594 1 75.81 129 VAL B CA 1
ATOM 2865 C C . VAL B 1 129 ? 7.516 13.094 16.469 1 75.81 129 VAL B C 1
ATOM 2867 O O . VAL B 1 129 ? 6.496 13.688 16.828 1 75.81 129 VAL B O 1
ATOM 2870 N N . VAL B 1 130 ? 8.508 13.656 15.914 1 75.12 130 VAL B N 1
ATOM 2871 C CA . VAL B 1 130 ? 8.547 15.109 15.75 1 75.12 130 VAL B CA 1
ATOM 2872 C C . VAL B 1 130 ? 7.445 15.547 14.781 1 75.12 130 VAL B C 1
ATOM 2874 O O . VAL B 1 130 ? 6.719 16.5 15.055 1 75.12 130 VAL B O 1
ATOM 2877 N N . VAL B 1 131 ? 7.34 14.773 13.789 1 75.5 131 VAL B N 1
ATOM 2878 C CA . VAL B 1 131 ? 6.344 15.117 12.781 1 75.5 131 VAL B CA 1
ATOM 2879 C C . VAL B 1 131 ? 4.941 14.953 13.359 1 75.5 131 VAL B C 1
ATOM 2881 O O . VAL B 1 131 ? 4.07 15.805 13.148 1 75.5 131 VAL B O 1
ATOM 2884 N N . ILE B 1 132 ? 4.762 13.898 14.078 1 73 132 ILE B N 1
ATOM 2885 C CA . ILE B 1 132 ? 3.461 13.625 14.68 1 73 132 ILE B CA 1
ATOM 2886 C C . ILE B 1 132 ? 3.119 14.711 15.695 1 73 132 ILE B C 1
ATOM 2888 O O . ILE B 1 132 ? 2.018 15.266 15.672 1 73 132 ILE B O 1
ATOM 2892 N N . ILE B 1 133 ? 4.105 15.031 16.531 1 71.56 133 ILE B N 1
ATOM 2893 C CA . ILE B 1 133 ? 3.898 16.031 17.562 1 71.56 133 ILE B CA 1
ATOM 2894 C C . ILE B 1 133 ? 3.666 17.406 16.922 1 71.56 133 ILE B C 1
ATOM 2896 O O . ILE B 1 133 ? 2.764 18.141 17.328 1 71.56 133 ILE B O 1
ATOM 2900 N N . ALA B 1 134 ? 4.48 17.625 15.922 1 71.44 134 ALA B N 1
ATOM 2901 C CA . ALA B 1 134 ? 4.34 18.906 15.234 1 71.44 134 ALA B CA 1
ATOM 2902 C C . ALA B 1 134 ? 3 19 14.508 1 71.44 134 ALA B C 1
ATOM 2904 O O . ALA B 1 134 ? 2.346 20.031 14.531 1 71.44 134 ALA B O 1
ATOM 2905 N N . GLY B 1 135 ? 2.641 17.922 13.906 1 70.44 135 GLY B N 1
ATOM 2906 C CA . GLY B 1 135 ? 1.347 17.891 13.242 1 70.44 135 GLY B CA 1
ATOM 2907 C C . GLY B 1 135 ? 0.181 18.016 14.211 1 70.44 135 GLY B C 1
ATOM 2908 O O . GLY B 1 135 ? -0.77 18.75 13.945 1 70.44 135 GLY B O 1
ATOM 2909 N N . ALA B 1 136 ? 0.281 17.234 15.266 1 67.62 136 ALA B N 1
ATOM 2910 C CA . ALA B 1 136 ? -0.73 17.328 16.312 1 67.62 136 ALA B CA 1
ATOM 2911 C C . ALA B 1 136 ? -0.795 18.734 16.891 1 67.62 136 ALA B C 1
ATOM 2913 O O . ALA B 1 136 ? -1.883 19.266 17.125 1 67.62 136 ALA B O 1
ATOM 2914 N N . GLY B 1 137 ? 0.431 19.266 17.125 1 69.88 137 GLY B N 1
ATOM 2915 C CA . GLY B 1 137 ? 0.491 20.625 17.594 1 69.88 137 GLY B CA 1
ATOM 2916 C C . GLY B 1 137 ? -0.151 21.625 16.641 1 69.88 137 GLY B C 1
ATOM 2917 O O . GLY B 1 137 ? -0.859 22.531 17.078 1 69.88 137 GLY B O 1
ATOM 2918 N N . ALA B 1 138 ? 0.117 21.391 15.391 1 70.81 138 ALA B N 1
ATOM 2919 C CA . ALA B 1 138 ? -0.486 22.25 14.375 1 70.81 138 ALA B CA 1
ATOM 2920 C C . ALA B 1 138 ? -2.006 22.125 14.383 1 70.81 138 ALA B C 1
ATOM 2922 O O . ALA B 1 138 ? -2.719 23.125 14.242 1 70.81 138 ALA B O 1
ATOM 2923 N N . LEU B 1 139 ? -2.441 20.953 14.609 1 67.88 139 LEU B N 1
ATOM 2924 C CA . LEU B 1 139 ? -3.879 20.703 14.688 1 67.88 139 LEU B CA 1
ATOM 2925 C C . LEU B 1 139 ? -4.484 21.406 15.898 1 67.88 139 LEU B C 1
ATOM 2927 O O . LEU B 1 139 ? -5.547 22.031 15.797 1 67.88 139 LEU B O 1
ATOM 2931 N N . VAL B 1 140 ? -3.773 21.266 17.016 1 68.5 140 VAL B N 1
ATOM 2932 C CA . VAL B 1 140 ? -4.219 21.938 18.234 1 68.5 140 VAL B CA 1
ATOM 2933 C C . VAL B 1 140 ? -4.246 23.453 18.016 1 68.5 140 VAL B C 1
ATOM 2935 O O . VAL B 1 140 ? -5.199 24.125 18.406 1 68.5 140 VAL B O 1
ATOM 2938 N N . LEU B 1 141 ? -3.188 23.875 17.375 1 68.38 141 LEU B N 1
ATOM 2939 C CA . LEU B 1 141 ? -3.109 25.297 17.094 1 68.38 141 LEU B CA 1
ATOM 2940 C C . LEU B 1 141 ? -4.25 25.734 16.172 1 68.38 141 LEU B C 1
ATOM 2942 O O . LEU B 1 141 ? -4.824 26.797 16.359 1 68.38 141 LEU B O 1
ATOM 2946 N N . MET B 1 142 ? -4.586 24.938 15.297 1 67.38 142 MET B N 1
ATOM 2947 C CA . MET B 1 142 ? -5.691 25.203 14.383 1 67.38 142 MET B CA 1
ATOM 2948 C C . MET B 1 142 ? -7.016 25.266 15.133 1 67.38 142 MET B C 1
ATOM 2950 O O . MET B 1 142 ? -7.852 26.125 14.859 1 67.38 142 MET B O 1
ATOM 2954 N N . ILE B 1 143 ? -7.172 24.391 15.992 1 66.62 143 ILE B N 1
ATOM 2955 C CA . ILE B 1 143 ? -8.383 24.359 16.812 1 66.62 143 ILE B CA 1
ATOM 2956 C C . ILE B 1 143 ? -8.453 25.609 17.672 1 66.62 143 ILE B C 1
ATOM 2958 O O . ILE B 1 143 ? -9.516 26.234 17.781 1 66.62 143 ILE B O 1
ATOM 2962 N N . ALA B 1 144 ? -7.336 25.891 18.234 1 68.19 144 ALA B N 1
ATOM 2963 C CA . ALA B 1 144 ? -7.273 27.094 19.078 1 68.19 144 ALA B CA 1
ATOM 2964 C C . ALA B 1 144 ? -7.602 28.344 18.266 1 68.19 144 ALA B C 1
ATOM 2966 O O . ALA B 1 144 ? -8.383 29.188 18.719 1 68.19 144 ALA B O 1
ATOM 2967 N N . ILE B 1 145 ? -7.062 28.406 17.094 1 65.75 145 ILE B N 1
ATOM 2968 C CA . ILE B 1 145 ? -7.301 29.547 16.234 1 65.75 145 ILE B CA 1
ATOM 2969 C C . ILE B 1 145 ? -8.766 29.578 15.789 1 65.75 145 ILE B C 1
ATOM 2971 O O . ILE B 1 145 ? -9.398 30.625 15.758 1 65.75 145 ILE B O 1
ATOM 2975 N N . GLY B 1 146 ? -9.242 28.422 15.383 1 63.31 146 GLY B N 1
ATOM 2976 C CA . GLY B 1 146 ? -10.648 28.328 15.031 1 63.31 146 GLY B CA 1
ATOM 2977 C C . GLY B 1 146 ? -11.578 28.75 16.156 1 63.31 146 GLY B C 1
ATOM 2978 O O . GLY B 1 146 ? -12.578 29.422 15.906 1 63.31 146 GLY B O 1
ATOM 2979 N N . ALA B 1 147 ? -11.25 28.297 17.297 1 63.66 147 ALA B N 1
ATOM 2980 C CA . ALA B 1 147 ? -12.055 28.656 18.453 1 63.66 147 ALA B CA 1
ATOM 2981 C C . ALA B 1 147 ? -12.055 30.156 18.672 1 63.66 147 ALA B C 1
ATOM 2983 O O . ALA B 1 147 ? -13.086 30.75 18.984 1 63.66 147 ALA B O 1
ATOM 2984 N N . VAL B 1 148 ? -10.938 30.75 18.531 1 63.09 148 VAL B N 1
ATOM 2985 C CA . VAL B 1 148 ? -10.797 32.188 18.719 1 63.09 148 VAL B CA 1
ATOM 2986 C C . VAL B 1 148 ? -11.562 32.938 17.641 1 63.09 148 VAL B C 1
ATOM 2988 O O . VAL B 1 148 ? -12.234 33.938 17.922 1 63.09 148 VAL B O 1
ATOM 2991 N N . LEU B 1 149 ? -11.414 32.375 16.406 1 62.69 149 LEU B N 1
ATOM 2992 C CA . LEU B 1 149 ? -12.109 33 15.297 1 62.69 149 LEU B CA 1
ATOM 2993 C C . LEU B 1 149 ? -13.617 32.812 15.422 1 62.69 149 LEU B C 1
ATOM 2995 O O . LEU B 1 149 ? -14.383 33.688 15 1 62.69 149 LEU B O 1
ATOM 2999 N N . GLY B 1 150 ? -13.906 31.578 15.75 1 59.97 150 GLY B N 1
ATOM 3000 C CA . GLY B 1 150 ? -15.32 31.359 16 1 59.97 150 GLY B CA 1
ATOM 3001 C C . GLY B 1 150 ? -15.914 32.375 16.984 1 59.97 150 GLY B C 1
ATOM 3002 O O . GLY B 1 150 ? -17.031 32.844 16.781 1 59.97 150 GLY B O 1
ATOM 3003 N N . ILE B 1 151 ? -15.242 32.656 17.953 1 58.31 151 ILE B N 1
ATOM 3004 C CA . ILE B 1 151 ? -15.688 33.656 18.922 1 58.31 151 ILE B CA 1
ATOM 3005 C C . ILE B 1 151 ? -15.727 35.031 18.25 1 58.31 151 ILE B C 1
ATOM 3007 O O . ILE B 1 151 ? -16.641 35.812 18.484 1 58.31 151 ILE B O 1
ATOM 3011 N N . ALA B 1 152 ? -14.781 35.156 17.344 1 52.47 152 ALA B N 1
ATOM 3012 C CA . ALA B 1 152 ? -14.719 36.469 16.688 1 52.47 152 ALA B CA 1
ATOM 3013 C C . ALA B 1 152 ? -15.703 36.531 15.523 1 52.47 152 ALA B C 1
ATOM 3015 O O . ALA B 1 152 ? -15.984 37.625 15 1 52.47 152 ALA B O 1
ATOM 3016 N N . ALA B 1 153 ? -16.016 35.438 14.844 1 56.31 153 ALA B N 1
ATOM 3017 C CA . ALA B 1 153 ? -16.891 35.406 13.68 1 56.31 153 ALA B CA 1
ATOM 3018 C C . ALA B 1 153 ? -18.25 36 13.992 1 56.31 153 ALA B C 1
ATOM 3020 O O . ALA B 1 153 ? -18.922 36.562 13.109 1 56.31 153 ALA B O 1
ATOM 3021 N N . ASP B 1 154 ? -18.75 35.781 15.156 1 52.59 154 ASP B N 1
ATOM 3022 C CA . ASP B 1 154 ? -19.969 36.531 15.445 1 52.59 154 ASP B CA 1
ATOM 3023 C C . ASP B 1 154 ? -19.734 38.031 15.195 1 52.59 154 ASP B C 1
ATOM 3025 O O . ASP B 1 154 ? -20.688 38.781 14.992 1 52.59 154 ASP B O 1
ATOM 3029 N N . VAL B 1 155 ? -18.609 38.562 15.266 1 50.53 155 VAL B N 1
ATOM 3030 C CA . VAL B 1 155 ? -18.422 40 15.109 1 50.53 155 VAL B CA 1
ATOM 3031 C C . VAL B 1 155 ? -17.781 40.312 13.758 1 50.53 155 VAL B C 1
ATOM 3033 O O . VAL B 1 155 ? -17.719 41.469 13.32 1 50.53 155 VAL B O 1
ATOM 3036 N N . VAL B 1 156 ? -16.938 39.469 13.109 1 49.84 156 VAL B N 1
ATOM 3037 C CA . VAL B 1 156 ? -16.172 39.844 11.93 1 49.84 156 VAL B CA 1
ATOM 3038 C C . VAL B 1 156 ? -16.938 39.469 10.664 1 49.84 156 VAL B C 1
ATOM 3040 O O . VAL B 1 156 ? -17.344 38.344 10.492 1 49.84 156 VAL B O 1
ATOM 3043 N N . PRO B 1 157 ? -17.266 40.219 9.828 1 49.06 157 PRO B N 1
ATOM 3044 C CA . PRO B 1 157 ? -17.734 40.188 8.445 1 49.06 157 PRO B CA 1
ATOM 3045 C C . PRO B 1 157 ? -16.781 39.406 7.527 1 49.06 157 PRO B C 1
ATOM 3047 O O . PRO B 1 157 ? -15.57 39.406 7.75 1 49.06 157 PRO B O 1
ATOM 3050 N N . PHE B 1 158 ? -17.094 38 6.93 1 53.5 158 PHE B N 1
ATOM 3051 C CA . PHE B 1 158 ? -16.469 37.156 5.918 1 53.5 158 PHE B CA 1
ATOM 3052 C C . PHE B 1 158 ? -15.922 35.875 6.535 1 53.5 158 PHE B C 1
ATOM 3054 O O . PHE B 1 158 ? -14.938 35.312 6.051 1 53.5 158 PHE B O 1
ATOM 3061 N N . ALA B 1 159 ? -16.5 35.531 7.52 1 52.06 159 ALA B N 1
ATOM 3062 C CA . ALA B 1 159 ? -16.203 34.344 8.305 1 52.06 159 ALA B CA 1
ATOM 3063 C C . ALA B 1 159 ? -16.016 33.125 7.406 1 52.06 159 ALA B C 1
ATOM 3065 O O . ALA B 1 159 ? -15.195 32.25 7.695 1 52.06 159 ALA B O 1
ATOM 3066 N N . GLY B 1 160 ? -16.844 33.094 6.371 1 53.94 160 GLY B N 1
ATOM 3067 C CA . GLY B 1 160 ? -16.703 32 5.426 1 53.94 160 GLY B CA 1
ATOM 3068 C C . GLY B 1 160 ? -15.352 31.953 4.746 1 53.94 160 GLY B C 1
ATOM 3069 O O . GLY B 1 160 ? -14.719 30.891 4.676 1 53.94 160 GLY B O 1
ATOM 3070 N N . ALA B 1 161 ? -15.031 33 4.105 1 56.22 161 ALA B N 1
ATOM 3071 C CA . ALA B 1 161 ? -13.727 33.125 3.451 1 56.22 161 ALA B CA 1
ATOM 3072 C C . ALA B 1 161 ? -12.594 32.938 4.453 1 56.22 161 ALA B C 1
ATOM 3074 O O . ALA B 1 161 ? -11.562 32.344 4.129 1 56.22 161 ALA B O 1
ATOM 3075 N N . LEU B 1 162 ? -12.805 33.406 5.668 1 58.28 162 LEU B N 1
ATOM 3076 C CA . LEU B 1 162 ? -11.82 33.25 6.734 1 58.28 162 LEU B CA 1
ATOM 3077 C C . LEU B 1 162 ? -11.664 31.766 7.117 1 58.28 162 LEU B C 1
ATOM 3079 O O . LEU B 1 162 ? -10.562 31.328 7.473 1 58.28 162 LEU B O 1
ATOM 3083 N N . GLY B 1 163 ? -12.812 31.156 6.871 1 61.47 163 GLY B N 1
ATOM 3084 C CA . GLY B 1 163 ? -12.781 29.734 7.156 1 61.47 163 GLY B CA 1
ATOM 3085 C C . GLY B 1 163 ? -11.867 28.953 6.223 1 61.47 163 GLY B C 1
ATOM 3086 O O . GLY B 1 163 ? -11.07 28.125 6.672 1 61.47 163 GLY B O 1
ATOM 3087 N N . TRP B 1 164 ? -12.008 29.375 4.98 1 69.94 164 TRP B N 1
ATOM 3088 C CA . TRP B 1 164 ? -11.188 28.688 3.984 1 69.94 164 TRP B CA 1
ATOM 3089 C C . TRP B 1 164 ? -9.719 29.031 4.16 1 69.94 164 TRP B C 1
ATOM 3091 O O . TRP B 1 164 ? -8.852 28.156 4.039 1 69.94 164 TRP B O 1
ATOM 3101 N N . VAL B 1 165 ? -9.453 30.297 4.453 1 73.88 165 VAL B N 1
ATOM 3102 C CA . VAL B 1 165 ? -8.07 30.734 4.633 1 73.88 165 VAL B CA 1
ATOM 3103 C C . VAL B 1 165 ? -7.48 30.078 5.879 1 73.88 165 VAL B C 1
ATOM 3105 O O . VAL B 1 165 ? -6.324 29.641 5.871 1 73.88 165 VAL B O 1
ATOM 3108 N N . THR B 1 166 ? -8.289 30.031 6.859 1 72.44 166 THR B N 1
ATOM 3109 C CA . THR B 1 166 ? -7.836 29.422 8.102 1 72.44 166 THR B CA 1
ATOM 3110 C C . THR B 1 166 ? -7.551 27.938 7.891 1 72.44 166 THR B C 1
ATOM 3112 O O . THR B 1 166 ? -6.566 27.406 8.406 1 72.44 166 THR B O 1
ATOM 3115 N N . LEU B 1 167 ? -8.391 27.359 7.07 1 72.62 167 LEU B N 1
ATOM 3116 C CA . LEU B 1 167 ? -8.188 25.938 6.785 1 72.62 167 LEU B CA 1
ATOM 3117 C C . LEU B 1 167 ? -6.887 25.719 6.02 1 72.62 167 LEU B C 1
ATOM 3119 O O . LEU B 1 167 ? -6.109 24.828 6.348 1 72.62 167 LEU B O 1
ATOM 3123 N N . LEU B 1 168 ? -6.73 26.625 5.074 1 82.19 168 LEU B N 1
ATOM 3124 C CA . LEU B 1 168 ? -5.535 26.469 4.254 1 82.19 168 LEU B CA 1
ATOM 3125 C C . LEU B 1 168 ? -4.277 26.719 5.074 1 82.19 168 LEU B C 1
ATOM 3127 O O . LEU B 1 168 ? -3.291 25.984 4.945 1 82.19 168 LEU B O 1
ATOM 3131 N N . LEU B 1 169 ? -4.324 27.719 5.883 1 83.12 169 LEU B N 1
ATOM 3132 C CA . LEU B 1 169 ? -3.18 28.016 6.734 1 83.12 169 LEU B CA 1
ATOM 3133 C C . LEU B 1 169 ? -2.941 26.906 7.742 1 83.12 169 LEU B C 1
ATOM 3135 O O . LEU B 1 169 ? -1.793 26.562 8.039 1 83.12 169 LEU B O 1
ATOM 3139 N N . GLY B 1 170 ? -4.027 26.422 8.281 1 80.81 170 GLY B N 1
ATOM 3140 C CA . GLY B 1 170 ? -3.922 25.281 9.172 1 80.81 170 GLY B CA 1
ATOM 3141 C C . GLY B 1 170 ? -3.281 24.078 8.523 1 80.81 170 GLY B C 1
ATOM 3142 O O . GLY B 1 170 ? -2.426 23.422 9.117 1 80.81 170 GLY B O 1
ATOM 3143 N N . LEU B 1 171 ? -3.648 23.859 7.254 1 83.94 171 LEU B N 1
ATOM 3144 C CA . LEU B 1 171 ? -3.102 22.719 6.523 1 83.94 171 LEU B CA 1
ATOM 3145 C C . LEU B 1 171 ? -1.617 22.922 6.242 1 83.94 171 LEU B C 1
ATOM 3147 O O . LEU B 1 171 ? -0.835 21.969 6.312 1 83.94 171 LEU B O 1
ATOM 3151 N N . VAL B 1 172 ? -1.287 24.141 5.918 1 89.94 172 VAL B N 1
ATOM 3152 C CA . VAL B 1 172 ? 0.125 24.422 5.688 1 89.94 172 VAL B CA 1
ATOM 3153 C C . VAL B 1 172 ? 0.925 24.141 6.957 1 89.94 172 VAL B C 1
ATOM 3155 O O . VAL B 1 172 ? 2.002 23.531 6.895 1 89.94 172 VAL B O 1
ATOM 3158 N N . LEU B 1 173 ? 0.362 24.531 8.062 1 85.94 173 LEU B N 1
ATOM 3159 C CA . LEU B 1 173 ? 1.037 24.328 9.336 1 85.94 173 LEU B CA 1
ATOM 3160 C C . LEU B 1 173 ? 1.146 22.844 9.664 1 85.94 173 LEU B C 1
ATOM 3162 O O . LEU B 1 173 ? 2.123 22.406 10.281 1 85.94 173 LEU B O 1
ATOM 3166 N N . VAL B 1 174 ? 0.237 22.094 9.227 1 83.12 174 VAL B N 1
ATOM 3167 C CA . VAL B 1 174 ? 0.225 20.656 9.484 1 83.12 174 VAL B CA 1
ATOM 3168 C C . VAL B 1 174 ? 1.263 19.969 8.609 1 83.12 174 VAL B C 1
ATOM 3170 O O . VAL B 1 174 ? 1.939 19.031 9.055 1 83.12 174 VAL B O 1
ATOM 3173 N N . PHE B 1 175 ? 1.417 20.438 7.367 1 90.94 175 PHE B N 1
ATOM 3174 C CA . PHE B 1 175 ? 2.314 19.781 6.422 1 90.94 175 PHE B CA 1
ATOM 3175 C C . PHE B 1 175 ? 3.744 20.281 6.598 1 90.94 175 PHE B C 1
ATOM 3177 O O . PHE B 1 175 ? 4.699 19.594 6.23 1 90.94 175 PHE B O 1
ATOM 3184 N N . LEU B 1 176 ? 3.916 21.453 7.168 1 91.69 176 LEU B N 1
ATOM 3185 C CA . LEU B 1 176 ? 5.211 22.109 7.242 1 91.69 176 LEU B CA 1
ATOM 3186 C C . LEU B 1 176 ? 6.234 21.234 7.957 1 91.69 176 LEU B C 1
ATOM 3188 O O . LEU B 1 176 ? 7.363 21.094 7.484 1 91.69 176 LEU B O 1
ATOM 3192 N N . PRO B 1 177 ? 5.887 20.641 9.07 1 89.94 177 PRO B N 1
ATOM 3193 C CA . PRO B 1 177 ? 6.879 19.812 9.758 1 89.94 177 PRO B CA 1
ATOM 3194 C C . PRO B 1 177 ? 7.359 18.641 8.914 1 89.94 177 PRO B C 1
ATOM 3196 O O . PRO B 1 177 ? 8.516 18.219 9.031 1 89.94 177 PRO B O 1
ATOM 3199 N N . ILE B 1 178 ? 6.547 18.125 8.109 1 90.25 178 ILE B N 1
ATOM 3200 C CA . ILE B 1 178 ? 6.922 17.016 7.246 1 90.25 178 ILE B CA 1
ATOM 3201 C C . ILE B 1 178 ? 8.039 17.453 6.297 1 90.25 178 ILE B C 1
ATOM 3203 O O . ILE B 1 178 ? 9.047 16.766 6.16 1 90.25 178 ILE 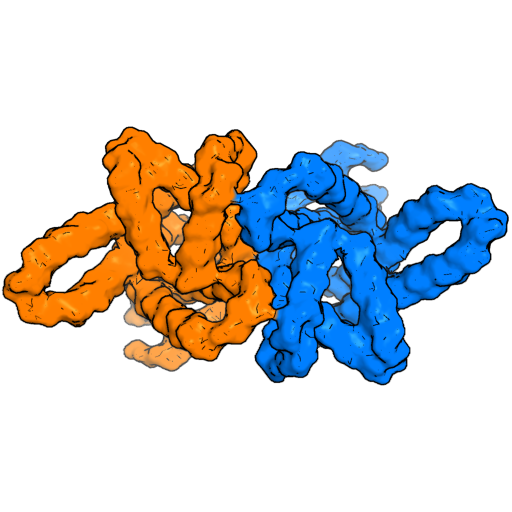B O 1
ATOM 3207 N N . TYR B 1 179 ? 7.91 18.578 5.734 1 94.06 179 TYR B N 1
ATOM 3208 C CA . TYR B 1 179 ? 8.836 19.062 4.715 1 94.06 179 TYR B CA 1
ATOM 3209 C C . TYR B 1 179 ? 10.094 19.641 5.352 1 94.06 179 TYR B C 1
ATOM 3211 O O . TYR B 1 179 ? 11.117 19.797 4.688 1 94.06 179 TYR B O 1
ATOM 3219 N N . TYR B 1 180 ? 9.945 19.953 6.582 1 91.81 180 TYR B N 1
ATOM 3220 C CA . TYR B 1 180 ? 11.078 20.578 7.266 1 91.81 180 TYR B CA 1
ATOM 3221 C C . TYR B 1 180 ? 11.953 19.516 7.926 1 91.81 180 TYR B C 1
ATOM 3223 O O . TYR B 1 180 ? 13.18 19.656 7.957 1 91.81 180 TYR B O 1
ATOM 3231 N N . VAL B 1 181 ? 11.406 18.469 8.43 1 88.75 181 VAL B N 1
ATOM 3232 C CA . VAL B 1 181 ? 12.102 17.5 9.281 1 88.75 181 VAL B CA 1
ATOM 3233 C C . VAL B 1 181 ? 12.586 16.328 8.445 1 88.75 181 VAL B C 1
ATOM 3235 O O . VAL B 1 181 ? 13.656 15.773 8.703 1 88.75 181 VAL B O 1
ATOM 3238 N N . LEU B 1 182 ? 11.883 15.938 7.461 1 88.12 182 LEU B N 1
ATOM 3239 C CA . LEU B 1 182 ? 12.109 14.648 6.812 1 88.12 182 LEU B CA 1
ATOM 3240 C C . LEU B 1 182 ? 13.273 14.734 5.832 1 88.12 182 LEU B C 1
ATOM 3242 O O . LEU B 1 182 ? 13.922 13.719 5.547 1 88.12 182 LEU B O 1
ATOM 3246 N N . PRO B 1 183 ? 13.477 15.891 5.277 1 89.38 183 PRO B N 1
ATOM 3247 C CA . PRO B 1 183 ? 14.648 15.93 4.395 1 89.38 183 PRO B CA 1
ATOM 3248 C C . PRO B 1 183 ? 15.922 15.445 5.082 1 89.38 183 PRO B C 1
ATOM 3250 O O . PRO B 1 183 ? 16.125 15.727 6.266 1 89.38 183 PRO B O 1
ATOM 3253 N N . PRO B 1 184 ? 16.734 14.742 4.254 1 87.88 184 PRO B N 1
ATOM 3254 C CA . PRO B 1 184 ? 17.969 14.219 4.832 1 87.88 184 PRO B CA 1
ATOM 3255 C C . PRO B 1 184 ? 19.031 15.297 5.031 1 87.88 184 PRO B C 1
ATOM 3257 O O . PRO B 1 184 ? 20.109 15.023 5.586 1 87.88 184 PRO B O 1
ATOM 3260 N N . VAL B 1 185 ? 18.766 16.484 4.582 1 86.75 185 VAL B N 1
ATOM 3261 C CA . VAL B 1 185 ? 19.672 17.625 4.73 1 86.75 185 VAL B CA 1
ATOM 3262 C C . VAL B 1 185 ? 18.938 18.781 5.387 1 86.75 185 VAL B C 1
ATOM 3264 O O . VAL B 1 185 ? 17.719 18.906 5.266 1 86.75 185 VAL B O 1
ATOM 3267 N N . PRO B 1 186 ? 19.688 19.562 6.043 1 89.81 186 PRO B N 1
ATOM 3268 C CA . PRO B 1 186 ? 19.047 20.766 6.598 1 89.81 186 PRO B CA 1
ATOM 3269 C C . PRO B 1 186 ? 18.516 21.703 5.516 1 89.81 186 PRO B C 1
ATOM 3271 O O . PRO B 1 186 ? 19.203 21.953 4.52 1 89.81 186 PRO B O 1
ATOM 3274 N N . VAL B 1 187 ? 17.297 22.078 5.684 1 92 187 VAL B N 1
ATOM 3275 C CA . VAL B 1 187 ? 16.672 22.984 4.723 1 92 187 VAL B CA 1
ATOM 3276 C C . VAL B 1 187 ? 16.047 24.172 5.457 1 92 187 VAL B C 1
ATOM 3278 O O . VAL B 1 187 ? 15.508 24.016 6.551 1 92 187 VAL B O 1
ATOM 3281 N N . PRO B 1 188 ? 16.219 25.375 4.891 1 93.38 188 PRO B N 1
ATOM 3282 C CA . PRO B 1 188 ? 15.547 26.516 5.512 1 93.38 188 PRO B CA 1
ATOM 3283 C C . PRO B 1 188 ? 14.039 26.484 5.32 1 93.38 188 PRO B C 1
ATOM 3285 O O . PRO B 1 188 ? 13.547 25.875 4.363 1 93.38 188 PRO B O 1
ATOM 3288 N N . LEU B 1 189 ? 13.312 27.125 6.18 1 92.81 189 LEU B N 1
ATOM 3289 C CA . LEU B 1 189 ? 11.852 27.141 6.191 1 92.81 189 LEU B CA 1
ATOM 3290 C C . LEU B 1 189 ? 11.305 27.688 4.883 1 92.81 189 LEU B C 1
ATOM 3292 O O . LEU B 1 189 ? 10.281 27.219 4.383 1 92.81 189 LEU B O 1
ATOM 3296 N N . GLU B 1 190 ? 11.961 28.641 4.312 1 93.25 190 GLU B N 1
ATOM 3297 C CA . GLU B 1 190 ? 11.492 29.297 3.098 1 93.25 190 GLU B CA 1
ATOM 3298 C C . GLU B 1 190 ? 11.531 28.344 1.906 1 93.25 190 GLU B C 1
ATOM 3300 O O . GLU B 1 190 ? 10.734 28.469 0.975 1 93.25 190 GLU B O 1
ATOM 3305 N N . ASP B 1 191 ? 12.406 27.359 1.994 1 94.44 191 ASP B N 1
ATOM 3306 C CA . ASP B 1 191 ? 12.594 26.453 0.873 1 94.44 191 ASP B CA 1
ATOM 3307 C C . ASP B 1 191 ? 11.539 25.344 0.882 1 94.44 191 ASP B C 1
ATOM 3309 O O . ASP B 1 191 ? 11.359 24.641 -0.114 1 94.44 191 ASP B O 1
ATOM 3313 N N . VAL B 1 192 ? 10.875 25.219 2.025 1 95.38 192 VAL B N 1
ATOM 3314 C CA . VAL B 1 192 ? 9.961 24.078 2.086 1 95.38 192 VAL B CA 1
ATOM 3315 C C . VAL B 1 192 ? 8.523 24.578 2.086 1 95.38 192 VAL B C 1
ATOM 3317 O O . VAL B 1 192 ? 7.582 23.797 1.965 1 95.38 192 VAL B O 1
ATOM 3320 N N . LEU B 1 193 ? 8.328 25.922 2.096 1 94.81 193 LEU B N 1
ATOM 3321 C CA . LEU B 1 193 ? 7.004 26.531 2.121 1 94.81 193 LEU B CA 1
ATOM 3322 C C . LEU B 1 193 ? 6.246 26.234 0.832 1 94.81 193 LEU B C 1
ATOM 3324 O O . LEU B 1 193 ? 5.039 25.984 0.86 1 94.81 193 LEU B O 1
ATOM 3328 N N . PRO B 1 194 ? 6.926 26.25 -0.333 1 94.69 194 PRO B N 1
ATOM 3329 C CA . PRO B 1 194 ? 6.195 25.953 -1.566 1 94.69 194 PRO B CA 1
ATOM 3330 C C . PRO B 1 194 ? 5.594 24.547 -1.572 1 94.69 194 PRO B C 1
ATOM 3332 O O . PRO B 1 194 ? 4.453 24.359 -1.999 1 94.69 194 PRO B O 1
ATOM 3335 N N . GLY B 1 195 ? 6.383 23.609 -1.096 1 95.56 195 GLY B N 1
ATOM 3336 C CA . GLY B 1 195 ? 5.863 22.25 -1.01 1 95.56 195 GLY B CA 1
ATOM 3337 C C . GLY B 1 195 ? 4.699 22.109 -0.047 1 95.56 195 GLY B C 1
ATOM 3338 O O . GLY B 1 195 ? 3.711 21.438 -0.349 1 95.56 195 GLY B O 1
ATOM 3339 N N . ALA B 1 196 ? 4.812 22.797 1.092 1 95.31 196 ALA B N 1
ATOM 3340 C CA . ALA B 1 196 ? 3.742 22.766 2.086 1 95.31 196 ALA B CA 1
ATOM 3341 C C . ALA B 1 196 ? 2.471 23.406 1.544 1 95.31 196 ALA B C 1
ATOM 3343 O O . ALA B 1 196 ? 1.367 22.906 1.764 1 95.31 196 ALA B O 1
ATOM 3344 N N . ALA B 1 197 ? 2.645 24.516 0.887 1 95.06 197 ALA B N 1
ATOM 3345 C CA . ALA B 1 197 ? 1.508 25.203 0.281 1 95.06 197 ALA B CA 1
ATOM 3346 C C . ALA B 1 197 ? 0.864 24.344 -0.807 1 95.06 197 ALA B C 1
ATOM 3348 O O . ALA B 1 197 ? -0.364 24.266 -0.901 1 95.06 197 ALA B O 1
ATOM 3349 N N . PHE B 1 198 ? 1.681 23.766 -1.643 1 95.44 198 PHE B N 1
ATOM 3350 C CA . PHE B 1 198 ? 1.188 22.875 -2.684 1 95.44 198 PHE B CA 1
ATOM 3351 C C . PHE B 1 198 ? 0.378 21.734 -2.078 1 95.44 198 PHE B C 1
ATOM 3353 O O . PHE B 1 198 ? -0.717 21.422 -2.551 1 95.44 198 PHE B O 1
ATOM 3360 N N . ALA B 1 199 ? 0.917 21.109 -1.069 1 94.31 199 ALA B N 1
ATOM 3361 C CA . ALA B 1 199 ? 0.244 20 -0.404 1 94.31 199 ALA B CA 1
ATOM 3362 C C . ALA B 1 199 ? -1.076 20.453 0.216 1 94.31 199 ALA B C 1
ATOM 3364 O O . ALA B 1 199 ? -2.074 19.719 0.155 1 94.31 199 ALA B O 1
ATOM 3365 N N . ALA B 1 200 ? -1.084 21.641 0.783 1 91 200 ALA B N 1
ATOM 3366 C CA . ALA B 1 200 ? -2.289 22.172 1.413 1 91 200 ALA B CA 1
ATOM 3367 C C . ALA B 1 200 ? -3.383 22.422 0.378 1 91 200 ALA B C 1
ATOM 3369 O O . ALA B 1 200 ? -4.531 22.016 0.57 1 91 200 ALA B O 1
ATOM 3370 N N . VAL B 1 201 ? -3.006 23.094 -0.673 1 93.38 201 VAL B N 1
ATOM 3371 C CA . VAL B 1 201 ? -3.957 23.375 -1.742 1 93.38 201 VAL B CA 1
ATOM 3372 C C . VAL B 1 201 ? -4.426 22.062 -2.381 1 93.38 201 VAL B C 1
ATOM 3374 O O . VAL B 1 201 ? -5.621 21.891 -2.621 1 93.38 201 VAL B O 1
ATOM 3377 N N . GLY B 1 202 ? -3.434 21.203 -2.691 1 94.12 202 GLY B N 1
ATOM 3378 C CA . GLY B 1 202 ? -3.781 19.906 -3.258 1 94.12 202 GLY B CA 1
ATOM 3379 C C . GLY B 1 202 ? -4.715 19.094 -2.375 1 94.12 202 GLY B C 1
ATOM 3380 O O . GLY B 1 202 ? -5.629 18.438 -2.869 1 94.12 202 GLY B O 1
ATOM 3381 N N . TRP B 1 203 ? -4.453 19.141 -1.114 1 88.5 203 TRP B N 1
ATOM 3382 C CA . TRP B 1 203 ? -5.297 18.438 -0.151 1 88.5 203 TRP B CA 1
ATOM 3383 C C . TRP B 1 203 ? -6.727 18.969 -0.201 1 88.5 203 TRP B C 1
ATOM 3385 O O . TRP B 1 203 ? -7.684 18.188 -0.176 1 88.5 203 TRP B O 1
ATOM 3395 N N . THR B 1 204 ? -6.855 20.266 -0.208 1 86.31 204 THR B N 1
ATOM 3396 C CA . THR B 1 204 ? -8.172 20.891 -0.264 1 86.31 204 THR B CA 1
ATOM 3397 C C . THR B 1 204 ? -8.914 20.484 -1.533 1 86.31 204 THR B C 1
ATOM 3399 O O . THR B 1 204 ? -10.102 20.156 -1.485 1 86.31 204 THR B O 1
ATOM 3402 N N . ILE B 1 205 ? -8.219 20.531 -2.646 1 90.44 205 ILE B N 1
ATOM 3403 C CA . ILE B 1 205 ? -8.805 20.125 -3.918 1 90.44 205 ILE B CA 1
ATOM 3404 C C . ILE B 1 205 ? -9.227 18.656 -3.854 1 90.44 205 ILE B C 1
ATOM 3406 O O . ILE B 1 205 ? -10.305 18.297 -4.324 1 90.44 205 ILE B O 1
ATOM 3410 N N . LEU B 1 206 ? -8.344 17.844 -3.299 1 89.06 206 LEU B N 1
ATOM 3411 C CA . LEU B 1 206 ? -8.625 16.422 -3.135 1 89.06 206 LEU B CA 1
ATOM 3412 C C . LEU B 1 206 ? -9.875 16.219 -2.287 1 89.06 206 LEU B C 1
ATOM 3414 O O . LEU B 1 206 ? -10.719 15.375 -2.613 1 89.06 206 LEU B O 1
ATOM 3418 N N . GLN B 1 207 ? -10 16.969 -1.228 1 81.38 207 GLN B N 1
ATOM 3419 C CA . GLN B 1 207 ? -11.164 16.875 -0.351 1 81.38 207 GLN B CA 1
ATOM 3420 C C . GLN B 1 207 ? -12.438 17.25 -1.093 1 81.38 207 GLN B C 1
ATOM 3422 O O . GLN B 1 207 ? -13.461 16.578 -0.956 1 81.38 207 GLN B O 1
ATOM 3427 N N . ILE B 1 208 ? -12.391 18.312 -1.807 1 83.44 208 ILE B N 1
ATOM 3428 C CA . ILE B 1 208 ? -13.547 18.781 -2.562 1 83.44 208 ILE B CA 1
ATOM 3429 C C . ILE B 1 208 ? -13.93 17.75 -3.613 1 83.44 208 ILE B C 1
ATOM 3431 O O . ILE B 1 208 ? -15.109 17.422 -3.771 1 83.44 208 ILE B O 1
ATOM 3435 N N . GLY B 1 209 ? -12.945 17.25 -4.375 1 84.62 209 GLY B N 1
ATOM 3436 C CA . GLY B 1 209 ? -13.203 16.234 -5.375 1 84.62 209 GLY B CA 1
ATOM 3437 C C . GLY B 1 209 ? -13.867 14.992 -4.801 1 84.62 209 GLY B C 1
ATOM 3438 O O . GLY B 1 209 ? -14.82 14.461 -5.383 1 84.62 209 GLY B O 1
ATOM 3439 N N . PHE B 1 210 ? -13.367 14.578 -3.711 1 81.12 210 PHE B N 1
ATOM 3440 C CA . PHE B 1 210 ? -13.914 13.375 -3.098 1 81.12 210 PHE B CA 1
ATOM 3441 C C . PHE B 1 210 ? -15.289 13.648 -2.502 1 81.12 210 PHE B C 1
ATOM 3443 O O . PHE B 1 210 ? -16.156 12.766 -2.482 1 81.12 210 PHE B O 1
ATOM 3450 N N . GLN B 1 211 ? -15.531 14.812 -1.997 1 75.56 211 GLN B N 1
ATOM 3451 C CA . GLN B 1 211 ? -16.844 15.195 -1.501 1 75.56 211 GLN B CA 1
ATOM 3452 C C . GLN B 1 211 ? -17.891 15.188 -2.625 1 75.56 211 GLN B C 1
ATOM 3454 O O . GLN B 1 211 ? -19.016 14.758 -2.428 1 75.56 211 GLN B O 1
ATOM 3459 N N . ILE B 1 212 ? -17.516 15.773 -3.715 1 76.81 212 ILE B N 1
ATOM 3460 C CA . ILE B 1 212 ? -18.391 15.781 -4.879 1 76.81 212 ILE B CA 1
ATOM 3461 C C . ILE B 1 212 ? -18.688 14.352 -5.32 1 76.81 212 ILE B C 1
ATOM 3463 O O . ILE B 1 212 ? -19.828 14.008 -5.613 1 76.81 212 ILE B O 1
ATOM 3467 N N . TYR B 1 213 ? -17.625 13.625 -5.355 1 74.56 213 TYR B N 1
ATOM 3468 C CA . TYR B 1 213 ? -17.797 12.234 -5.742 1 74.56 213 TYR B CA 1
ATOM 3469 C C . TYR B 1 213 ? -18.734 11.508 -4.773 1 74.56 213 TYR B C 1
ATOM 3471 O O . TYR B 1 213 ? -19.609 10.766 -5.195 1 74.56 213 TYR B O 1
ATOM 3479 N N . ALA B 1 214 ? -18.516 11.617 -3.551 1 68.44 214 ALA B N 1
ATOM 3480 C CA . ALA B 1 214 ? -19.297 10.945 -2.523 1 68.44 214 ALA B CA 1
ATOM 3481 C C . ALA B 1 214 ? -20.766 11.398 -2.57 1 68.44 214 ALA B C 1
ATOM 3483 O O . ALA B 1 214 ? -21.672 10.625 -2.281 1 68.44 214 ALA B O 1
ATOM 3484 N N . ALA B 1 215 ? -20.953 12.656 -2.848 1 68.75 215 ALA B N 1
ATOM 3485 C CA . ALA B 1 215 ? -22.297 13.211 -2.891 1 68.75 215 ALA B CA 1
ATOM 3486 C C . ALA B 1 215 ? -23.078 12.672 -4.09 1 68.75 215 ALA B C 1
ATOM 3488 O O . ALA B 1 215 ? -24.297 12.602 -4.059 1 68.75 215 ALA B O 1
ATOM 3489 N N . ASN B 1 216 ? -22.344 12.484 -5.074 1 61.94 216 ASN B N 1
ATOM 3490 C CA . ASN B 1 216 ? -23.016 12.078 -6.301 1 61.94 216 ASN B CA 1
ATOM 3491 C C . ASN B 1 216 ? -22.938 10.562 -6.508 1 61.94 216 ASN B C 1
ATOM 3493 O O . ASN B 1 216 ? -23.641 10.016 -7.355 1 61.94 216 ASN B O 1
ATOM 3497 N N . ALA B 1 217 ? -21.922 10.039 -5.945 1 56.94 217 ALA B N 1
ATOM 3498 C CA . ALA B 1 217 ? -21.734 8.609 -6.199 1 56.94 217 ALA B CA 1
ATOM 3499 C C . ALA B 1 217 ? -22.625 7.77 -5.297 1 56.94 217 ALA B C 1
ATOM 3501 O O . ALA B 1 217 ? -22.203 7.328 -4.227 1 56.94 217 ALA B O 1
ATOM 3502 N N . GLY B 1 218 ? -23.828 8.172 -5 1 51.44 218 GLY B N 1
ATOM 3503 C CA . GLY B 1 218 ? -24.766 7.23 -4.414 1 51.44 218 GLY B CA 1
ATOM 3504 C C . GLY B 1 218 ? -24.312 5.789 -4.539 1 51.44 218 GLY B C 1
ATOM 3505 O O . GLY B 1 218 ? -24.656 4.953 -3.695 1 51.44 218 GLY B O 1
ATOM 3506 N N . SER B 1 219 ? -23.359 5.516 -5.457 1 51.56 219 SER B N 1
ATOM 3507 C CA . SER B 1 219 ? -23.062 4.176 -5.949 1 51.56 219 SER B CA 1
ATOM 3508 C C . SER B 1 219 ? -21.922 3.535 -5.148 1 51.56 219 SER B C 1
ATOM 3510 O O . SER B 1 219 ? -21.828 2.309 -5.07 1 51.56 219 SER B O 1
ATOM 3512 N N . TYR B 1 220 ? -21.031 4.398 -4.5 1 55.28 220 TYR B N 1
ATOM 3513 C CA . TYR B 1 220 ? -20 3.67 -3.777 1 55.28 220 TYR B CA 1
ATOM 3514 C C . TYR B 1 220 ? -20.578 2.986 -2.543 1 55.28 220 TYR B C 1
ATOM 3516 O O . TYR B 1 220 ? -20.094 1.929 -2.129 1 55.28 220 TYR B O 1
ATOM 3524 N N . GLN B 1 221 ? -21.562 3.604 -1.992 1 56.5 221 GLN B N 1
ATOM 3525 C CA . GLN B 1 221 ? -22.281 2.945 -0.905 1 56.5 221 GLN B CA 1
ATOM 3526 C C . GLN B 1 221 ? -22.969 1.673 -1.391 1 56.5 221 GLN B C 1
ATOM 3528 O O . GLN B 1 221 ? -23.188 0.742 -0.611 1 56.5 221 GLN B O 1
ATOM 3533 N N . ALA B 1 222 ? -23.141 1.839 -2.678 1 55.31 222 ALA B N 1
ATOM 3534 C CA . ALA B 1 222 ? -23.781 0.655 -3.258 1 55.31 222 ALA B CA 1
ATOM 3535 C C . ALA B 1 222 ? -22.828 -0.541 -3.229 1 55.31 222 ALA B C 1
ATOM 3537 O O . ALA B 1 222 ? -23.266 -1.69 -3.176 1 55.31 222 ALA B O 1
ATOM 3538 N N . TYR B 1 223 ? -21.578 -0.144 -3.111 1 60.44 223 TYR B N 1
ATOM 3539 C CA . TYR B 1 223 ? -20.594 -1.22 -3.057 1 60.44 223 TYR B CA 1
ATOM 3540 C C . TYR B 1 223 ? -20.312 -1.626 -1.615 1 60.44 223 TYR B C 1
ATOM 3542 O O . TYR B 1 223 ? -19.484 -2.512 -1.362 1 60.44 223 TYR B O 1
ATOM 3550 N N . GLY B 1 224 ? -21.172 -0.985 -0.727 1 65.25 224 GLY B N 1
ATOM 3551 C CA . GLY B 1 224 ? -21.094 -1.361 0.676 1 65.25 224 GLY B CA 1
ATOM 3552 C C . GLY B 1 224 ? -19.812 -0.921 1.342 1 65.25 224 GLY B C 1
ATOM 3553 O O . GLY B 1 224 ? -19.219 0.093 0.959 1 65.25 224 GLY B O 1
ATOM 3554 N N . ALA B 1 225 ? -19.469 -1.483 2.389 1 69.25 225 ALA B N 1
ATOM 3555 C CA . ALA B 1 225 ? -18.312 -1.159 3.217 1 69.25 225 ALA B CA 1
ATOM 3556 C C . ALA B 1 225 ? -17.016 -1.283 2.418 1 69.25 225 ALA B C 1
ATOM 3558 O O . ALA B 1 225 ? -16.078 -0.507 2.619 1 69.25 225 ALA B O 1
ATOM 3559 N N . VAL B 1 226 ? -16.969 -2.125 1.418 1 73.12 226 VAL B N 1
ATOM 3560 C CA . VAL B 1 226 ? -15.781 -2.318 0.597 1 73.12 226 VAL B CA 1
ATOM 3561 C C . VAL B 1 226 ? -15.539 -1.082 -0.265 1 73.12 226 VAL B C 1
ATOM 3563 O O . VAL B 1 226 ? -14.398 -0.647 -0.43 1 73.12 226 VAL B O 1
ATOM 3566 N N . GLY B 1 227 ? -16.625 -0.611 -0.766 1 75.5 227 GLY B N 1
ATOM 3567 C CA . GLY B 1 227 ? -16.516 0.6 -1.565 1 75.5 227 GLY B CA 1
ATOM 3568 C C . GLY B 1 227 ? -16 1.788 -0.779 1 75.5 227 GLY B C 1
ATOM 3569 O O . GLY B 1 227 ? -15.195 2.568 -1.285 1 75.5 227 GLY B O 1
ATOM 3570 N N . VAL B 1 228 ? -16.469 1.879 0.444 1 78.19 228 VAL B N 1
ATOM 3571 C CA . VAL B 1 228 ? -16.047 2.973 1.312 1 78.19 228 VAL B CA 1
ATOM 3572 C C . VAL B 1 228 ? -14.555 2.861 1.591 1 78.19 228 VAL B C 1
ATOM 3574 O O . VAL B 1 228 ? -13.836 3.861 1.543 1 78.19 228 VAL B O 1
ATOM 3577 N N . VAL B 1 229 ? -14.109 1.653 1.826 1 82.81 229 VAL B N 1
ATOM 3578 C CA . VAL B 1 229 ? -12.703 1.432 2.129 1 82.81 229 VAL B CA 1
ATOM 3579 C C . VAL B 1 229 ? -11.852 1.719 0.892 1 82.81 229 VAL B C 1
ATOM 3581 O O . VAL B 1 229 ? -10.797 2.34 0.988 1 82.81 229 VAL B O 1
ATOM 3584 N N . LEU B 1 230 ? -12.352 1.285 -0.25 1 82.44 230 LEU B N 1
ATOM 3585 C CA . LEU B 1 230 ? -11.625 1.509 -1.496 1 82.44 230 LEU B CA 1
ATOM 3586 C C . LEU B 1 230 ? -11.453 3 -1.767 1 82.44 230 LEU B C 1
ATOM 3588 O O . LEU B 1 230 ? -10.383 3.439 -2.193 1 82.44 230 LEU B O 1
ATOM 3592 N N . LEU B 1 231 ? -12.547 3.684 -1.577 1 81.62 231 LEU B N 1
ATOM 3593 C CA . LEU B 1 231 ? -12.492 5.125 -1.797 1 81.62 231 LEU B CA 1
ATOM 3594 C C . LEU B 1 231 ? -11.508 5.785 -0.834 1 81.62 231 LEU B C 1
ATOM 3596 O O . LEU B 1 231 ? -10.758 6.684 -1.224 1 81.62 231 LEU B O 1
ATOM 3600 N N . PHE B 1 232 ? -11.57 5.383 0.337 1 86.56 232 PHE B N 1
ATOM 3601 C CA . PHE B 1 232 ? -10.711 5.984 1.351 1 86.56 232 PHE B CA 1
ATOM 3602 C C . PHE B 1 232 ? -9.242 5.68 1.069 1 86.56 232 PHE B C 1
ATOM 3604 O O . PHE B 1 232 ? -8.391 6.559 1.185 1 86.56 232 PHE B O 1
ATOM 3611 N N . VAL B 1 233 ? -8.906 4.438 0.766 1 89.94 233 VAL B N 1
ATOM 3612 C CA . VAL B 1 233 ? -7.512 4.098 0.514 1 89.94 233 VAL B CA 1
ATOM 3613 C C . VAL B 1 233 ? -7.027 4.801 -0.75 1 89.94 233 VAL B C 1
ATOM 3615 O O . VAL B 1 233 ? -5.859 5.18 -0.847 1 89.94 233 VAL B O 1
ATOM 3618 N N . THR B 1 234 ? -7.902 4.938 -1.718 1 88.25 234 THR B N 1
ATOM 3619 C CA . THR B 1 234 ? -7.559 5.707 -2.908 1 88.25 234 THR B CA 1
ATOM 3620 C C . THR B 1 234 ? -7.254 7.156 -2.545 1 88.25 234 THR B C 1
ATOM 3622 O O . THR B 1 234 ? -6.316 7.75 -3.086 1 88.25 234 THR B O 1
ATOM 3625 N N . TRP B 1 235 ? -8.117 7.707 -1.683 1 88 235 TRP B N 1
ATOM 3626 C CA . TRP B 1 235 ? -7.867 9.055 -1.169 1 88 235 TRP B CA 1
ATOM 3627 C C . TRP B 1 235 ? -6.492 9.141 -0.512 1 88 235 TRP B C 1
ATOM 3629 O O . TRP B 1 235 ? -5.754 10.102 -0.729 1 88 235 TRP B O 1
ATOM 3639 N N . LEU B 1 236 ? -6.176 8.188 0.285 1 91.62 236 LEU B N 1
ATOM 3640 C CA . LEU B 1 236 ? -4.879 8.148 0.955 1 91.62 236 LEU B CA 1
ATOM 3641 C C . LEU B 1 236 ? -3.744 8.094 -0.061 1 91.62 236 LEU B C 1
ATOM 3643 O O . LEU B 1 236 ? -2.686 8.688 0.154 1 91.62 236 LEU B O 1
ATOM 3647 N N . TYR B 1 237 ? -3.904 7.34 -1.074 1 92.81 237 TYR B N 1
ATOM 3648 C CA . TYR B 1 237 ? -2.912 7.242 -2.139 1 92.81 237 TYR B CA 1
ATOM 3649 C C . TYR B 1 237 ? -2.629 8.609 -2.748 1 92.81 237 TYR B C 1
ATOM 3651 O O . TYR B 1 237 ? -1.471 9.008 -2.879 1 92.81 237 TYR B O 1
ATOM 3659 N N . PHE B 1 238 ? -3.682 9.305 -3.098 1 92.62 238 PHE B N 1
ATOM 3660 C CA . PHE B 1 238 ? -3.518 10.625 -3.701 1 92.62 238 PHE B CA 1
ATOM 3661 C C . PHE B 1 238 ? -2.934 11.609 -2.695 1 92.62 238 PHE B C 1
ATOM 3663 O O . PHE B 1 238 ? -2.174 12.508 -3.066 1 92.62 238 PHE B O 1
ATOM 3670 N N . ALA B 1 239 ? -3.359 11.469 -1.446 1 91.44 239 ALA B N 1
ATOM 3671 C CA . ALA B 1 239 ? -2.758 12.297 -0.402 1 91.44 239 ALA B CA 1
ATOM 3672 C C . ALA B 1 239 ? -1.249 12.078 -0.333 1 91.44 239 ALA B C 1
ATOM 3674 O O . ALA B 1 239 ? -0.484 13.039 -0.216 1 91.44 239 ALA B O 1
ATOM 3675 N N . GLY B 1 240 ? -0.825 10.797 -0.332 1 93 240 GLY B N 1
ATOM 3676 C CA . GLY B 1 240 ? 0.596 10.5 -0.376 1 93 240 GLY B CA 1
ATOM 3677 C C . GLY B 1 240 ? 1.294 11.086 -1.588 1 93 240 GLY B C 1
ATOM 3678 O O . GLY B 1 240 ? 2.391 11.633 -1.474 1 93 240 GLY B O 1
ATOM 3679 N N . MET B 1 241 ? 0.633 10.969 -2.723 1 92.81 241 MET B N 1
ATOM 3680 C CA . MET B 1 241 ? 1.177 11.547 -3.947 1 92.81 241 MET B CA 1
ATOM 3681 C C . MET B 1 241 ? 1.386 13.055 -3.795 1 92.81 241 MET B C 1
ATOM 3683 O O . MET B 1 241 ? 2.412 13.586 -4.219 1 92.81 241 MET B O 1
ATOM 3687 N N . LEU B 1 242 ? 0.404 13.711 -3.238 1 93.25 242 LEU B N 1
ATOM 3688 C CA . LEU B 1 242 ? 0.47 15.156 -3.047 1 93.25 242 LEU B CA 1
ATOM 3689 C C . LEU B 1 242 ? 1.652 15.531 -2.16 1 93.25 242 LEU B C 1
ATOM 3691 O O . LEU B 1 242 ? 2.377 16.484 -2.457 1 93.25 242 LEU B O 1
ATOM 3695 N N . ILE B 1 243 ? 1.83 14.805 -1.08 1 93.56 243 ILE B N 1
ATOM 3696 C CA . ILE B 1 243 ? 2.928 15.07 -0.156 1 93.56 243 ILE B CA 1
ATOM 3697 C C . ILE B 1 243 ? 4.262 14.906 -0.877 1 93.56 243 ILE B C 1
ATOM 3699 O O . ILE B 1 243 ? 5.148 15.75 -0.764 1 93.56 243 ILE B O 1
ATOM 3703 N N . LEU B 1 244 ? 4.398 13.898 -1.63 1 93.69 244 LEU B N 1
ATOM 3704 C CA . LEU B 1 244 ? 5.66 13.594 -2.301 1 93.69 244 LEU B CA 1
ATOM 3705 C C . LEU B 1 244 ? 5.926 14.586 -3.43 1 93.69 244 LEU B C 1
ATOM 3707 O O . LEU B 1 244 ? 7.062 15.008 -3.637 1 93.69 244 LEU B O 1
ATOM 3711 N N . PHE B 1 245 ? 4.895 14.914 -4.145 1 94.19 245 PHE B N 1
ATOM 3712 C CA . PHE B 1 245 ? 5.059 15.922 -5.191 1 94.19 245 PHE B CA 1
ATOM 3713 C C . PHE B 1 245 ? 5.477 17.266 -4.598 1 94.19 245 PHE B C 1
ATOM 3715 O O . PHE B 1 245 ? 6.227 18.016 -5.223 1 94.19 245 PHE B O 1
ATOM 3722 N N . GLY B 1 246 ? 4.93 17.562 -3.445 1 94.81 246 GLY B N 1
ATOM 3723 C CA . GLY B 1 246 ? 5.391 18.766 -2.762 1 94.81 246 GLY B CA 1
ATOM 3724 C C . GLY B 1 246 ? 6.883 18.75 -2.479 1 94.81 246 GLY B C 1
ATOM 3725 O O . GLY B 1 246 ? 7.555 19.781 -2.619 1 94.81 246 GLY B O 1
ATOM 3726 N N . ALA B 1 247 ? 7.371 17.656 -2.062 1 93.56 247 ALA B N 1
ATOM 3727 C CA . ALA B 1 247 ? 8.805 17.516 -1.813 1 93.56 247 ALA B CA 1
ATOM 3728 C C . ALA B 1 247 ? 9.609 17.734 -3.096 1 93.56 247 ALA B C 1
ATOM 3730 O O . ALA B 1 247 ? 10.641 18.391 -3.086 1 93.56 247 ALA B O 1
ATOM 3731 N N . VAL B 1 248 ? 9.156 17.156 -4.168 1 93.5 248 VAL B N 1
ATOM 3732 C CA . VAL B 1 248 ? 9.828 17.297 -5.457 1 93.5 248 VAL B CA 1
ATOM 3733 C C . VAL B 1 248 ? 9.812 18.766 -5.883 1 93.5 248 VAL B C 1
ATOM 3735 O O . VAL B 1 248 ? 10.805 19.266 -6.41 1 93.5 248 VAL B O 1
ATOM 3738 N N . LEU B 1 249 ? 8.664 19.328 -5.695 1 94 249 LEU B N 1
ATOM 3739 C CA . LEU B 1 249 ? 8.547 20.75 -6.023 1 94 249 LEU B CA 1
ATOM 3740 C C . LEU B 1 249 ? 9.594 21.578 -5.289 1 94 249 LEU B C 1
ATOM 3742 O O . LEU B 1 249 ? 10.219 22.453 -5.879 1 94 249 LEU B O 1
ATOM 3746 N N . ASN B 1 250 ? 9.758 21.297 -4.008 1 94.38 250 ASN B N 1
ATOM 3747 C CA . ASN B 1 250 ? 10.766 22 -3.225 1 94.38 250 ASN B CA 1
ATOM 3748 C C . ASN B 1 250 ? 12.164 21.828 -3.818 1 94.38 250 ASN B C 1
ATOM 3750 O O . ASN B 1 250 ? 12.922 22.797 -3.92 1 94.38 250 ASN B O 1
ATOM 3754 N N . VAL B 1 251 ? 12.5 20.656 -4.203 1 91 251 VAL B N 1
ATOM 3755 C CA . VAL B 1 251 ? 13.836 20.359 -4.715 1 91 251 VAL B CA 1
ATOM 3756 C C . VAL B 1 251 ? 14.039 21.031 -6.066 1 91 251 VAL B C 1
ATOM 3758 O O . VAL B 1 251 ? 15.102 21.594 -6.332 1 91 251 VAL B O 1
ATOM 3761 N N . VAL B 1 252 ? 13.047 20.891 -6.906 1 89.94 252 VAL B N 1
ATOM 3762 C CA . VAL B 1 252 ? 13.141 21.469 -8.242 1 89.94 252 VAL B CA 1
ATOM 3763 C C . VAL B 1 252 ? 13.289 22.984 -8.148 1 89.94 252 VAL B C 1
ATOM 3765 O O . VAL B 1 252 ? 14.086 23.578 -8.875 1 89.94 252 VAL B O 1
ATOM 3768 N N . LEU B 1 253 ? 12.547 23.625 -7.254 1 90.69 253 LEU B N 1
ATOM 3769 C CA . LEU B 1 253 ? 12.625 25.078 -7.082 1 90.69 253 LEU B CA 1
ATOM 3770 C C . LEU B 1 253 ? 13.969 25.484 -6.48 1 90.69 253 LEU B C 1
ATOM 3772 O O . LEU B 1 253 ? 14.523 26.516 -6.844 1 90.69 253 LEU B O 1
ATOM 3776 N N . ALA B 1 254 ? 14.398 24.688 -5.566 1 87.5 254 ALA B N 1
ATOM 3777 C CA . ALA B 1 254 ? 15.703 24.984 -4.969 1 87.5 254 ALA B CA 1
ATOM 3778 C C . ALA B 1 254 ? 16.812 24.875 -6 1 87.5 254 ALA B C 1
ATOM 3780 O O . ALA B 1 254 ? 17.75 25.688 -6.004 1 87.5 254 ALA B O 1
ATOM 3781 N N . ASP B 1 255 ? 16.75 23.781 -6.762 1 83.31 255 ASP B N 1
ATOM 3782 C CA . ASP B 1 255 ? 17.75 23.594 -7.809 1 83.31 255 ASP B CA 1
ATOM 3783 C C . ASP B 1 255 ? 17.734 24.75 -8.805 1 83.31 255 ASP B C 1
ATOM 3785 O O . ASP B 1 255 ? 18.781 25.172 -9.305 1 83.31 255 ASP B O 1
ATOM 3789 N N . ARG B 1 256 ? 16.656 25.203 -9.07 1 79.69 256 ARG B N 1
ATOM 3790 C CA . ARG B 1 256 ? 16.516 26.312 -10 1 79.69 256 ARG B CA 1
ATOM 3791 C C . ARG B 1 256 ? 17.047 27.609 -9.391 1 79.69 256 ARG B C 1
ATOM 3793 O O . ARG B 1 256 ? 17.656 28.422 -10.086 1 79.69 256 ARG B O 1
ATOM 3800 N N . ALA B 1 257 ? 16.766 27.781 -8.133 1 78.38 257 ALA B N 1
ATOM 3801 C CA . ALA B 1 257 ? 17.266 28.984 -7.453 1 78.38 257 ALA B CA 1
ATOM 3802 C C . ALA B 1 257 ? 18.797 29 -7.422 1 78.38 257 ALA B C 1
ATOM 3804 O O . ALA B 1 257 ? 19.406 30.062 -7.539 1 78.38 257 ALA B O 1
ATOM 3805 N N . LEU B 1 258 ? 19.281 27.781 -7.383 1 71.94 258 LEU B N 1
ATOM 3806 C CA . LEU B 1 258 ? 20.734 27.672 -7.375 1 71.94 258 LEU B CA 1
ATOM 3807 C C . LEU B 1 258 ? 21.297 27.906 -8.773 1 71.94 258 LEU B C 1
ATOM 3809 O O . LEU B 1 258 ? 22.422 28.375 -8.922 1 71.94 258 LEU B O 1
ATOM 3813 N N . ALA B 1 259 ? 20.516 27.469 -9.703 1 72.06 259 ALA B N 1
ATOM 3814 C CA . ALA B 1 259 ? 20.969 27.625 -11.086 1 72.06 259 ALA B CA 1
ATOM 3815 C C . ALA B 1 259 ? 20.875 29.078 -11.523 1 72.06 259 ALA B C 1
ATOM 3817 O O . ALA B 1 259 ? 21.625 29.516 -12.406 1 72.06 259 ALA B O 1
ATOM 3818 N N . GLU B 1 260 ? 20 29.859 -10.969 1 66.06 260 GLU B N 1
ATOM 3819 C CA . GLU B 1 260 ? 19.875 31.266 -11.297 1 66.06 260 GLU B CA 1
ATOM 3820 C C . GLU B 1 260 ? 20.859 32.125 -10.5 1 66.06 260 GLU B C 1
ATOM 3822 O O . GLU B 1 260 ? 21.375 33.125 -11 1 66.06 260 GLU B O 1
#

Organism: NCBI:txid2816475

Foldseek 3Di:
DPPVVLVVLLVVLCVVLPLLVLLLQLLVLCLQQVLLVLLVLLVVLCVPPNNVSSVVVLVLVLVLAAPLSNVVNVVLCPPPVSNPPSPVVSNVSNLVSLLSNQVSLLVLLCSLLVHDDPDDSVLSVVLSVQLVVQLVVLSVVLVVVLVVVVVVVVPDVPSPVVVVVSQLVSQLSSLQSSLQRSHPDHDDSVLLSQLSSQLSVQSVVLNVVSNVCVVPCPPLCVVPSVSSSVSRSVSSSVSSVSNSSSSNSSNSVVVVVVVD/DPPVVLVVLLVVLCVVLPLLVLLLLLLVLCLQQVLLVLLVLLVVLCVPPNNVSNVVVLVLVLVLAAPLVNVVNVVLCPPPVSNPPSPVVSNVSNLVSLLSNQVSLLVLLCSLLVHDDPDDSVLSVVLSVQLVVQLVVLSVVLVVVCVVVVVVVVPDDCSPVVVVVSQLVSQLSSLQSSLQRSHPDHDDSVLLSQLSSQLSVQSVVLNVVSNVCVVPCPPLCVVPSVSSSVSRSVSSSVSSVSNSSSSNSSNSVVVVVVVD

Sequence (520 aa):
MDVSETLTSVYRTASDRDLSFLAAAFAYYAFVSLIPLVLLALVVGSLLGGEAAAERLIVVAGDFLPAAGEELVTDALTTESGRAQATVVALVVAAWGALKVFRGLSLAFDKVYDEVAEDTLVDQLRDGVVVIIAGAGALVLMIAIGAVLGIAADVVPFAGALGWVTLLLGLVLVFLPIYYVLPPVPVPLEDVLPGAAFAAVGWTILQIGFQIYAANAGSYQAYGAVGVVLLFVTWLYFAGMLILFGAVLNVVLADRALAEMDVSETLTSVYRTASDRDLSFLAAAFAYYAFVSLIPLVLLALVVGSLLGGEAAAERLIVVAGDFLPAAGEELVTDALTTESGRAQATVVALVVAAWGALKVFRGLSLAFDKVYDEVAEDTLVDQLRDGVVVIIAGAGALVLMIAIGAVLGIAADVVPFAGALGWVTLLLGLVLVFLPIYYVLPPVPVPLEDVLPGAAFAAVGWTILQIGFQIYAANAGSYQAYGAVGVVLLFVTWLYFAGMLILFGAVLNVVLADRALAE

Secondary structure (DSSP, 8-state):
--HHHHHHHHHHHHHHTTHHHHHHHHHHHHHHHHHHHHHHHHHHHHHHHHHHHHHHHHHHHHHTS-HHHHHHHHHHHHSHHHHHT--HHHHHHHHHHHHHHHHHHHHHHHHHTT------HHHHHHHHHHHHHHHHHHHHHHHHHHHHHHHHHTT-TTHHHHHHHHHHHHHHHHHHHHHHHSSSS---HHHHHHHHHHHHHHHHHHHHHHHHHHHH-TTTGGGHHHHHHHHHHHHHHHHHHHHHHHHHHHHHHHHHHHH-/--HHHHHHHHHHHHHHTTHHHHHHHHHHHHHHHHHHHHHHHHHHHHHHHHHHHHHHHHHHHHHTS-HHHHHHHHHHHHSHHHHHT--HHHHHHHHHHHHHHHHHHHHHHHHHTT------HHHHHHHHHHHHHHHHHHHHHHHHHHHHHHHHHTTSTTHHHHHHHHHHHHHHHHHHHHHHHSSSS---HHHHHHHHHHHHHHHHHHHHHHHHHHHH-TTTGGGHHHHHHHHHHHHHHHHHHHHHHHHHHHHHHHHHH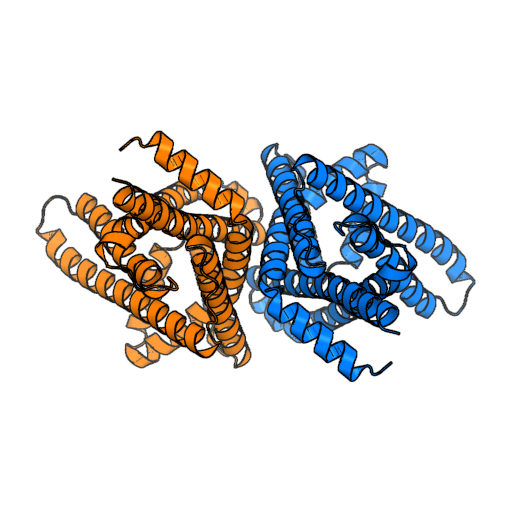HH-